Protein AF-0000000086338077 (afdb_homodimer)

Solvent-accessible surface area (backbone atoms only — not comparable to full-atom values): 28200 Å² total; per-residue (Å²): 132,63,56,27,32,28,36,44,33,42,64,84,31,84,73,35,70,62,38,50,49,51,50,41,50,51,51,50,40,42,74,69,52,31,48,75,47,74,46,48,37,57,86,65,61,56,77,28,64,79,55,73,78,46,42,54,78,79,67,85,44,75,85,62,58,44,71,63,62,44,45,28,55,21,51,77,68,70,22,44,27,65,74,41,49,54,52,41,50,47,58,70,61,25,44,32,38,38,40,38,32,50,55,40,70,64,38,66,40,20,47,52,40,6,47,49,66,52,48,54,27,43,72,73,31,28,46,99,80,22,38,35,83,51,11,67,35,49,86,21,38,33,34,49,32,34,36,35,74,54,50,65,51,21,32,31,34,52,10,76,74,15,20,50,42,42,48,41,38,30,52,51,47,48,42,42,25,30,24,10,28,38,38,36,46,49,46,76,42,57,15,52,89,79,45,56,72,71,54,53,51,49,53,49,51,52,51,38,58,49,60,76,49,50,90,76,56,68,45,42,68,71,75,62,58,85,47,34,30,87,40,78,91,52,36,25,17,52,32,70,70,50,50,57,61,48,66,75,44,82,39,24,76,26,65,33,31,14,68,78,29,17,45,41,81,53,41,58,58,39,58,73,80,126,131,64,57,26,32,28,36,44,32,44,65,86,28,84,73,35,69,62,36,51,49,51,51,42,50,52,52,50,40,42,74,71,52,31,48,76,48,73,47,48,36,56,86,65,62,55,77,27,64,80,54,74,78,47,43,56,77,82,68,85,45,75,85,60,57,44,70,62,62,45,46,28,54,22,51,77,68,72,24,46,28,66,74,42,49,55,50,40,51,48,56,70,62,26,44,33,39,38,40,38,31,50,56,40,69,64,36,66,40,20,47,50,39,6,46,51,66,52,47,55,26,44,72,73,29,28,48,97,81,22,39,35,82,52,11,68,35,49,87,22,36,32,32,49,31,35,36,35,75,55,50,65,52,22,31,32,33,51,10,77,72,15,20,49,42,41,49,43,39,28,53,51,45,49,42,42,26,31,23,9,28,38,38,37,46,51,47,76,42,59,16,52,90,78,44,54,70,70,55,53,51,49,53,50,52,52,50,37,57,50,59,75,49,51,89,74,56,68,45,42,68,73,75,60,59,84,46,35,31,88,40,78,91,52,36,24,18,50,33,70,70,50,50,58,63,48,66,75,46,83,38,23,76,26,65,33,31,12,68,79,28,17,44,40,83,52,43,58,59,39,60,72,79,126

Foldseek 3Di:
DAAEEEEEQEDQDCPDLLVLLVVLLVVLRVVVVYHYHYRHLNVVVPDLDQDPLQFADDFPDPVDDDSQVRLQVRVVVVGGDPSLVVVLVSVVRHQEYEYGAAQDPLHGDSSVNSNLVRNCHEPSQAHLVAFQQRAPNQRHAYEYEYEYQAAPQLQPCPHVVHPNQVSCCCVQVVRQNGNNHQYAAYHYHYNLVPDDPVVSVVSSVVSSVCSNCVVVGHGFDDDDQVQFDSDVVSVRHGDPVSLVVQVVDQAARAPVRGNPHHHPPCRRHDHDDD/DAAEEEEEQEDQDCPDLLVLLVVLLVVLRVVVVYHYHYNHQNVVVPDLDQDPLQFADDFPCPVDDDSQVRVQVRVVVVGGDPVLVVVLVSVVRHQEYEYGAAQDPLHGDSSVNSNLVRNCHEPSQAHLVAFQQRAPNQRHEYEYEYEYQAAPQLQPCPHVVHPNQVSCCCVQVVRQNGNNHQYAAYHYHYNLVPDDPVVSVVSSVVSSVCSNCVVVGHGFDDDDLVQFDSDVVSVRHGDPVSLVVQVVDQAARAPVRGNPHHHPPCRRHDHDDD

Nearest PDB structures (foldseek):
  5a4k-assembly2_D  TM=9.926E-01  e=5.985E-41  Homo sapiens
  1h66-assembly2_D  TM=9.874E-01  e=1.418E-40  Homo sapiens
  5fuq-assembly1_B  TM=9.934E-01  e=5.849E-40  Homo sapiens
  1d4a-assembly1_A  TM=9.863E-01  e=4.572E-40  Homo sapiens
  4cf6-assembly1_A  TM=9.914E-01  e=7.960E-40  Homo sapiens

Secondary structure (DSSP, 8-state):
-PPEEEEEE--S-TTSHHHHHHHHHHHHHHHTT-EEEEEETTTTT------GGGB-S--S-GGG--HHHHHHHHHHTT-B-HHHHHHHHHHHH-SEEEEEEE-BTTB--HHHHHHHHHHS-BTTTB-SSS-GGG-TTTT-EEEEEEE-SS-GGGGSTTBTT--HHHHHHHHIIIIIIHHT-EEPPPEEETTGGGS-HHHHHHHHHHHHHHHHTGGGPPPPP---GGGB--STTTTTBB-HHHHHHHHTSSS-SSSS--TTSBPPTTTTTS----/-PPEEEEEE--S-TTSHHHHHHHHHHHHHHHTT-EEEEEETTTTT------GGGB-S--S-GGG--HHHHHHHHHHTT-B-HHHHHHHHHHHH-SEEEEEEE-BTTB--HHHHHHHHHHS-BTTTB-SSS-GGG-TTTTSEEEEEEE-SS-GGGGSTTBTT--HHHHHHHHIIIIIIHHT-EEPPPEEETTGGGS-HHHHHHHHHHHHHHHHTGGGPPPPP---GGGB--STTTTTBB-HHHHHHHHTSSS-SSSS--TTSBPPTTTTTS----

Structure (mmCIF, N/CA/C/O backbone):
data_AF-0000000086338077-model_v1
#
loop_
_entity.id
_entity.type
_entity.pdbx_description
1 polymer 'Ribosyldihydronicotinamide dehydrogenase'
#
loop_
_atom_site.group_PDB
_atom_site.id
_atom_site.type_symbol
_atom_site.label_atom_id
_atom_site.label_alt_id
_atom_site.label_comp_id
_atom_site.label_asym_id
_atom_site.label_entity_id
_atom_site.label_seq_id
_atom_site.pdbx_PDB_ins_code
_atom_site.Cartn_x
_atom_site.Cartn_y
_atom_site.Cartn_z
_atom_site.occupancy
_atom_site.B_iso_or_equiv
_atom_site.auth_seq_id
_atom_site.auth_comp_id
_atom_site.auth_asym_id
_atom_site.auth_atom_id
_atom_site.pdbx_PDB_model_num
ATOM 1 N N . MET A 1 1 ? -11.07 -30.219 -17.953 1 58.53 1 MET A N 1
ATOM 2 C CA . MET A 1 1 ? -10.695 -28.984 -18.656 1 58.53 1 MET A CA 1
ATOM 3 C C . MET A 1 1 ? -9.523 -28.297 -17.953 1 58.53 1 MET A C 1
ATOM 5 O O . MET A 1 1 ? -9.352 -28.438 -16.75 1 58.53 1 MET A O 1
ATOM 9 N N . GLY A 1 2 ? -8.438 -27.891 -18.641 1 86.5 2 GLY A N 1
ATOM 10 C CA . GLY A 1 2 ? -7.168 -27.469 -18.078 1 86.5 2 GLY A CA 1
ATOM 11 C C . GLY A 1 2 ? -7.293 -26.234 -17.203 1 86.5 2 GLY A C 1
ATOM 12 O O . GLY A 1 2 ? -8.281 -25.5 -17.281 1 86.5 2 GLY A O 1
ATOM 13 N N . LYS A 1 3 ? -6.609 -26.078 -16.125 1 96.19 3 LYS A N 1
ATOM 14 C CA . LYS A 1 3 ? -6.582 -24.938 -15.211 1 96.19 3 LYS A CA 1
ATOM 15 C C . LYS A 1 3 ? -6.328 -23.625 -15.969 1 96.19 3 LYS A C 1
ATOM 17 O O . LYS A 1 3 ? -5.66 -23.625 -17 1 96.19 3 LYS A O 1
ATOM 22 N N . THR A 1 4 ? -7.055 -22.656 -15.609 1 98.75 4 THR A N 1
ATOM 23 C CA . THR A 1 4 ? -6.887 -21.328 -16.188 1 98.75 4 THR A CA 1
ATOM 24 C C . THR A 1 4 ? -6.125 -20.406 -15.234 1 98.75 4 THR A C 1
ATOM 26 O O . THR A 1 4 ? -6.406 -20.391 -14.031 1 98.75 4 THR A O 1
ATOM 29 N N . VAL A 1 5 ? -5.156 -19.703 -15.812 1 98.88 5 VAL A N 1
ATOM 30 C CA . VAL A 1 5 ? -4.324 -18.797 -15.023 1 98.88 5 VAL A CA 1
ATOM 31 C C . VAL A 1 5 ? -4.426 -17.375 -15.586 1 98.88 5 VAL A C 1
ATOM 33 O O . VAL A 1 5 ? -4.418 -17.188 -16.797 1 98.88 5 VAL A O 1
ATOM 36 N N . LEU A 1 6 ? -4.539 -16.391 -14.727 1 98.94 6 LEU A N 1
ATOM 37 C CA . LEU A 1 6 ? -4.391 -14.984 -15.07 1 98.94 6 LEU A CA 1
ATOM 38 C C . LEU A 1 6 ? -3.109 -14.414 -14.469 1 98.94 6 LEU A C 1
ATOM 40 O O . LEU A 1 6 ? -2.871 -14.539 -13.266 1 98.94 6 LEU A O 1
ATOM 44 N N . ILE A 1 7 ? -2.256 -13.906 -15.281 1 98.94 7 ILE A N 1
ATOM 45 C CA . ILE A 1 7 ? -1.107 -13.133 -14.82 1 98.94 7 ILE A CA 1
ATOM 46 C C . ILE A 1 7 ? -1.377 -11.641 -15.008 1 98.94 7 ILE A C 1
ATOM 48 O O . ILE A 1 7 ? -1.565 -11.18 -16.125 1 98.94 7 ILE A O 1
ATOM 52 N N . VAL A 1 8 ? -1.527 -10.93 -13.914 1 99 8 VAL A N 1
ATOM 53 C CA . VAL A 1 8 ? -1.565 -9.469 -13.938 1 99 8 VAL A CA 1
ATOM 54 C C . VAL A 1 8 ? -0.149 -8.914 -13.805 1 99 8 VAL A C 1
ATOM 56 O O . VAL A 1 8 ? 0.466 -9 -12.742 1 99 8 VAL A O 1
ATOM 59 N N . TYR A 1 9 ? 0.355 -8.375 -14.898 1 98.94 9 TYR A N 1
ATOM 60 C CA . TYR A 1 9 ? 1.753 -7.98 -15.031 1 98.94 9 TYR A CA 1
ATOM 61 C C . TYR A 1 9 ? 1.892 -6.461 -15.086 1 98.94 9 TYR A C 1
ATOM 63 O O . TYR A 1 9 ? 1.221 -5.801 -15.883 1 98.94 9 TYR A O 1
ATOM 71 N N . ALA A 1 10 ? 2.705 -5.918 -14.133 1 98.88 10 ALA A N 1
ATOM 72 C CA . ALA A 1 10 ? 2.908 -4.473 -14.078 1 98.88 10 ALA A CA 1
ATOM 73 C C . ALA A 1 10 ? 4.395 -4.129 -14.078 1 98.88 10 ALA A C 1
ATOM 75 O O . ALA A 1 10 ? 5 -3.951 -13.023 1 98.88 10 ALA A O 1
ATOM 76 N N . HIS A 1 11 ? 4.957 -3.967 -15.234 1 98.62 11 HIS A N 1
ATOM 77 C CA . HIS A 1 11 ? 6.293 -3.42 -15.43 1 98.62 11 HIS A CA 1
ATOM 78 C C . HIS A 1 11 ? 6.422 -2.742 -16.781 1 98.62 11 HIS A C 1
ATOM 80 O O . HIS A 1 11 ? 5.898 -3.24 -17.781 1 98.62 11 HIS A O 1
ATOM 86 N N . GLN A 1 12 ? 7.195 -1.713 -16.906 1 97.62 12 GLN A N 1
ATOM 87 C CA . GLN A 1 12 ? 7.262 -0.844 -18.062 1 97.62 12 GLN A CA 1
ATOM 88 C C . GLN A 1 12 ? 8.094 -1.481 -19.188 1 97.62 12 GLN A C 1
ATOM 90 O O . GLN A 1 12 ? 7.82 -1.269 -20.359 1 97.62 12 GLN A O 1
ATOM 95 N N . CYS A 1 13 ? 9.141 -2.268 -18.797 1 96.62 13 CYS A N 1
ATOM 96 C CA . CYS A 1 13 ? 10.164 -2.691 -19.75 1 96.62 13 CYS A CA 1
ATOM 97 C C . CYS A 1 13 ? 10 -4.16 -20.109 1 96.62 13 CYS A C 1
ATOM 99 O O . CYS A 1 13 ? 10.086 -5.031 -19.234 1 96.62 13 CYS A O 1
ATOM 101 N N . PRO A 1 14 ? 9.906 -4.48 -21.375 1 95.75 14 PRO A N 1
ATOM 102 C CA . PRO A 1 14 ? 9.766 -5.879 -21.797 1 95.75 14 PRO A CA 1
ATOM 103 C C . PRO A 1 14 ? 11.055 -6.676 -21.625 1 95.75 14 PRO A C 1
ATOM 105 O O . PRO A 1 14 ? 11.047 -7.906 -21.734 1 95.75 14 PRO A O 1
ATOM 108 N N . ARG A 1 15 ? 12.172 -5.992 -21.266 1 95.88 15 ARG A N 1
ATOM 109 C CA . ARG A 1 15 ? 13.445 -6.68 -21.078 1 95.88 15 ARG A CA 1
ATOM 110 C C . ARG A 1 15 ? 13.812 -6.746 -19.594 1 95.88 15 ARG A C 1
ATOM 112 O O . ARG A 1 15 ? 14.938 -7.113 -19.25 1 95.88 15 ARG A O 1
ATOM 119 N N . SER A 1 16 ? 12.898 -6.352 -18.797 1 97.38 16 SER A N 1
ATOM 120 C CA . SER A 1 16 ? 13.133 -6.352 -17.359 1 97.38 16 SER A CA 1
ATOM 121 C C . SER A 1 16 ? 13.156 -7.77 -16.797 1 97.38 16 SER A C 1
ATOM 123 O O . SER A 1 16 ? 12.695 -8.703 -17.453 1 97.38 16 SER A O 1
ATOM 125 N N . PHE A 1 17 ? 13.711 -7.945 -15.594 1 98.5 17 PHE A N 1
ATOM 126 C CA . PHE A 1 17 ? 13.641 -9.227 -14.891 1 98.5 17 PHE A CA 1
ATOM 127 C C . PHE A 1 17 ? 12.188 -9.617 -14.641 1 98.5 17 PHE A C 1
ATOM 129 O O . PHE A 1 17 ? 11.836 -10.797 -14.719 1 98.5 17 PHE A O 1
ATOM 136 N N . ASN A 1 18 ? 11.328 -8.656 -14.344 1 98.81 18 ASN A N 1
ATOM 137 C CA . ASN A 1 18 ? 9.906 -8.945 -14.156 1 98.81 18 ASN A CA 1
ATOM 138 C C . ASN A 1 18 ? 9.281 -9.516 -15.422 1 98.81 18 ASN A C 1
ATOM 140 O O . ASN A 1 18 ? 8.43 -10.406 -15.352 1 98.81 18 ASN A O 1
ATOM 144 N N . ALA A 1 19 ? 9.656 -8.984 -16.562 1 98.69 19 ALA A N 1
ATOM 145 C CA . ALA A 1 19 ? 9.195 -9.547 -17.828 1 98.69 19 ALA A CA 1
ATOM 146 C C . ALA A 1 19 ? 9.648 -11 -17.984 1 98.69 19 ALA A C 1
ATOM 148 O O . ALA A 1 19 ? 8.875 -11.852 -18.406 1 98.69 19 ALA A O 1
ATOM 149 N N . ALA A 1 20 ? 10.898 -11.242 -17.625 1 98.75 20 ALA A N 1
ATOM 150 C CA . ALA A 1 20 ? 11.438 -12.594 -17.703 1 98.75 20 ALA A CA 1
ATOM 151 C C . ALA A 1 20 ? 10.68 -13.539 -16.766 1 98.75 20 ALA A C 1
ATOM 153 O O . ALA A 1 20 ? 10.383 -14.68 -17.125 1 98.75 20 ALA A O 1
ATOM 154 N N . ALA A 1 21 ? 10.375 -13.047 -15.555 1 98.94 21 ALA A N 1
ATOM 155 C CA . ALA A 1 21 ? 9.617 -13.852 -14.602 1 98.94 21 ALA A CA 1
ATOM 156 C C . ALA A 1 21 ? 8.219 -14.148 -15.133 1 98.94 21 ALA A C 1
ATOM 158 O O . ALA A 1 21 ? 7.715 -15.266 -14.984 1 98.94 21 ALA A O 1
ATOM 159 N N . CYS A 1 22 ? 7.586 -13.164 -15.742 1 98.88 22 CYS A N 1
ATOM 160 C CA . CYS A 1 22 ? 6.277 -13.344 -16.359 1 98.88 22 CYS A CA 1
ATOM 161 C C . CYS A 1 22 ? 6.332 -14.383 -17.469 1 98.88 22 CYS A C 1
ATOM 163 O O . CYS A 1 22 ? 5.527 -15.312 -17.5 1 98.88 22 CYS A O 1
ATOM 165 N N . SER A 1 23 ? 7.32 -14.266 -18.344 1 98.75 23 SER A N 1
ATOM 166 C CA . SER A 1 23 ? 7.484 -15.195 -19.453 1 98.75 23 SER A CA 1
ATOM 167 C C . SER A 1 23 ? 7.746 -16.609 -18.953 1 98.75 23 SER A C 1
ATOM 169 O O . SER A 1 23 ? 7.238 -17.578 -19.531 1 98.75 23 SER A O 1
ATOM 171 N N . THR A 1 24 ? 8.562 -16.703 -17.922 1 98.81 24 THR A N 1
ATOM 172 C CA . THR A 1 24 ? 8.844 -18 -17.312 1 98.81 24 THR A CA 1
ATOM 173 C C . THR A 1 24 ? 7.562 -18.641 -16.812 1 98.81 24 THR A C 1
ATOM 175 O O . THR A 1 24 ? 7.328 -19.828 -17.047 1 98.81 24 THR A O 1
ATOM 178 N N . ALA A 1 25 ? 6.699 -17.875 -16.172 1 98.88 25 ALA A N 1
ATOM 179 C CA . ALA A 1 25 ? 5.434 -18.391 -15.664 1 98.88 25 ALA A CA 1
ATOM 180 C C . ALA A 1 25 ? 4.523 -18.844 -16.812 1 98.88 25 ALA A C 1
ATOM 182 O O . ALA A 1 25 ? 3.932 -19.922 -16.75 1 98.88 25 ALA A O 1
ATOM 183 N N . VAL A 1 26 ? 4.434 -18.031 -17.844 1 98.75 26 VAL A N 1
ATOM 184 C CA . VAL A 1 26 ? 3.592 -18.344 -19 1 98.75 26 VAL A CA 1
ATOM 185 C C . VAL A 1 26 ? 4.023 -19.672 -19.609 1 98.75 26 VAL A C 1
ATOM 187 O O . VAL A 1 26 ? 3.201 -20.578 -19.797 1 98.75 26 VAL A O 1
ATOM 190 N N . GLN A 1 27 ? 5.309 -19.812 -19.828 1 98.31 27 GLN A N 1
ATOM 191 C CA . GLN A 1 27 ? 5.828 -21.016 -20.484 1 98.31 27 GLN A CA 1
ATOM 192 C C . GLN A 1 27 ? 5.629 -22.25 -19.609 1 98.31 27 GLN A C 1
ATOM 194 O O . GLN A 1 27 ? 5.152 -23.281 -20.078 1 98.31 27 GLN A O 1
ATOM 199 N N . ALA A 1 28 ? 5.98 -22.156 -18.359 1 98.19 28 ALA A N 1
ATOM 200 C CA . ALA A 1 28 ? 5.879 -23.281 -17.438 1 98.19 28 ALA A CA 1
ATOM 201 C C . ALA A 1 28 ? 4.438 -23.766 -17.312 1 98.19 28 ALA A C 1
ATOM 203 O O . ALA A 1 28 ? 4.18 -24.969 -17.359 1 98.19 28 ALA A O 1
ATOM 204 N N . LEU A 1 29 ? 3.486 -22.844 -17.234 1 98.38 29 LEU A N 1
ATOM 205 C CA . LEU A 1 29 ? 2.092 -23.203 -16.984 1 98.38 29 LEU A CA 1
ATOM 206 C C . LEU A 1 29 ? 1.433 -23.703 -18.266 1 98.38 29 LEU A C 1
ATOM 208 O O . LEU A 1 29 ? 0.61 -24.625 -18.219 1 98.38 29 LEU A O 1
ATOM 212 N N . LYS A 1 30 ? 1.806 -23.141 -19.391 1 97.56 30 LYS A N 1
ATOM 213 C CA . LYS A 1 30 ? 1.321 -23.672 -20.672 1 97.56 30 LYS A CA 1
ATOM 214 C C . LYS A 1 30 ? 1.842 -25.094 -20.906 1 97.56 30 LYS A C 1
ATOM 216 O O . LYS A 1 30 ? 1.113 -25.953 -21.391 1 97.56 30 LYS A O 1
ATOM 221 N N . ASP A 1 31 ? 3.094 -25.281 -20.547 1 95.75 31 ASP A N 1
ATOM 222 C CA . ASP A 1 31 ? 3.686 -26.609 -20.672 1 95.75 31 ASP A CA 1
ATOM 223 C C . ASP A 1 31 ? 2.918 -27.641 -19.828 1 95.75 31 ASP A C 1
ATOM 225 O O . ASP A 1 31 ? 2.934 -28.828 -20.141 1 95.75 31 ASP A O 1
ATOM 229 N N . ARG A 1 32 ? 2.229 -27.156 -18.859 1 94.94 32 ARG A N 1
ATOM 230 C CA . ARG A 1 32 ? 1.446 -28.031 -17.984 1 94.94 32 ARG A CA 1
ATOM 231 C C . ARG A 1 32 ? -0.003 -28.109 -18.453 1 94.94 32 ARG A C 1
ATOM 233 O O . ARG A 1 32 ? -0.856 -28.656 -17.766 1 94.94 32 ARG A O 1
ATOM 240 N N . GLY A 1 33 ? -0.3 -27.438 -19.594 1 96.12 33 GLY A N 1
ATOM 241 C CA . GLY A 1 33 ? -1.613 -27.562 -20.203 1 96.12 33 GLY A CA 1
ATOM 242 C C . GLY A 1 33 ? -2.59 -26.5 -19.75 1 96.12 33 GLY A C 1
ATOM 243 O O . GLY A 1 33 ? -3.789 -26.594 -20.016 1 96.12 33 GLY A O 1
ATOM 244 N N . CYS A 1 34 ? -2.148 -25.469 -19.062 1 98.06 34 CYS A N 1
ATOM 245 C CA . CYS A 1 34 ? -3.025 -24.391 -18.594 1 98.06 34 CYS A CA 1
ATOM 246 C C . CYS A 1 34 ? -3.344 -23.422 -19.719 1 98.06 34 CYS A C 1
ATOM 248 O O . CYS A 1 34 ? -2.527 -23.203 -20.609 1 98.06 34 CYS A O 1
ATOM 250 N N . LYS A 1 35 ? -4.527 -22.906 -19.688 1 98.44 35 LYS A N 1
ATOM 251 C CA . LYS A 1 35 ? -4.828 -21.672 -20.391 1 98.44 35 LYS A CA 1
ATOM 252 C C . LYS A 1 35 ? -4.32 -20.453 -19.625 1 98.44 35 LYS A C 1
ATOM 254 O O . LYS A 1 35 ? -4.613 -20.297 -18.438 1 98.44 35 LYS A O 1
ATOM 259 N N . VAL A 1 36 ? -3.541 -19.609 -20.266 1 98.75 36 VAL A N 1
ATOM 260 C CA . VAL A 1 36 ? -2.934 -18.484 -19.547 1 98.75 36 VAL A CA 1
ATOM 261 C C . VAL A 1 36 ? -3.377 -17.172 -20.188 1 98.75 36 VAL A C 1
ATOM 263 O O . VAL A 1 36 ? -3.139 -16.922 -21.375 1 98.75 36 VAL A O 1
ATOM 266 N N . TYR A 1 37 ? -4.094 -16.297 -19.438 1 98.81 37 TYR A N 1
ATOM 267 C CA . TYR A 1 37 ? -4.34 -14.898 -19.766 1 98.81 37 TYR A CA 1
ATOM 268 C C . TYR A 1 37 ? -3.244 -14.008 -19.203 1 98.81 37 TYR A C 1
ATOM 270 O O . TYR A 1 37 ? -2.783 -14.211 -18.078 1 98.81 37 TYR A O 1
ATOM 278 N N . ILE A 1 38 ? -2.816 -13.07 -19.969 1 98.81 38 ILE A N 1
ATOM 279 C CA . ILE A 1 38 ? -1.885 -12.055 -19.484 1 98.81 38 ILE A CA 1
ATOM 280 C C . ILE A 1 38 ? -2.527 -10.68 -19.594 1 98.81 38 ILE A C 1
ATOM 282 O O . ILE A 1 38 ? -2.979 -10.273 -20.672 1 98.81 38 ILE A O 1
ATOM 286 N N . SER A 1 39 ? -2.686 -10.008 -18.516 1 98.94 39 SER A N 1
ATOM 287 C CA . SER A 1 39 ? -2.998 -8.578 -18.5 1 98.94 39 SER A CA 1
ATOM 288 C C . SER A 1 39 ? -1.742 -7.746 -18.281 1 98.94 39 SER A C 1
ATOM 290 O O . SER A 1 39 ? -1.354 -7.488 -17.141 1 98.94 39 SER A O 1
ATOM 292 N N . ASP A 1 40 ? -1.054 -7.43 -19.359 1 98.88 40 ASP A N 1
ATOM 293 C CA . ASP A 1 40 ? 0.077 -6.508 -19.328 1 98.88 40 ASP A CA 1
ATOM 294 C C . ASP A 1 40 ? -0.398 -5.062 -19.188 1 98.88 40 ASP A C 1
ATOM 296 O O . ASP A 1 40 ? -0.725 -4.418 -20.188 1 98.88 40 ASP A O 1
ATOM 300 N N . LEU A 1 41 ? -0.386 -4.527 -18 1 98.88 41 LEU A N 1
ATOM 301 C CA . LEU A 1 41 ? -1.121 -3.307 -17.688 1 98.88 41 LEU A CA 1
ATOM 302 C C . LEU A 1 41 ? -0.52 -2.109 -18.422 1 98.88 41 LEU A C 1
ATOM 304 O O . LEU A 1 41 ? -1.248 -1.228 -18.875 1 98.88 41 LEU A O 1
ATOM 308 N N . TYR A 1 42 ? 0.81 -2.064 -18.484 1 98.69 42 TYR A N 1
ATOM 309 C CA . TYR A 1 42 ? 1.434 -0.949 -19.188 1 98.69 42 TYR A CA 1
ATOM 310 C C . TYR A 1 42 ? 1.197 -1.053 -20.688 1 98.69 42 TYR A C 1
ATOM 312 O O . TYR A 1 42 ? 0.874 -0.059 -21.344 1 98.69 42 TYR A O 1
ATOM 320 N N . ALA A 1 43 ? 1.329 -2.27 -21.25 1 98 43 ALA A N 1
ATOM 321 C CA . ALA A 1 43 ? 1.09 -2.455 -22.688 1 98 43 ALA A CA 1
ATOM 322 C C . ALA A 1 43 ? -0.361 -2.143 -23.031 1 98 43 ALA A C 1
ATOM 324 O O . ALA A 1 43 ? -0.643 -1.627 -24.125 1 98 43 ALA A O 1
ATOM 325 N N . MET A 1 44 ? -1.275 -2.387 -22.094 1 98.06 44 MET A N 1
ATOM 326 C CA . MET A 1 44 ? -2.705 -2.162 -22.281 1 98.06 44 MET A CA 1
ATOM 327 C C . MET A 1 44 ? -3.059 -0.695 -22.062 1 98.06 44 MET A C 1
ATOM 329 O O . MET A 1 44 ? -4.191 -0.278 -22.312 1 98.06 44 MET A O 1
ATOM 333 N N . ASN A 1 45 ? -2.109 0.096 -21.547 1 97.81 45 ASN A N 1
ATOM 334 C CA . ASN A 1 45 ? -2.432 1.44 -21.094 1 97.81 45 ASN A CA 1
ATOM 335 C C . ASN A 1 45 ? -3.623 1.433 -20.125 1 97.81 45 ASN A C 1
ATOM 337 O O . ASN A 1 45 ? -4.551 2.23 -20.281 1 97.81 45 ASN A O 1
ATOM 341 N N . PHE A 1 46 ? -3.625 0.488 -19.234 1 98.69 46 PHE A N 1
ATOM 342 C CA . PHE A 1 46 ? -4.719 0.358 -18.281 1 98.69 46 PHE A CA 1
ATOM 343 C C . PHE A 1 46 ? -4.891 1.64 -17.469 1 98.69 46 PHE A C 1
ATOM 345 O O . PHE A 1 46 ? -3.912 2.191 -16.953 1 98.69 46 PHE A O 1
ATOM 352 N N . LYS A 1 47 ? -6.086 2.121 -17.406 1 98.19 47 LYS A N 1
ATOM 353 C CA . LYS A 1 47 ? -6.379 3.299 -16.594 1 98.19 47 LYS A CA 1
ATOM 354 C C . LYS A 1 47 ? -6.445 2.941 -15.109 1 98.19 47 LYS A C 1
ATOM 356 O O . LYS A 1 47 ? -7.324 2.186 -14.688 1 98.19 47 LYS A O 1
ATOM 361 N N . PRO A 1 48 ? -5.559 3.541 -14.336 1 98.5 48 PRO A N 1
ATOM 362 C CA . PRO A 1 48 ? -5.543 3.141 -12.922 1 98.5 48 PRO A CA 1
ATOM 363 C C . PRO A 1 48 ? -6.492 3.971 -12.062 1 98.5 48 PRO A C 1
ATOM 365 O O . PRO A 1 48 ? -6.777 3.604 -10.922 1 98.5 48 PRO A O 1
ATOM 368 N N . THR A 1 49 ? -7.023 5.094 -12.5 1 98.69 49 THR A N 1
ATOM 369 C CA . THR A 1 49 ? -7.793 6.016 -11.664 1 98.69 49 THR A CA 1
ATOM 370 C C . THR A 1 49 ? -9.258 5.586 -11.594 1 98.69 49 THR A C 1
ATOM 372 O O . THR A 1 49 ? -9.898 5.391 -12.633 1 98.69 49 THR A O 1
ATOM 375 N N . ALA A 1 50 ? -9.75 5.453 -10.438 1 98.56 50 ALA A N 1
ATOM 376 C CA . ALA A 1 50 ? -11.164 5.164 -10.188 1 98.56 50 ALA A CA 1
ATOM 377 C C . ALA A 1 50 ? -12.008 6.426 -10.336 1 98.56 50 ALA A C 1
ATOM 379 O O . ALA A 1 50 ? -11.914 7.344 -9.516 1 98.56 50 ALA A O 1
ATOM 380 N N . THR A 1 51 ? -12.797 6.52 -11.359 1 98.12 51 THR A N 1
ATOM 381 C CA . THR A 1 51 ? -13.602 7.703 -11.641 1 98.12 51 THR A CA 1
ATOM 382 C C . THR A 1 51 ? -15 7.309 -12.102 1 98.12 51 THR A C 1
ATOM 384 O O . THR A 1 51 ? -15.289 6.121 -12.281 1 98.12 51 THR A O 1
ATOM 387 N N . ALA A 1 52 ? -15.797 8.281 -12.328 1 97.81 52 ALA A N 1
ATOM 388 C CA . ALA A 1 52 ? -17.156 8.07 -12.82 1 97.81 52 ALA A CA 1
ATOM 389 C C . ALA A 1 52 ? -17.156 7.465 -14.219 1 97.81 52 ALA A C 1
ATOM 391 O O . ALA A 1 52 ? -18.156 6.891 -14.656 1 97.81 52 ALA A O 1
ATOM 392 N N . GLU A 1 53 ? -16.062 7.527 -14.961 1 98 53 GLU A N 1
ATOM 393 C CA . GLU A 1 53 ? -15.938 6.949 -16.297 1 98 53 GLU A CA 1
ATOM 394 C C . GLU A 1 53 ? -16.062 5.43 -16.25 1 98 53 GLU A C 1
ATOM 396 O O . GLU A 1 53 ? -16.266 4.785 -17.281 1 98 53 GLU A O 1
ATOM 401 N N . ASP A 1 54 ? -15.961 4.875 -15.055 1 98.69 54 ASP A N 1
ATOM 402 C CA . ASP A 1 54 ? -16.031 3.428 -14.883 1 98.69 54 ASP A CA 1
ATOM 403 C C . ASP A 1 54 ? -17.484 2.939 -14.953 1 98.69 54 ASP A C 1
ATOM 405 O O . ASP A 1 54 ? -17.734 1.733 -15 1 98.69 54 ASP A O 1
ATOM 409 N N . ILE A 1 55 ? -18.406 3.906 -14.992 1 98.5 55 ILE A N 1
ATOM 410 C CA . ILE A 1 55 ? -19.828 3.602 -14.945 1 98.5 55 ILE A CA 1
ATOM 411 C C . ILE A 1 55 ? -20.5 4.078 -16.234 1 98.5 55 ILE A C 1
ATOM 413 O O . ILE A 1 55 ? -20.484 5.27 -16.547 1 98.5 55 ILE A O 1
ATOM 417 N N . LYS A 1 56 ? -21 3.17 -17 1 98.25 56 LYS A N 1
ATOM 418 C CA . LYS A 1 56 ? -21.781 3.518 -18.188 1 98.25 56 LYS A CA 1
ATOM 419 C C . LYS A 1 56 ? -23.188 3.975 -17.812 1 98.25 56 LYS A C 1
ATOM 421 O O . LYS A 1 56 ? -23.844 3.365 -16.953 1 98.25 56 LYS A O 1
ATOM 426 N N . GLY A 1 57 ? -23.656 5.035 -18.406 1 97.12 57 GLY A N 1
ATOM 427 C CA . GLY A 1 57 ? -25 5.535 -18.141 1 97.12 57 GLY A CA 1
ATOM 428 C C . GLY A 1 57 ? -25.062 6.465 -16.953 1 97.12 57 GLY A C 1
ATOM 429 O O . GLY A 1 57 ? -24.062 7.094 -16.594 1 97.12 57 GLY A O 1
ATOM 430 N N . ASP A 1 58 ? -26.219 6.59 -16.297 1 96.38 58 ASP A N 1
ATOM 431 C CA . ASP A 1 58 ? -26.453 7.551 -15.219 1 96.38 58 ASP A CA 1
ATOM 432 C C . ASP A 1 58 ? -25.906 7.031 -13.891 1 96.38 58 ASP A C 1
ATOM 434 O O . ASP A 1 58 ? -26.016 5.84 -13.594 1 96.38 58 ASP A O 1
ATOM 438 N N . LEU A 1 59 ? -25.359 7.895 -13.156 1 97.06 59 LEU A N 1
ATOM 439 C CA . LEU A 1 59 ? -24.906 7.59 -11.805 1 97.06 59 LEU A CA 1
ATOM 440 C C . LEU A 1 59 ? -26.094 7.438 -10.859 1 97.06 59 LEU A C 1
ATOM 442 O O . LEU A 1 59 ? -27.141 8.062 -11.055 1 97.06 59 LEU A O 1
ATOM 446 N N . LYS A 1 60 ? -25.922 6.598 -9.891 1 95.81 60 LYS A N 1
ATOM 447 C CA . LYS A 1 60 ? -26.938 6.398 -8.852 1 95.81 60 LYS A CA 1
ATOM 448 C C . LYS A 1 60 ? -27.172 7.676 -8.055 1 95.81 60 LYS A C 1
ATOM 450 O O . LYS A 1 60 ? -28.312 8.094 -7.855 1 95.81 60 LYS A O 1
ATOM 455 N N . ASN A 1 61 ? -26.094 8.312 -7.586 1 95.81 61 ASN A N 1
ATOM 456 C CA . ASN A 1 61 ? -26.141 9.562 -6.84 1 95.81 61 ASN A CA 1
ATOM 457 C C . ASN A 1 61 ? -25.094 10.555 -7.352 1 95.81 61 ASN A C 1
ATOM 459 O O . ASN A 1 61 ? -24.031 10.727 -6.738 1 95.81 61 ASN A O 1
ATOM 463 N N . PRO A 1 62 ? -25.391 11.281 -8.398 1 93.81 62 PRO A N 1
ATOM 464 C CA . PRO A 1 62 ? -24.406 12.172 -9.016 1 93.81 62 PRO A CA 1
ATOM 465 C C . PRO A 1 62 ? -23.984 13.328 -8.102 1 93.81 62 PRO A C 1
ATOM 467 O O . PRO A 1 62 ? -22.875 13.852 -8.219 1 93.81 62 PRO A O 1
ATOM 470 N N . GLU A 1 63 ? -24.875 13.742 -7.203 1 92.75 63 GLU A N 1
ATOM 471 C CA . GLU A 1 63 ? -24.578 14.875 -6.328 1 92.75 63 GLU A CA 1
ATOM 472 C C . GLU A 1 63 ? -23.641 14.469 -5.195 1 92.75 63 GLU A C 1
ATOM 474 O O . GLU A 1 63 ? -22.969 15.32 -4.613 1 92.75 63 GLU A O 1
ATOM 479 N N . HIS A 1 64 ? -23.672 13.141 -4.891 1 94.44 64 HIS A N 1
ATOM 480 C CA . HIS A 1 64 ? -22.797 12.586 -3.859 1 94.44 64 HIS A CA 1
ATOM 481 C C . HIS A 1 64 ? -22.141 11.289 -4.324 1 94.44 64 HIS A C 1
ATOM 483 O O . HIS A 1 64 ? -22.438 10.219 -3.795 1 94.44 64 HIS A O 1
ATOM 489 N N . PHE A 1 65 ? -21.188 11.516 -5.211 1 96.56 65 PHE A N 1
ATOM 490 C CA . PHE A 1 65 ? -20.547 10.383 -5.863 1 96.56 65 PHE A CA 1
ATOM 491 C C . PHE A 1 65 ? -19.75 9.555 -4.855 1 96.56 65 PHE A C 1
ATOM 493 O O . PHE A 1 65 ? -18.844 10.078 -4.191 1 96.56 65 PHE A O 1
ATOM 500 N N . ASP A 1 66 ? -20.172 8.344 -4.641 1 96.06 66 ASP A N 1
ATOM 501 C CA . ASP A 1 66 ? -19.453 7.336 -3.873 1 96.06 66 ASP A CA 1
ATOM 502 C C . ASP A 1 66 ? -19 6.184 -4.77 1 96.06 66 ASP A C 1
ATOM 504 O O . ASP A 1 66 ? -19.828 5.418 -5.27 1 96.06 66 ASP A O 1
ATOM 508 N N . TYR A 1 67 ? -17.75 6.035 -4.969 1 97.25 67 TYR A N 1
ATOM 509 C CA . TYR A 1 67 ? -17.219 5.109 -5.957 1 97.25 67 TYR A CA 1
ATOM 510 C C . TYR A 1 67 ? -17.688 3.684 -5.672 1 97.25 67 TYR A C 1
ATOM 512 O O . TYR A 1 67 ? -18.078 2.963 -6.59 1 97.25 67 TYR A O 1
ATOM 520 N N . GLY A 1 68 ? -17.594 3.242 -4.363 1 96 68 GLY A N 1
ATOM 521 C CA . GLY A 1 68 ? -18 1.894 -4.008 1 96 68 GLY A CA 1
ATOM 522 C C . GLY A 1 68 ? -19.469 1.617 -4.289 1 96 68 GLY A C 1
ATOM 523 O O . GLY A 1 68 ? -19.797 0.607 -4.91 1 96 68 GLY A O 1
ATOM 524 N N . ASP A 1 69 ? -20.312 2.557 -3.945 1 95.44 69 ASP A N 1
ATOM 525 C CA . ASP A 1 69 ? -21.75 2.41 -4.156 1 95.44 69 ASP A CA 1
ATOM 526 C C . ASP A 1 69 ? -22.094 2.428 -5.645 1 95.44 69 ASP A C 1
ATOM 528 O O . ASP A 1 69 ? -22.891 1.623 -6.113 1 95.44 69 ASP A O 1
ATOM 532 N N . GLU A 1 70 ? -21.438 3.35 -6.352 1 97.69 70 GLU A N 1
ATOM 533 C CA . GLU A 1 70 ? -21.719 3.508 -7.777 1 97.69 70 GLU A CA 1
ATOM 534 C C . GLU A 1 70 ? -21.266 2.279 -8.562 1 97.69 70 GLU A C 1
ATOM 536 O O . GLU A 1 70 ? -22 1.8 -9.438 1 97.69 70 GLU A O 1
ATOM 541 N N . THR A 1 71 ? -20.109 1.734 -8.242 1 97.88 71 THR A N 1
ATOM 542 C CA . THR A 1 71 ? -19.578 0.599 -9 1 97.88 71 THR A CA 1
ATOM 543 C C . THR A 1 71 ? -20.344 -0.675 -8.648 1 97.88 71 THR A C 1
ATOM 545 O O . THR A 1 71 ? -20.531 -1.548 -9.5 1 97.88 71 THR A O 1
ATOM 548 N N . MET A 1 72 ? -20.859 -0.778 -7.418 1 97.06 72 MET A N 1
ATOM 549 C CA . MET A 1 72 ? -21.688 -1.921 -7.055 1 97.06 72 MET A CA 1
ATOM 550 C C . MET A 1 72 ? -22.984 -1.932 -7.863 1 97.06 72 MET A C 1
ATOM 552 O O . MET A 1 72 ? -23.359 -2.965 -8.414 1 97.06 72 MET A O 1
ATOM 556 N N . ALA A 1 73 ? -23.609 -0.772 -7.926 1 97.38 73 ALA A N 1
ATOM 557 C CA . ALA A 1 73 ? -24.844 -0.649 -8.703 1 97.38 73 ALA A CA 1
ATOM 558 C C . ALA A 1 73 ? -24.578 -0.95 -10.18 1 97.38 73 ALA A C 1
ATOM 560 O O . ALA A 1 73 ? -25.344 -1.68 -10.812 1 97.38 73 ALA A O 1
ATOM 561 N N . ALA A 1 74 ? -23.5 -0.38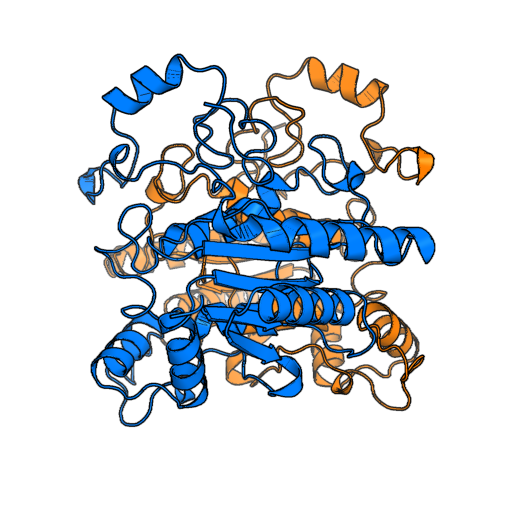2 -10.695 1 98.12 74 ALA A N 1
ATOM 562 C CA . ALA A 1 74 ? -23.141 -0.588 -12.094 1 98.12 74 ALA A CA 1
ATOM 563 C C . ALA A 1 74 ? -22.844 -2.059 -12.375 1 98.12 74 ALA A C 1
ATOM 565 O O . ALA A 1 74 ? -23.234 -2.592 -13.414 1 98.12 74 ALA A O 1
ATOM 566 N N . TRP A 1 75 ? -22.141 -2.668 -11.477 1 97.88 75 TRP A N 1
ATOM 567 C CA . TRP A 1 75 ? -21.812 -4.078 -11.633 1 97.88 75 TRP A CA 1
ATOM 568 C C . TRP A 1 75 ? -23.062 -4.938 -11.695 1 97.88 75 TRP A C 1
ATOM 570 O O . TRP A 1 75 ? -23.188 -5.789 -12.578 1 97.88 75 TRP A O 1
ATOM 580 N N . LYS A 1 76 ? -24.078 -4.707 -10.844 1 97.12 76 LYS A N 1
ATOM 581 C CA . LYS A 1 76 ? -25.328 -5.457 -10.797 1 97.12 76 LYS A CA 1
ATOM 582 C C . LYS A 1 76 ? -26.094 -5.336 -12.109 1 97.12 76 LYS A C 1
ATOM 584 O O . LYS A 1 76 ? -26.781 -6.27 -12.516 1 97.12 76 LYS A O 1
ATOM 589 N N . GLU A 1 77 ? -25.844 -4.25 -12.742 1 97.69 77 GLU A N 1
ATOM 590 C CA . GLU A 1 77 ? -26.641 -3.947 -13.93 1 97.69 77 GLU A CA 1
ATOM 591 C C . GLU A 1 77 ? -25.828 -4.168 -15.203 1 97.69 77 GLU A C 1
ATOM 593 O O . GLU A 1 77 ? -26.297 -3.875 -16.297 1 97.69 77 GLU A O 1
ATOM 598 N N . GLY A 1 78 ? -24.578 -4.57 -15.102 1 97.56 78 GLY A N 1
ATOM 599 C CA . GLY A 1 78 ? -23.734 -4.801 -16.266 1 97.56 78 GLY A CA 1
ATOM 600 C C . GLY A 1 78 ? -23.297 -3.52 -16.938 1 97.56 78 GLY A C 1
ATOM 601 O O . GLY A 1 78 ? -23.188 -3.473 -18.172 1 97.56 78 GLY A O 1
ATOM 602 N N . ARG A 1 79 ? -23.062 -2.443 -16.141 1 98.25 79 ARG A N 1
ATOM 603 C CA . ARG A 1 79 ? -22.797 -1.128 -16.719 1 98.25 79 ARG A CA 1
ATOM 604 C C . ARG A 1 79 ? -21.391 -0.663 -16.391 1 98.25 79 ARG A C 1
ATOM 606 O O . ARG A 1 79 ? -21.078 0.526 -16.5 1 98.25 79 ARG A O 1
ATOM 613 N N . LEU A 1 80 ? -20.531 -1.481 -15.828 1 98.75 80 LEU A N 1
ATOM 614 C CA . LEU A 1 80 ? -19.125 -1.11 -15.648 1 98.75 80 LEU A CA 1
ATOM 615 C C . LEU A 1 80 ? -18.438 -0.931 -16.984 1 98.75 80 LEU A C 1
ATOM 617 O O . LEU A 1 80 ? -18.844 -1.523 -17.984 1 98.75 80 LEU A O 1
ATOM 621 N N . SER A 1 81 ? -17.484 -0.144 -17.047 1 98.69 81 SER A N 1
ATOM 622 C CA . SER A 1 81 ? -16.734 0.102 -18.281 1 98.69 81 SER A CA 1
ATOM 623 C C . SER A 1 81 ? -16.125 -1.187 -18.812 1 98.69 81 SER A C 1
ATOM 625 O O . SER A 1 81 ? -15.922 -2.146 -18.078 1 98.69 81 SER A O 1
ATOM 627 N N . GLU A 1 82 ? -15.797 -1.239 -20.078 1 98.31 82 GLU A N 1
ATOM 628 C CA . GLU A 1 82 ? -15.367 -2.449 -20.766 1 98.31 82 GLU A CA 1
ATOM 629 C C . GLU A 1 82 ? -14.031 -2.949 -20.234 1 98.31 82 GLU A C 1
ATOM 631 O O . GLU A 1 82 ? -13.805 -4.156 -20.141 1 98.31 82 GLU A O 1
ATOM 636 N N . ASP A 1 83 ? -13.133 -2.029 -19.938 1 98.5 83 ASP A N 1
ATOM 637 C CA . ASP A 1 83 ? -11.82 -2.449 -19.469 1 98.5 83 ASP A CA 1
ATOM 638 C C . ASP A 1 83 ? -11.922 -3.162 -18.125 1 98.5 83 ASP A C 1
ATOM 640 O O . ASP A 1 83 ? -11.211 -4.133 -17.875 1 98.5 83 ASP A O 1
ATOM 644 N N . ILE A 1 84 ? -12.875 -2.754 -17.25 1 98.81 84 ILE A N 1
ATOM 645 C CA . ILE A 1 84 ? -13.094 -3.414 -15.961 1 98.81 84 ILE A CA 1
ATOM 646 C C . ILE A 1 84 ? -13.75 -4.777 -16.188 1 98.81 84 ILE A C 1
ATOM 648 O O . ILE A 1 84 ? -13.305 -5.785 -15.641 1 98.81 84 ILE A O 1
ATOM 652 N N . THR A 1 85 ? -14.781 -4.777 -17.031 1 98.69 85 THR A N 1
ATOM 653 C CA . THR A 1 85 ? -15.531 -6.008 -17.266 1 98.69 85 THR A CA 1
ATOM 654 C C . THR A 1 85 ? -14.641 -7.074 -17.906 1 98.69 85 THR A C 1
ATOM 656 O O . THR A 1 85 ? -14.75 -8.258 -17.578 1 98.69 85 THR A O 1
ATOM 659 N N . ALA A 1 86 ? -13.773 -6.664 -18.812 1 98.81 86 ALA A N 1
ATOM 660 C CA . ALA A 1 86 ? -12.852 -7.602 -19.438 1 98.81 86 ALA A CA 1
ATOM 661 C C . ALA A 1 86 ? -11.914 -8.234 -18.406 1 98.81 86 ALA A C 1
ATOM 663 O O . ALA A 1 86 ? -11.68 -9.445 -18.438 1 98.81 86 ALA A O 1
ATOM 664 N N . GLU A 1 87 ? -11.422 -7.453 -17.516 1 98.94 87 GLU A N 1
ATOM 665 C CA . GLU A 1 87 ? -10.539 -7.98 -16.469 1 98.94 87 GLU A CA 1
ATOM 666 C C . GLU A 1 87 ? -11.305 -8.859 -15.492 1 98.94 87 GLU A C 1
ATOM 668 O O . GLU A 1 87 ? -10.797 -9.898 -15.062 1 98.94 87 GLU A O 1
ATOM 673 N N . GLN A 1 88 ? -12.516 -8.453 -15.141 1 98.88 88 GLN A N 1
ATOM 674 C CA . GLN A 1 88 ? -13.328 -9.258 -14.242 1 98.88 88 GLN A CA 1
ATOM 675 C C . GLN A 1 88 ? -13.641 -10.625 -14.852 1 98.88 88 GLN A C 1
ATOM 677 O O . GLN A 1 88 ? -13.695 -11.633 -14.141 1 98.88 88 GLN A O 1
ATOM 682 N N . GLN A 1 89 ? -13.852 -10.656 -16.156 1 98.81 89 GLN A N 1
ATOM 683 C CA . GLN A 1 89 ? -14.086 -11.93 -16.828 1 98.81 89 GLN A CA 1
ATOM 684 C C . GLN A 1 89 ? -12.875 -12.844 -16.703 1 98.81 89 GLN A C 1
ATOM 686 O O . GLN A 1 89 ? -13.016 -14.039 -16.453 1 98.81 89 GLN A O 1
ATOM 691 N N . LYS A 1 90 ? -11.68 -12.281 -16.859 1 98.88 90 LYS A N 1
ATOM 692 C CA . LYS A 1 90 ? -10.469 -13.07 -16.688 1 98.88 90 LYS A CA 1
ATOM 693 C C . LYS A 1 90 ? -10.352 -13.602 -15.258 1 98.88 90 LYS A C 1
ATOM 695 O O . LYS A 1 90 ? -9.984 -14.758 -15.047 1 98.88 90 LYS A O 1
ATOM 700 N N . VAL A 1 91 ? -10.695 -12.766 -14.273 1 98.94 91 VAL A N 1
ATOM 701 C CA . VAL A 1 91 ? -10.648 -13.18 -12.875 1 98.94 91 VAL A CA 1
ATOM 702 C C . VAL A 1 91 ? -11.633 -14.32 -12.641 1 98.94 91 VAL A C 1
ATOM 704 O O . VAL A 1 91 ? -11.297 -15.312 -11.977 1 98.94 91 VAL A O 1
ATOM 707 N N . LYS A 1 92 ? -12.797 -14.188 -13.188 1 98.56 92 LYS A N 1
ATOM 708 C CA . LYS A 1 92 ? -13.828 -15.203 -13.023 1 98.56 92 LYS A CA 1
ATOM 709 C C . LYS A 1 92 ? -13.367 -16.547 -13.578 1 98.56 92 LYS A C 1
ATOM 711 O O . LYS A 1 92 ? -13.625 -17.594 -12.977 1 98.56 92 LYS A O 1
ATOM 716 N N . GLU A 1 93 ? -12.664 -16.531 -14.633 1 98.5 93 GLU A N 1
ATOM 717 C CA . GLU A 1 93 ? -12.273 -17.75 -15.328 1 98.5 93 GLU A CA 1
ATOM 718 C C . GLU A 1 93 ? -11.039 -18.375 -14.688 1 98.5 93 GLU A C 1
ATOM 720 O O . GLU A 1 93 ? -10.797 -19.578 -14.82 1 98.5 93 GLU A O 1
ATOM 725 N N . ALA A 1 94 ? -10.281 -17.641 -13.984 1 98.81 94 ALA A N 1
ATOM 726 C CA . ALA A 1 94 ? -8.977 -18.094 -13.508 1 98.81 94 ALA A CA 1
ATOM 727 C C . ALA A 1 94 ? -9.117 -18.969 -12.273 1 98.81 94 ALA A C 1
ATOM 729 O O . ALA A 1 94 ? -9.938 -18.703 -11.398 1 98.81 94 ALA A O 1
ATOM 730 N N . ASP A 1 95 ? -8.344 -19.984 -12.195 1 98.81 95 ASP A N 1
ATOM 731 C CA . ASP A 1 95 ? -8.164 -20.812 -11 1 98.81 95 ASP A CA 1
ATOM 732 C C . ASP A 1 95 ? -7.008 -20.281 -10.148 1 98.81 95 ASP A C 1
ATOM 734 O O . ASP A 1 95 ? -6.973 -20.516 -8.938 1 98.81 95 ASP A O 1
ATOM 738 N N . LEU A 1 96 ? -6.047 -19.625 -10.805 1 98.88 96 LEU A N 1
ATOM 739 C CA . LEU A 1 96 ? -4.867 -19.016 -10.203 1 98.88 96 LEU A CA 1
ATOM 740 C C . LEU A 1 96 ? -4.617 -17.625 -10.781 1 98.88 96 LEU A C 1
ATOM 742 O O . LEU A 1 96 ? -4.668 -17.438 -12 1 98.88 96 LEU A O 1
ATOM 746 N N . ILE A 1 97 ? -4.402 -16.703 -9.922 1 98.94 97 ILE A N 1
ATOM 747 C CA . ILE A 1 97 ? -3.99 -15.367 -10.344 1 98.94 97 ILE A CA 1
ATOM 748 C C . ILE A 1 97 ? -2.586 -15.07 -9.828 1 98.94 97 ILE A C 1
ATOM 750 O O . ILE A 1 97 ? -2.314 -15.219 -8.633 1 98.94 97 ILE A O 1
ATOM 754 N N . ILE A 1 98 ? -1.64 -14.711 -10.703 1 99 98 ILE A N 1
ATOM 755 C CA . ILE A 1 98 ? -0.279 -14.297 -10.375 1 99 98 ILE A CA 1
ATOM 756 C C . ILE A 1 98 ? -0.135 -12.797 -10.586 1 99 98 ILE A C 1
ATOM 758 O O . ILE A 1 98 ? -0.373 -12.289 -11.688 1 99 98 ILE A O 1
ATOM 762 N N . PHE A 1 99 ? 0.184 -12.102 -9.562 1 99 99 PHE A N 1
ATOM 763 C CA . PHE A 1 99 ? 0.516 -10.688 -9.672 1 99 99 PHE A CA 1
ATOM 764 C C . PHE A 1 99 ? 2.021 -10.492 -9.812 1 99 99 PHE A C 1
ATOM 766 O O . PHE A 1 99 ? 2.773 -10.758 -8.867 1 99 99 PHE A O 1
ATOM 773 N N . GLN A 1 100 ? 2.516 -10.094 -10.953 1 98.94 100 GLN A N 1
ATOM 774 C CA . GLN A 1 100 ? 3.936 -9.914 -11.234 1 98.94 100 GLN A CA 1
ATOM 775 C C . GLN A 1 100 ? 4.293 -8.43 -11.32 1 98.94 100 GLN A C 1
ATOM 777 O O . GLN A 1 100 ? 3.779 -7.711 -12.18 1 98.94 100 GLN A O 1
ATOM 782 N N . PHE A 1 101 ? 5.195 -7.922 -10.43 1 98.94 101 PHE A N 1
ATOM 783 C CA . PHE A 1 101 ? 5.469 -6.492 -10.352 1 98.94 101 PHE A CA 1
ATOM 784 C C . PHE A 1 101 ? 6.777 -6.234 -9.617 1 98.94 101 PHE A C 1
ATOM 786 O O . PHE A 1 101 ? 7.309 -7.121 -8.953 1 98.94 101 PHE A O 1
ATOM 793 N N . PRO A 1 102 ? 7.355 -5.047 -9.812 1 98.75 102 PRO A N 1
ATOM 794 C CA . PRO A 1 102 ? 8.398 -4.559 -8.906 1 98.75 102 PRO A CA 1
ATOM 795 C C . PRO A 1 102 ? 7.82 -3.906 -7.648 1 98.75 102 PRO A C 1
ATOM 797 O O . PRO A 1 102 ? 6.793 -3.225 -7.719 1 98.75 102 PRO A O 1
ATOM 800 N N . LEU A 1 103 ? 8.406 -4.156 -6.523 1 98.44 103 LEU A N 1
ATOM 801 C CA . LEU A 1 103 ? 7.977 -3.48 -5.309 1 98.44 103 LEU A CA 1
ATOM 802 C C . LEU A 1 103 ? 8.305 -1.993 -5.363 1 98.44 103 LEU A C 1
ATOM 804 O O . LEU A 1 103 ? 9.477 -1.617 -5.449 1 98.44 103 LEU A O 1
ATOM 808 N N . TYR A 1 104 ? 7.324 -1.089 -5.465 1 97.81 104 TYR A N 1
ATOM 809 C CA . TYR A 1 104 ? 7.473 0.362 -5.434 1 97.81 104 TYR A CA 1
ATOM 810 C C . TYR A 1 104 ? 7.008 0.928 -4.098 1 97.81 104 TYR A C 1
ATOM 812 O O . TYR A 1 104 ? 5.836 0.796 -3.736 1 97.81 104 TYR A O 1
ATOM 820 N N . TRP A 1 105 ? 8 1.517 -3.375 1 98 105 TRP A N 1
ATOM 821 C CA . TRP A 1 105 ? 7.652 2.158 -2.111 1 98 105 TRP A CA 1
ATOM 822 C C . TRP A 1 105 ? 6.887 1.198 -1.206 1 98 105 TRP A C 1
ATOM 824 O O . TRP A 1 105 ? 5.824 1.543 -0.686 1 98 105 TRP A O 1
ATOM 834 N N . PHE A 1 106 ? 7.406 -0.084 -1.073 1 98.06 106 PHE A N 1
ATOM 835 C CA . PHE A 1 106 ? 6.934 -1.126 -0.169 1 98.06 106 PHE A CA 1
ATOM 836 C C . PHE A 1 106 ? 5.504 -1.53 -0.508 1 98.06 106 PHE A C 1
ATOM 838 O O . PHE A 1 106 ? 4.75 -1.953 0.369 1 98.06 106 PHE A O 1
ATOM 845 N N . ASN A 1 107 ? 5.102 -1.349 -1.778 1 98.44 107 ASN A N 1
ATOM 846 C CA . ASN A 1 107 ? 3.777 -1.706 -2.277 1 98.44 107 ASN A CA 1
ATOM 847 C C . ASN A 1 107 ? 3.801 -1.981 -3.777 1 98.44 107 ASN A C 1
ATOM 849 O O . ASN A 1 107 ? 4.871 -2.096 -4.375 1 98.44 107 ASN A O 1
ATOM 853 N N . VAL A 1 108 ? 2.691 -2.244 -4.379 1 98.81 108 VAL A N 1
ATOM 854 C CA . VAL A 1 108 ? 2.543 -2.43 -5.82 1 98.81 108 VAL A CA 1
ATOM 855 C C . VAL A 1 108 ? 2.658 -1.081 -6.527 1 98.81 108 VAL A C 1
ATOM 857 O O . VAL A 1 108 ? 2.412 -0.033 -5.926 1 98.81 108 VAL A O 1
ATOM 860 N N . PRO A 1 109 ? 3.062 -1.094 -7.812 1 98.81 109 PRO A N 1
ATOM 861 C CA . PRO A 1 109 ? 3.018 0.149 -8.586 1 98.81 109 PRO A CA 1
ATOM 862 C C . PRO A 1 109 ? 1.601 0.694 -8.75 1 98.81 109 PRO A C 1
ATOM 864 O O . PRO A 1 109 ? 0.632 -0.066 -8.68 1 98.81 109 PRO A O 1
ATOM 867 N N . ALA A 1 110 ? 1.516 1.94 -9.016 1 98.88 110 ALA A N 1
ATOM 868 C CA . ALA A 1 110 ? 0.228 2.629 -9.055 1 98.88 110 ALA A CA 1
ATOM 869 C C . ALA A 1 110 ? -0.71 1.979 -10.062 1 98.88 110 ALA A C 1
ATOM 871 O O . ALA A 1 110 ? -1.919 1.896 -9.836 1 98.88 110 ALA A O 1
ATOM 872 N N . ILE A 1 111 ? -0.171 1.533 -11.18 1 98.94 111 ILE A N 1
ATOM 873 C CA . ILE A 1 111 ? -1.024 0.972 -12.227 1 98.94 111 ILE A CA 1
ATOM 874 C C . ILE A 1 111 ? -1.67 -0.318 -11.719 1 98.94 111 ILE A C 1
ATOM 876 O O . ILE A 1 111 ? -2.844 -0.58 -11.992 1 98.94 111 ILE A O 1
ATOM 880 N N . LEU A 1 112 ? -0.921 -1.11 -10.992 1 98.94 112 LEU A N 1
ATOM 881 C CA . LEU A 1 112 ? -1.478 -2.328 -10.414 1 98.94 112 LEU A CA 1
ATOM 882 C C . LEU A 1 112 ? -2.426 -2.002 -9.266 1 98.94 112 LEU A C 1
ATOM 884 O O . LEU A 1 112 ? -3.457 -2.656 -9.102 1 98.94 112 LEU A O 1
ATOM 888 N N . LYS A 1 113 ? -2.07 -0.958 -8.422 1 98.94 113 LYS A N 1
ATOM 889 C CA . LYS A 1 113 ? -3.006 -0.508 -7.395 1 98.94 113 LYS A CA 1
ATOM 890 C C . LYS A 1 113 ? -4.336 -0.09 -8.008 1 98.94 113 LYS A C 1
ATOM 892 O O . LYS A 1 113 ? -5.398 -0.342 -7.434 1 98.94 113 LYS A O 1
ATOM 897 N N . GLY A 1 114 ? -4.277 0.572 -9.141 1 98.94 114 GLY A N 1
ATOM 898 C CA . GLY A 1 114 ? -5.492 0.947 -9.844 1 98.94 114 GLY A CA 1
ATOM 899 C C . GLY A 1 114 ? -6.301 -0.246 -10.32 1 98.94 114 GLY A C 1
ATOM 900 O O . GLY A 1 114 ? -7.531 -0.231 -10.258 1 98.94 114 GLY A O 1
ATOM 901 N N . TRP A 1 115 ? -5.594 -1.278 -10.844 1 98.94 115 TRP A N 1
ATOM 902 C CA . TRP A 1 115 ? -6.262 -2.516 -11.227 1 98.94 115 TRP A CA 1
ATOM 903 C C . TRP A 1 115 ? -7.035 -3.107 -10.055 1 98.94 115 TRP A C 1
ATOM 905 O O . TRP A 1 115 ? -8.195 -3.488 -10.195 1 98.94 115 TRP A O 1
ATOM 915 N N . ILE A 1 116 ? -6.441 -3.111 -8.859 1 98.94 116 ILE A N 1
ATOM 916 C CA . ILE A 1 116 ? -7.07 -3.631 -7.648 1 98.94 116 ILE A CA 1
ATOM 917 C C . ILE A 1 116 ? -8.273 -2.766 -7.281 1 98.94 116 ILE A C 1
ATOM 919 O O . ILE A 1 116 ? -9.367 -3.281 -7.039 1 98.94 116 ILE A O 1
ATOM 923 N N . ASP A 1 117 ? -8.094 -1.418 -7.316 1 98.81 117 ASP A N 1
ATOM 924 C CA . ASP A 1 117 ? -9.141 -0.477 -6.922 1 98.81 117 ASP A CA 1
ATOM 925 C C . ASP A 1 117 ? -10.367 -0.612 -7.816 1 98.81 117 ASP A C 1
ATOM 927 O O . ASP A 1 117 ? -11.5 -0.509 -7.34 1 98.81 117 ASP A O 1
ATOM 931 N N . ARG A 1 118 ? -10.133 -0.85 -9.094 1 98.88 118 ARG A N 1
ATOM 932 C CA . ARG A 1 118 ? -11.211 -0.76 -10.07 1 98.88 118 ARG A CA 1
ATOM 933 C C . ARG A 1 118 ? -11.805 -2.135 -10.359 1 98.88 118 ARG A C 1
ATOM 935 O O . ARG A 1 118 ? -13.031 -2.285 -10.43 1 98.88 118 ARG A O 1
ATOM 942 N N . VAL A 1 119 ? -11.008 -3.18 -10.492 1 98.94 119 VAL A N 1
ATOM 943 C CA . VAL A 1 119 ? -11.445 -4.504 -10.922 1 98.94 119 VAL A CA 1
ATOM 944 C C . VAL A 1 119 ? -12.086 -5.242 -9.758 1 98.94 119 VAL A C 1
ATOM 946 O O . VAL A 1 119 ? -13.102 -5.926 -9.922 1 98.94 119 VAL A O 1
ATOM 949 N N . PHE A 1 120 ? -11.531 -5.105 -8.531 1 98.75 120 PHE A N 1
ATOM 950 C CA . PHE A 1 120 ? -12.109 -5.738 -7.348 1 98.75 120 PHE A CA 1
ATOM 951 C C . PHE A 1 120 ? -13.242 -4.887 -6.781 1 98.75 120 PHE A C 1
ATOM 953 O O . PHE A 1 120 ? -13.219 -4.523 -5.605 1 98.75 120 PHE A O 1
ATOM 960 N N . ALA A 1 121 ? -14.219 -4.621 -7.57 1 97.88 121 ALA A N 1
ATOM 961 C CA . ALA A 1 121 ? -15.375 -3.814 -7.195 1 97.88 121 ALA A CA 1
ATOM 962 C C . ALA A 1 121 ? -16.266 -4.562 -6.211 1 97.88 121 ALA A C 1
ATOM 964 O O . ALA A 1 121 ? -16.312 -5.793 -6.211 1 97.88 121 ALA A O 1
ATOM 965 N N . GLN A 1 122 ? -16.953 -3.801 -5.422 1 96.12 122 GLN A N 1
ATOM 966 C CA . GLN A 1 122 ? -17.938 -4.371 -4.512 1 96.12 122 GLN A CA 1
ATOM 967 C C . GLN A 1 122 ? -19 -5.16 -5.27 1 96.12 122 GLN A C 1
ATOM 969 O O . GLN A 1 122 ? -19.469 -4.727 -6.328 1 96.12 122 GLN A O 1
ATOM 974 N N . GLY A 1 123 ? -19.422 -6.266 -4.75 1 96.31 123 GLY A N 1
ATOM 975 C CA . GLY A 1 123 ? -20.328 -7.172 -5.438 1 96.31 123 GLY A CA 1
ATOM 976 C C . GLY A 1 123 ? -19.609 -8.242 -6.242 1 96.31 123 GLY A C 1
ATOM 977 O O . GLY A 1 123 ? -19.969 -9.414 -6.191 1 96.31 123 GLY A O 1
ATOM 978 N N . PHE A 1 124 ? -18.625 -7.844 -6.984 1 98.62 124 PHE A N 1
ATOM 979 C CA . PHE A 1 124 ? -17.844 -8.781 -7.773 1 98.62 124 PHE A CA 1
ATOM 980 C C . PHE A 1 124 ? -16.812 -9.5 -6.902 1 98.62 124 PHE A C 1
ATOM 982 O O . PHE A 1 124 ? -16.766 -10.727 -6.879 1 98.62 124 PHE A O 1
ATOM 989 N N . ALA A 1 125 ? -16 -8.648 -6.156 1 98.5 125 ALA A N 1
ATOM 990 C CA . ALA A 1 125 ? -14.875 -9.234 -5.434 1 98.5 125 ALA A CA 1
ATOM 991 C C . ALA A 1 125 ? -15.219 -9.453 -3.963 1 98.5 125 ALA A C 1
ATOM 993 O O . ALA A 1 125 ? -14.555 -10.234 -3.273 1 98.5 125 ALA A O 1
ATOM 994 N N . PHE A 1 126 ? -16.188 -8.695 -3.418 1 96.94 126 PHE A N 1
ATOM 995 C CA . PHE A 1 126 ? -16.562 -8.82 -2.016 1 96.94 126 PHE A CA 1
ATOM 996 C C . PHE A 1 126 ? -17.953 -8.234 -1.769 1 96.94 126 PHE A C 1
ATOM 998 O O . PHE A 1 126 ? -18.484 -7.508 -2.613 1 96.94 126 PHE A O 1
ATOM 1005 N N . SER A 1 127 ? -18.547 -8.57 -0.718 1 92.12 127 SER A N 1
ATOM 1006 C CA . SER A 1 127 ? -19.719 -7.945 -0.104 1 92.12 127 SER A CA 1
ATOM 1007 C C . SER A 1 127 ? -19.641 -8 1.418 1 92.12 127 SER A C 1
ATOM 1009 O O . SER A 1 127 ? -18.734 -8.617 1.975 1 92.12 127 SER A O 1
ATOM 1011 N N . LEU A 1 128 ? -20.562 -7.352 2.049 1 83.44 128 LEU A N 1
ATOM 1012 C CA . LEU A 1 128 ? -20.578 -7.371 3.506 1 83.44 128 LEU A CA 1
ATOM 1013 C C . LEU A 1 128 ? -20.719 -8.797 4.027 1 83.44 128 LEU A C 1
ATOM 1015 O O . LEU A 1 128 ? -20.234 -9.117 5.113 1 83.44 128 LEU A O 1
ATOM 1019 N N . GLN A 1 129 ? -21.297 -9.625 3.213 1 87.44 129 GLN A N 1
ATOM 1020 C CA . GLN A 1 129 ? -21.531 -11 3.617 1 87.44 129 GLN A CA 1
ATOM 1021 C C . GLN A 1 129 ? -20.422 -11.922 3.129 1 87.44 129 GLN A C 1
ATOM 1023 O O . GLN A 1 129 ? -20.234 -13.016 3.664 1 87.44 129 GLN A O 1
ATOM 1028 N N . ASN A 1 130 ? -19.781 -11.477 2.088 1 93.12 130 ASN A N 1
ATOM 1029 C CA . ASN A 1 130 ? -18.766 -12.32 1.453 1 93.12 130 ASN A CA 1
ATOM 1030 C C . ASN A 1 130 ? -17.375 -11.703 1.555 1 93.12 130 ASN A C 1
ATOM 1032 O O . ASN A 1 130 ? -16.938 -11.008 0.637 1 93.12 130 ASN A O 1
ATOM 1036 N N . MET A 1 131 ? -16.688 -12.008 2.643 1 94 131 MET A N 1
ATOM 1037 C CA . MET A 1 131 ? -15.32 -11.57 2.904 1 94 131 MET A CA 1
ATOM 1038 C C . MET A 1 131 ? -14.539 -12.641 3.648 1 94 131 MET A C 1
ATOM 1040 O O . MET A 1 131 ? -15.125 -13.531 4.266 1 94 131 MET A O 1
ATOM 1044 N N . TYR A 1 132 ? -13.227 -12.609 3.559 1 96.06 132 TYR A N 1
ATOM 1045 C CA . TYR A 1 132 ? -12.328 -13.508 4.277 1 96.06 132 TYR A CA 1
ATOM 1046 C C . TYR A 1 132 ? -12.719 -14.961 4.066 1 96.06 132 TYR A C 1
ATOM 1048 O O . TYR A 1 132 ? -12.797 -15.438 2.932 1 96.06 132 TYR A O 1
ATOM 1056 N N . ASP A 1 133 ? -13.094 -15.719 5.125 1 95.38 133 ASP A N 1
ATOM 1057 C CA . ASP A 1 133 ? -13.383 -17.141 5.016 1 95.38 133 ASP A CA 1
ATOM 1058 C C . ASP A 1 133 ? -14.555 -17.391 4.066 1 95.38 133 ASP A C 1
ATOM 1060 O O . ASP A 1 133 ? -14.648 -18.453 3.453 1 95.38 133 ASP A O 1
ATOM 1064 N N . ASN A 1 134 ? -15.391 -16.406 3.898 1 94.12 134 ASN A N 1
ATOM 1065 C CA . ASN A 1 134 ? -16.578 -16.531 3.059 1 94.12 134 ASN A CA 1
ATOM 1066 C C . ASN A 1 134 ? -16.422 -15.742 1.763 1 94.12 134 ASN A C 1
ATOM 1068 O O . ASN A 1 134 ? -17.422 -15.461 1.091 1 94.12 134 ASN A O 1
ATOM 1072 N N . GLY A 1 135 ? -15.227 -15.375 1.431 1 97.25 135 GLY A N 1
ATOM 1073 C CA . GLY A 1 135 ? -14.984 -14.516 0.28 1 97.25 135 GLY A CA 1
ATOM 1074 C C . GLY A 1 135 ? -15.359 -15.172 -1.037 1 97.25 135 GLY A C 1
ATOM 1075 O O . GLY A 1 135 ? -15.461 -16.391 -1.122 1 97.25 135 GLY A O 1
ATOM 1076 N N . ILE A 1 136 ? -15.547 -14.406 -2.012 1 97.88 136 ILE A N 1
ATOM 1077 C CA . ILE A 1 136 ? -16.094 -14.797 -3.307 1 97.88 136 ILE A CA 1
ATOM 1078 C C . ILE A 1 136 ? -15.109 -15.711 -4.027 1 97.88 136 ILE A C 1
ATOM 1080 O O . ILE A 1 136 ? -15.516 -16.656 -4.719 1 97.88 136 ILE A O 1
ATOM 1084 N N . PHE A 1 137 ? -13.828 -15.516 -3.771 1 98.69 137 PHE A N 1
ATOM 1085 C CA . PHE A 1 137 ? -12.82 -16.203 -4.562 1 98.69 137 PHE A CA 1
ATOM 1086 C C . PHE A 1 137 ? -12.172 -17.328 -3.752 1 98.69 137 PHE A C 1
ATOM 1088 O O . PHE A 1 137 ? -11.008 -17.672 -3.967 1 98.69 137 PHE A O 1
ATOM 1095 N N . LYS A 1 138 ? -12.906 -17.953 -2.801 1 97.38 138 LYS A N 1
ATOM 1096 C CA . LYS A 1 138 ? -12.375 -18.906 -1.843 1 97.38 138 LYS A CA 1
ATOM 1097 C C . LYS A 1 138 ? -11.867 -20.172 -2.551 1 97.38 138 LYS A C 1
ATOM 1099 O O . LYS A 1 138 ? -11.109 -20.953 -1.973 1 97.38 138 LYS A O 1
ATOM 1104 N N . ALA A 1 139 ? -12.258 -20.406 -3.814 1 97.62 139 ALA A N 1
ATOM 1105 C CA . ALA A 1 139 ? -11.836 -21.594 -4.543 1 97.62 139 ALA A CA 1
ATOM 1106 C C . ALA A 1 139 ? -10.625 -21.297 -5.418 1 97.62 139 ALA A C 1
ATOM 1108 O O . ALA A 1 139 ? -10.094 -22.203 -6.074 1 97.62 139 ALA A O 1
ATOM 1109 N N . LYS A 1 140 ? -10.18 -20.047 -5.492 1 98.62 140 LYS A N 1
ATOM 1110 C CA . LYS A 1 140 ? -9.094 -19.641 -6.371 1 98.62 140 LYS A CA 1
ATOM 1111 C C . LYS A 1 140 ? -7.809 -19.391 -5.582 1 98.62 140 LYS A C 1
ATOM 1113 O O . LYS A 1 140 ? -7.859 -18.938 -4.438 1 98.62 140 LYS A O 1
ATOM 1118 N N . LYS A 1 141 ? -6.68 -19.672 -6.207 1 98.81 141 LYS A N 1
ATOM 1119 C CA . LYS A 1 141 ? -5.375 -19.359 -5.637 1 98.81 141 LYS A CA 1
ATOM 1120 C C . LYS A 1 141 ? -4.859 -18.016 -6.148 1 98.81 141 LYS A C 1
ATOM 1122 O O . LYS A 1 141 ? -5.184 -17.609 -7.262 1 98.81 141 LYS A O 1
ATOM 1127 N N . ALA A 1 142 ? -4.152 -17.312 -5.344 1 98.94 142 ALA A N 1
ATOM 1128 C CA . ALA A 1 142 ? -3.459 -16.094 -5.723 1 98.94 142 ALA A CA 1
ATOM 1129 C C . ALA A 1 142 ? -2.037 -16.062 -5.172 1 98.94 142 ALA A C 1
ATOM 1131 O O . ALA A 1 142 ? -1.783 -16.562 -4.07 1 98.94 142 ALA A O 1
ATOM 1132 N N . ILE A 1 143 ? -1.114 -15.516 -5.902 1 98.94 143 ILE A N 1
ATOM 1133 C CA . ILE A 1 143 ? 0.275 -15.422 -5.469 1 98.94 143 ILE A CA 1
ATOM 1134 C C . ILE A 1 143 ? 0.854 -14.07 -5.895 1 98.94 143 ILE A C 1
ATOM 1136 O O . ILE A 1 143 ? 0.606 -13.609 -7.008 1 98.94 143 ILE A O 1
ATOM 1140 N N . LEU A 1 144 ? 1.537 -13.422 -4.949 1 98.94 144 LEU A N 1
ATOM 1141 C CA . LEU A 1 144 ? 2.365 -12.266 -5.281 1 98.94 144 LEU A CA 1
ATOM 1142 C C . LEU A 1 144 ? 3.746 -12.703 -5.754 1 98.94 144 LEU A C 1
ATOM 1144 O O . LEU A 1 144 ? 4.434 -13.461 -5.066 1 98.94 144 LEU A O 1
ATOM 1148 N N . SER A 1 145 ? 4.141 -12.344 -6.906 1 98.94 145 SER A N 1
ATOM 1149 C CA . SER A 1 145 ? 5.473 -12.516 -7.477 1 98.94 145 SER A CA 1
ATOM 1150 C C . SER A 1 145 ? 6.125 -11.172 -7.773 1 98.94 145 SER A C 1
ATOM 1152 O O . SER A 1 145 ? 5.645 -10.406 -8.609 1 98.94 145 SER A O 1
ATOM 1154 N N . PHE A 1 146 ? 7.254 -10.867 -7.051 1 98.94 146 PHE A N 1
ATOM 1155 C CA . PHE A 1 146 ? 7.727 -9.5 -7.207 1 98.94 146 PHE A CA 1
ATOM 1156 C C . PHE A 1 146 ? 9.227 -9.414 -6.953 1 98.94 146 PHE A C 1
ATOM 1158 O O . PHE A 1 146 ? 9.82 -10.336 -6.391 1 98.94 146 PHE A O 1
ATOM 1165 N N . THR A 1 147 ? 9.836 -8.344 -7.445 1 98.88 147 THR A N 1
ATOM 1166 C CA . THR A 1 147 ? 11.258 -8.07 -7.246 1 98.88 147 THR A CA 1
ATOM 1167 C C . THR A 1 147 ? 11.461 -6.969 -6.207 1 98.88 147 THR A C 1
ATOM 1169 O O . THR A 1 147 ? 10.586 -6.113 -6.027 1 98.88 147 THR A O 1
ATOM 1172 N N . THR A 1 148 ? 12.516 -7.07 -5.504 1 98.25 148 THR A N 1
ATOM 1173 C CA . THR A 1 148 ? 12.961 -5.992 -4.625 1 98.25 148 THR A CA 1
ATOM 1174 C C . THR A 1 148 ? 14.281 -5.402 -5.113 1 98.25 148 THR A C 1
ATOM 1176 O O . THR A 1 148 ? 15.031 -6.062 -5.836 1 98.25 148 THR A O 1
ATOM 1179 N N . GLU A 1 149 ? 14.469 -4.184 -4.781 1 94.25 149 GLU A N 1
ATOM 1180 C CA . GLU A 1 149 ? 15.797 -3.607 -4.941 1 94.25 149 GLU A CA 1
ATOM 1181 C C . GLU A 1 149 ? 16.734 -4.035 -3.807 1 94.25 149 GLU A C 1
ATOM 1183 O O . GLU A 1 149 ? 17.891 -4.352 -4.039 1 94.25 149 GLU A O 1
ATOM 1188 N N . GLY A 1 150 ? 16.234 -4.09 -2.631 1 95.06 150 GLY A N 1
ATOM 1189 C CA . GLY A 1 150 ? 17 -4.418 -1.446 1 95.06 150 GLY A CA 1
ATOM 1190 C C . GLY A 1 150 ? 17.219 -5.91 -1.27 1 95.06 150 GLY A C 1
ATOM 1191 O O . GLY A 1 150 ? 16.484 -6.719 -1.828 1 95.06 150 GLY A O 1
ATOM 1192 N N . MET A 1 151 ? 18.219 -6.254 -0.469 1 97.31 151 MET A N 1
ATOM 1193 C CA . MET A 1 151 ? 18.531 -7.633 -0.112 1 97.31 151 MET A CA 1
ATOM 1194 C C . MET A 1 151 ? 17.516 -8.18 0.892 1 97.31 151 MET A C 1
ATOM 1196 O O . MET A 1 151 ? 16.891 -7.418 1.617 1 97.31 151 MET A O 1
ATOM 1200 N N . GLU A 1 152 ? 17.469 -9.492 0.903 1 98.06 152 GLU A N 1
ATOM 1201 C CA . GLU A 1 152 ? 16.578 -10.148 1.857 1 98.06 152 GLU A CA 1
ATOM 1202 C C . GLU A 1 152 ? 16.875 -9.703 3.287 1 98.06 152 GLU A C 1
ATOM 1204 O O . GLU A 1 152 ? 15.961 -9.453 4.07 1 98.06 152 GLU A O 1
ATOM 1209 N N . SER A 1 153 ? 18.141 -9.539 3.607 1 98.19 153 SER A N 1
ATOM 1210 C CA . SER A 1 153 ? 18.578 -9.195 4.961 1 98.19 153 SER A CA 1
ATOM 1211 C C . SER A 1 153 ? 18.031 -7.844 5.395 1 98.19 153 SER A C 1
ATOM 1213 O O . SER A 1 153 ? 17.859 -7.594 6.59 1 98.19 153 SER A O 1
ATOM 1215 N N . MET A 1 154 ? 17.734 -6.988 4.441 1 97.81 154 MET A N 1
ATOM 1216 C CA . MET A 1 154 ? 17.203 -5.656 4.734 1 97.81 154 MET A CA 1
ATOM 1217 C C . MET A 1 154 ? 15.758 -5.727 5.195 1 97.81 154 MET A C 1
ATOM 1219 O O . MET A 1 154 ? 15.227 -4.762 5.75 1 97.81 154 MET A O 1
ATOM 1223 N N . TYR A 1 155 ? 15.148 -6.906 4.977 1 98.44 155 TYR A N 1
ATOM 1224 C CA . TYR A 1 155 ? 13.711 -7.027 5.207 1 98.44 155 TYR A CA 1
ATOM 1225 C C . TYR A 1 155 ? 13.422 -8.008 6.34 1 98.44 155 TYR A C 1
ATOM 1227 O O . TYR A 1 155 ? 12.32 -8.562 6.422 1 98.44 155 TYR A O 1
ATOM 1235 N N . LEU A 1 156 ? 14.359 -8.273 7.164 1 98.06 156 LEU A N 1
ATOM 1236 C CA . LEU A 1 156 ? 14.203 -9.062 8.383 1 98.06 156 LEU A CA 1
ATOM 1237 C C . LEU A 1 156 ? 13.781 -8.18 9.547 1 98.06 156 LEU A C 1
ATOM 1239 O O . LEU A 1 156 ? 13.844 -6.949 9.461 1 98.06 156 LEU A O 1
ATOM 1243 N N . PRO A 1 157 ? 13.305 -8.773 10.672 1 97.5 157 PRO A N 1
ATOM 1244 C CA . PRO A 1 157 ? 12.859 -7.984 11.82 1 97.5 157 PRO A CA 1
ATOM 1245 C C . PRO A 1 157 ? 13.969 -7.09 12.383 1 97.5 157 PRO A C 1
ATOM 1247 O O . PRO A 1 157 ? 13.688 -6.152 13.133 1 97.5 157 PRO A O 1
ATOM 1250 N N . ASP A 1 158 ? 15.211 -7.383 12.086 1 97.62 158 ASP A N 1
ATOM 1251 C CA . ASP A 1 158 ? 16.328 -6.562 12.523 1 97.62 158 ASP A CA 1
ATOM 1252 C C . ASP A 1 158 ? 17.016 -5.883 11.336 1 97.62 158 ASP A C 1
ATOM 1254 O O . ASP A 1 158 ? 18.141 -5.414 11.445 1 97.62 158 ASP A O 1
ATOM 1258 N N . GLY A 1 159 ? 16.375 -5.879 10.141 1 97.81 159 GLY A N 1
ATOM 1259 C CA . GLY A 1 159 ? 16.875 -5.199 8.953 1 97.81 159 GLY A CA 1
ATOM 1260 C C . GLY A 1 159 ? 16.344 -3.787 8.805 1 97.81 159 GLY A C 1
ATOM 1261 O O . GLY A 1 159 ? 15.25 -3.477 9.289 1 97.81 159 GLY A O 1
ATOM 1262 N N . ILE A 1 160 ? 16.984 -2.967 8.07 1 96.94 160 ILE A N 1
ATOM 1263 C CA . ILE A 1 160 ? 16.75 -1.529 8.023 1 96.94 160 ILE A CA 1
ATOM 1264 C C . ILE A 1 160 ? 15.359 -1.262 7.441 1 96.94 160 ILE A C 1
ATOM 1266 O O . ILE A 1 160 ? 14.711 -0.276 7.797 1 96.94 160 ILE A O 1
ATOM 1270 N N . ASN A 1 161 ? 14.875 -2.145 6.547 1 97.38 161 ASN A N 1
ATOM 1271 C CA . ASN A 1 161 ? 13.586 -1.926 5.898 1 97.38 161 ASN A CA 1
ATOM 1272 C C . ASN A 1 161 ? 12.445 -2.602 6.664 1 97.38 161 ASN A C 1
ATOM 1274 O O . ASN A 1 161 ? 11.281 -2.49 6.277 1 97.38 161 ASN A O 1
ATOM 1278 N N . GLY A 1 162 ? 12.805 -3.256 7.77 1 98 162 GLY A N 1
ATOM 1279 C CA . GLY A 1 162 ? 11.805 -3.887 8.617 1 98 162 GLY A CA 1
ATOM 1280 C C . GLY A 1 162 ? 11.305 -5.207 8.062 1 98 162 GLY A C 1
ATOM 1281 O O . GLY A 1 162 ? 11.539 -5.527 6.895 1 98 162 GLY A O 1
ATOM 1282 N N . ASP A 1 163 ? 10.609 -5.953 8.859 1 98.62 163 ASP A N 1
ATOM 1283 C CA . ASP A 1 163 ? 10.094 -7.289 8.586 1 98.62 163 ASP A CA 1
ATOM 1284 C C . ASP A 1 163 ? 9.156 -7.277 7.379 1 98.62 163 ASP A C 1
ATOM 1286 O O . ASP A 1 163 ? 8.102 -6.633 7.41 1 98.62 163 ASP A O 1
ATOM 1290 N N . ILE A 1 164 ? 9.453 -8.031 6.34 1 98.75 164 ILE A N 1
ATOM 1291 C CA . ILE A 1 164 ? 8.695 -8.078 5.094 1 98.75 164 ILE A CA 1
ATOM 1292 C C . ILE A 1 164 ? 7.27 -8.555 5.367 1 98.75 164 ILE A C 1
ATOM 1294 O O . ILE A 1 164 ? 6.344 -8.219 4.629 1 98.75 164 ILE A O 1
ATOM 1298 N N . ASN A 1 165 ? 7.055 -9.336 6.461 1 98.62 165 ASN A N 1
ATOM 1299 C CA . ASN A 1 165 ? 5.719 -9.797 6.824 1 98.62 165 ASN A CA 1
ATOM 1300 C C . ASN A 1 165 ? 4.781 -8.633 7.121 1 98.62 165 ASN A C 1
ATOM 1302 O O . ASN A 1 165 ? 3.592 -8.695 6.797 1 98.62 165 ASN A O 1
ATOM 1306 N N . VAL A 1 166 ? 5.285 -7.578 7.711 1 98.69 166 VAL A N 1
ATOM 1307 C CA . VAL A 1 166 ? 4.504 -6.383 8.016 1 98.69 166 VAL A CA 1
ATOM 1308 C C . VAL A 1 166 ? 4.117 -5.676 6.723 1 98.69 166 VAL A C 1
ATOM 1310 O O . VAL A 1 166 ? 2.967 -5.27 6.547 1 98.69 166 VAL A O 1
ATOM 1313 N N . THR A 1 167 ? 5.023 -5.613 5.801 1 98.5 167 THR A N 1
ATOM 1314 C CA . THR A 1 167 ? 4.824 -4.934 4.523 1 98.5 167 THR A CA 1
ATOM 1315 C C . THR A 1 167 ? 3.797 -5.672 3.674 1 98.5 167 THR A C 1
ATOM 1317 O O . THR A 1 167 ? 2.979 -5.047 2.996 1 98.5 167 THR A O 1
ATOM 1320 N N . LEU A 1 168 ? 3.803 -6.973 3.758 1 98.75 168 LEU A N 1
ATOM 1321 C CA . LEU A 1 168 ? 2.998 -7.785 2.854 1 98.75 168 LEU A CA 1
ATOM 1322 C C . LEU A 1 168 ? 1.589 -7.977 3.402 1 98.75 168 LEU A C 1
ATOM 1324 O O . LEU A 1 168 ? 0.66 -8.281 2.65 1 98.75 168 LEU A O 1
ATOM 1328 N N . TRP A 1 169 ? 1.37 -7.801 4.707 1 98.5 169 TRP A N 1
ATOM 1329 C CA . TRP A 1 169 ? 0.131 -8.195 5.367 1 98.5 169 TRP A CA 1
ATOM 1330 C C . TRP A 1 169 ? -1.059 -7.43 4.793 1 98.5 169 TRP A C 1
ATOM 1332 O O . TRP A 1 169 ? -2.092 -8.023 4.48 1 98.5 169 TRP A O 1
ATOM 1342 N N . PRO A 1 170 ? -0.948 -6.078 4.512 1 97.88 170 PRO A N 1
ATOM 1343 C CA . PRO A 1 170 ? -2.111 -5.379 3.961 1 97.88 170 PRO A CA 1
ATOM 1344 C C . PRO A 1 170 ? -2.479 -5.859 2.559 1 97.88 170 PRO A C 1
ATOM 1346 O O . PRO A 1 170 ? -3.652 -5.828 2.18 1 97.88 170 PRO A O 1
ATOM 1349 N N . LEU A 1 171 ? -1.523 -6.32 1.799 1 98.56 171 LEU A N 1
ATOM 1350 C CA . LEU A 1 171 ? -1.812 -6.844 0.467 1 98.56 171 LEU A CA 1
ATOM 1351 C C . LEU A 1 171 ? -2.387 -8.25 0.547 1 98.56 171 LEU A C 1
ATOM 1353 O O . LEU A 1 171 ? -3.441 -8.531 -0.026 1 98.56 171 LEU A O 1
ATOM 1357 N N . GLN A 1 172 ? -1.688 -9.102 1.307 1 98.81 172 GLN A N 1
ATOM 1358 C CA . GLN A 1 172 ? -2.057 -10.516 1.309 1 98.81 172 GLN A CA 1
ATOM 1359 C C . GLN A 1 172 ? -3.305 -10.758 2.152 1 98.81 172 GLN A C 1
ATOM 1361 O O . GLN A 1 172 ? -4.191 -11.516 1.753 1 98.81 172 GLN A O 1
ATOM 1366 N N . ASN A 1 173 ? -3.438 -10.109 3.312 1 98.44 173 ASN A N 1
ATOM 1367 C CA . ASN A 1 173 ? -4.664 -10.219 4.094 1 98.44 173 ASN A CA 1
ATOM 1368 C C . ASN A 1 173 ? -5.719 -9.219 3.639 1 98.44 173 ASN A C 1
ATOM 1370 O O . ASN A 1 173 ? -6.855 -9.594 3.346 1 98.44 173 ASN A O 1
ATOM 1374 N N . GLY A 1 174 ? -5.289 -7.938 3.469 1 97.38 174 GLY A N 1
ATOM 1375 C CA . GLY A 1 174 ? -6.219 -6.836 3.266 1 97.38 174 GLY A CA 1
ATOM 1376 C C . GLY A 1 174 ? -6.871 -6.852 1.896 1 97.38 174 GLY A C 1
ATOM 1377 O O . GLY A 1 174 ? -7.965 -6.309 1.716 1 97.38 174 GLY A O 1
ATOM 1378 N N . VAL A 1 175 ? -6.195 -7.461 0.928 1 98.69 175 VAL A N 1
ATOM 1379 C CA . VAL A 1 175 ? -6.758 -7.516 -0.418 1 98.69 175 VAL A CA 1
ATOM 1380 C C . VAL A 1 175 ? -7.113 -8.953 -0.773 1 98.69 175 VAL A C 1
ATOM 1382 O O . VAL A 1 175 ? -8.289 -9.297 -0.907 1 98.69 175 VAL A O 1
ATOM 1385 N N . LEU A 1 176 ? -6.133 -9.867 -0.785 1 98.88 176 LEU A N 1
ATOM 1386 C CA . LEU A 1 176 ? -6.32 -11.203 -1.35 1 98.88 176 LEU A CA 1
ATOM 1387 C C . LEU A 1 176 ? -7.184 -12.062 -0.436 1 98.88 176 LEU A C 1
ATOM 1389 O O . LEU A 1 176 ? -8.203 -12.609 -0.868 1 98.88 176 LEU A O 1
ATOM 1393 N N . ASN A 1 177 ? -6.766 -12.172 0.842 1 98.69 177 ASN A N 1
ATOM 1394 C CA . ASN A 1 177 ? -7.57 -12.953 1.772 1 98.69 177 ASN A CA 1
ATOM 1395 C C . ASN A 1 177 ? -8.945 -12.336 1.982 1 98.69 177 ASN A C 1
ATOM 1397 O O . ASN A 1 177 ? -9.938 -13.055 2.156 1 98.69 177 ASN A O 1
ATOM 1401 N N . PHE A 1 178 ? -9.023 -11.008 1.984 1 98.44 178 PHE A N 1
ATOM 1402 C CA . PHE A 1 178 ? -10.289 -10.305 2.133 1 98.44 178 PHE A CA 1
ATOM 1403 C C . PHE A 1 178 ? -11.289 -10.758 1.071 1 98.44 178 PHE A C 1
ATOM 1405 O O . PHE A 1 178 ? -12.461 -10.992 1.374 1 98.44 178 PHE A O 1
ATOM 1412 N N . CYS A 1 179 ? -10.805 -10.938 -0.129 1 98.75 179 CYS A N 1
ATOM 1413 C CA . CYS A 1 179 ? -11.656 -11.336 -1.24 1 98.75 179 CYS A CA 1
ATOM 1414 C C . CYS A 1 179 ? -11.922 -12.836 -1.211 1 98.75 179 CYS A C 1
ATOM 1416 O O . CYS A 1 179 ? -12.734 -13.344 -1.993 1 98.75 179 CYS A O 1
ATOM 1418 N N . GLY A 1 180 ? -11.133 -13.625 -0.373 1 98.56 180 GLY A N 1
ATOM 1419 C CA . GLY A 1 180 ? -11.414 -15.039 -0.155 1 98.56 180 GLY A CA 1
ATOM 1420 C C . GLY A 1 180 ? -10.391 -15.953 -0.797 1 98.56 180 GLY A C 1
ATOM 1421 O O . GLY A 1 180 ? -10.461 -17.172 -0.65 1 98.56 180 GLY A O 1
ATOM 1422 N N . PHE A 1 181 ? -9.336 -15.422 -1.445 1 98.88 181 PHE A N 1
ATOM 1423 C CA . PHE A 1 181 ? -8.359 -16.234 -2.168 1 98.88 181 PHE A CA 1
ATOM 1424 C C . PHE A 1 181 ? -7.621 -17.172 -1.217 1 98.88 181 PHE A C 1
ATOM 1426 O O . PHE A 1 181 ? -7.398 -16.828 -0.053 1 98.88 181 PHE A O 1
ATOM 1433 N N . GLN A 1 182 ? -7.305 -18.312 -1.734 1 98.62 182 GLN A N 1
ATOM 1434 C CA . GLN A 1 182 ? -6.223 -19.094 -1.145 1 98.62 182 GLN A CA 1
ATOM 1435 C C . GLN A 1 182 ? -4.863 -18.469 -1.458 1 98.62 182 GLN A C 1
ATOM 1437 O O . GLN A 1 182 ? -4.301 -18.703 -2.531 1 98.62 182 GLN A O 1
ATOM 1442 N N . VAL A 1 183 ? -4.34 -17.734 -0.532 1 98.88 183 VAL A N 1
ATOM 1443 C CA . VAL A 1 183 ? -3.141 -16.938 -0.766 1 98.88 183 VAL A CA 1
ATOM 1444 C C . VAL A 1 183 ? -1.897 -17.812 -0.573 1 98.88 183 VAL A C 1
ATOM 1446 O O . VAL A 1 183 ? -1.672 -18.344 0.513 1 98.88 183 VAL A O 1
ATOM 1449 N N . LEU A 1 184 ? -1.122 -17.953 -1.604 1 98.88 184 LEU A N 1
ATOM 1450 C CA . LEU A 1 184 ? 0.127 -18.703 -1.514 1 98.88 184 LEU A CA 1
ATOM 1451 C C . LEU A 1 184 ? 1.26 -17.812 -1.015 1 98.88 184 LEU A C 1
ATOM 1453 O O . LEU A 1 184 ? 1.165 -16.594 -1.084 1 98.88 184 LEU A O 1
ATOM 1457 N N . ALA A 1 185 ? 2.318 -18.484 -0.429 1 98.62 185 ALA A N 1
ATOM 1458 C CA . ALA A 1 185 ? 3.518 -17.719 -0.092 1 98.62 185 ALA A CA 1
ATOM 1459 C C . ALA A 1 185 ? 4.035 -16.953 -1.303 1 98.62 185 ALA A C 1
ATOM 1461 O O . ALA A 1 185 ? 4.031 -17.469 -2.424 1 98.62 185 ALA A O 1
ATOM 1462 N N . PRO A 1 186 ? 4.473 -15.75 -1.114 1 98.88 186 PRO A N 1
ATOM 1463 C CA . PRO A 1 186 ? 4.934 -14.961 -2.262 1 98.88 186 PRO A CA 1
ATOM 1464 C C . PRO A 1 186 ? 6.219 -15.508 -2.873 1 98.88 186 PRO A C 1
ATOM 1466 O O . PRO A 1 186 ? 6.934 -16.281 -2.23 1 98.88 186 PRO A O 1
ATOM 1469 N N . GLN A 1 187 ? 6.344 -15.25 -4.145 1 98.88 187 GLN A N 1
ATOM 1470 C CA . GLN A 1 187 ? 7.625 -15.414 -4.816 1 98.88 187 GLN A CA 1
ATOM 1471 C C . GLN A 1 187 ? 8.406 -14.102 -4.848 1 98.88 187 GLN A C 1
ATOM 1473 O O . GLN A 1 187 ? 8.031 -13.164 -5.551 1 98.88 187 GLN A O 1
ATOM 1478 N N . ILE A 1 188 ? 9.492 -14.078 -4.031 1 98.88 188 ILE A N 1
ATOM 1479 C CA . ILE A 1 188 ? 10.242 -12.836 -3.928 1 98.88 188 ILE A CA 1
ATOM 1480 C C . ILE A 1 188 ? 11.602 -13 -4.602 1 98.88 188 ILE A C 1
ATOM 1482 O O . ILE A 1 188 ? 12.344 -13.93 -4.297 1 98.88 188 ILE A O 1
ATOM 1486 N N . PHE A 1 189 ? 11.859 -12.164 -5.582 1 98.94 189 PHE A N 1
ATOM 1487 C CA . PHE A 1 189 ? 13.18 -12.055 -6.184 1 98.94 189 PHE A CA 1
ATOM 1488 C C . PHE A 1 189 ? 13.969 -10.914 -5.551 1 98.94 189 PHE A C 1
ATOM 1490 O O . PHE A 1 189 ? 13.75 -9.742 -5.875 1 98.94 189 PHE A O 1
ATOM 1497 N N . TRP A 1 190 ? 14.914 -11.289 -4.676 1 98.31 190 TRP A N 1
ATOM 1498 C CA . TRP A 1 190 ? 15.617 -10.297 -3.859 1 98.31 190 TRP A CA 1
ATOM 1499 C C . TRP A 1 190 ? 16.781 -9.68 -4.633 1 98.31 190 TRP A C 1
ATOM 1501 O O . TRP A 1 190 ? 17.562 -10.391 -5.262 1 98.31 190 TRP A O 1
ATOM 1511 N N . ALA A 1 191 ? 16.891 -8.383 -4.59 1 97.19 191 ALA A N 1
ATOM 1512 C CA . ALA A 1 191 ? 18.062 -7.605 -5.016 1 97.19 191 ALA A CA 1
ATOM 1513 C C . ALA A 1 191 ? 18.484 -7.996 -6.43 1 97.19 191 ALA A C 1
ATOM 1515 O O . ALA A 1 191 ? 19.656 -8.281 -6.668 1 97.19 191 ALA A O 1
ATOM 1516 N N . VAL A 1 192 ? 17.531 -7.957 -7.309 1 97.19 192 VAL A N 1
ATOM 1517 C CA . VAL A 1 192 ? 17.75 -8.438 -8.664 1 97.19 192 VAL A CA 1
ATOM 1518 C C . VAL A 1 192 ? 18.828 -7.602 -9.344 1 97.19 192 VAL A C 1
ATOM 1520 O O . VAL A 1 192 ? 19.75 -8.141 -9.969 1 97.19 192 VAL A O 1
ATOM 1523 N N . ALA A 1 193 ? 18.781 -6.27 -9.164 1 91.94 193 ALA A N 1
ATOM 1524 C CA . ALA A 1 193 ? 19.703 -5.348 -9.836 1 91.94 193 ALA A CA 1
ATOM 1525 C C . ALA A 1 193 ? 21.141 -5.547 -9.352 1 91.94 193 ALA A C 1
ATOM 1527 O O . ALA A 1 193 ? 22.078 -5.172 -10.047 1 91.94 193 ALA A O 1
ATOM 1528 N N . HIS A 1 194 ? 21.297 -6.152 -8.227 1 92.38 194 HIS A N 1
ATOM 1529 C CA . HIS A 1 194 ? 22.625 -6.332 -7.648 1 92.38 194 HIS A CA 1
ATOM 1530 C C . HIS A 1 194 ? 23.078 -7.789 -7.723 1 92.38 194 HIS A C 1
ATOM 1532 O O . HIS A 1 194 ? 24.047 -8.18 -7.082 1 92.38 194 HIS A O 1
ATOM 1538 N N . SER A 1 195 ? 22.344 -8.594 -8.453 1 96.12 195 SER A N 1
ATOM 1539 C CA . SER A 1 195 ? 22.656 -10.008 -8.617 1 96.12 195 SER A CA 1
ATOM 1540 C C . SER A 1 195 ? 23.328 -10.273 -9.961 1 96.12 195 SER A C 1
ATOM 1542 O O . SER A 1 195 ? 22.922 -9.711 -10.984 1 96.12 195 SER A O 1
ATOM 1544 N N . PRO A 1 196 ? 24.375 -11.102 -9.961 1 96.62 196 PRO A N 1
ATOM 1545 C CA . PRO A 1 196 ? 25 -11.453 -11.234 1 96.62 196 PRO A CA 1
ATOM 1546 C C . PRO A 1 196 ? 24.094 -12.281 -12.141 1 96.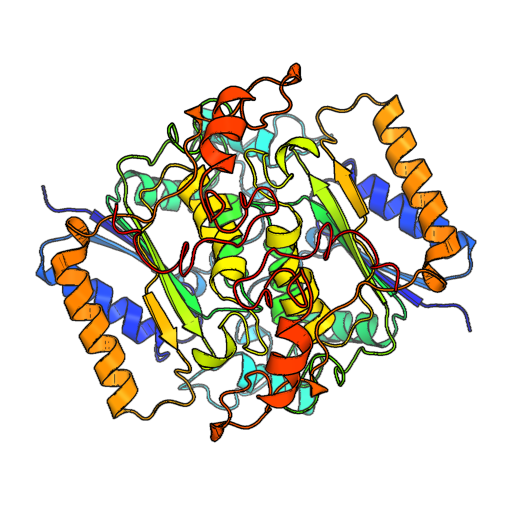62 196 PRO A C 1
ATOM 1548 O O . PRO A 1 196 ? 23.109 -12.859 -11.664 1 96.62 196 PRO A O 1
ATOM 1551 N N . PRO A 1 197 ? 24.422 -12.352 -13.406 1 97 197 PRO A N 1
ATOM 1552 C CA . PRO A 1 197 ? 23.562 -13.023 -14.383 1 97 197 PRO A CA 1
ATOM 1553 C C . PRO A 1 197 ? 23.266 -14.477 -14 1 97 197 PRO A C 1
ATOM 1555 O O . PRO A 1 197 ? 22.141 -14.938 -14.172 1 97 197 PRO A O 1
ATOM 1558 N N . GLU A 1 198 ? 24.234 -15.148 -13.469 1 97.94 198 GLU A N 1
ATOM 1559 C CA . GLU A 1 198 ? 24.031 -16.547 -13.133 1 97.94 198 GLU A CA 1
ATOM 1560 C C . GLU A 1 198 ? 23.031 -16.703 -11.992 1 97.94 198 GLU A C 1
ATOM 1562 O O . GLU A 1 198 ? 22.25 -17.656 -11.969 1 97.94 198 GLU A O 1
ATOM 1567 N N . VAL A 1 199 ? 23.078 -15.781 -11.102 1 98.12 199 VAL A N 1
ATOM 1568 C CA . VAL A 1 199 ? 22.141 -15.797 -9.977 1 98.12 199 VAL A CA 1
ATOM 1569 C C . VAL A 1 199 ? 20.734 -15.469 -10.477 1 98.12 199 VAL A C 1
ATOM 1571 O O . VAL A 1 199 ? 19.75 -16.094 -10.055 1 98.12 199 VAL A O 1
ATOM 1574 N N . ARG A 1 200 ? 20.578 -14.531 -11.383 1 98.44 200 ARG A N 1
ATOM 1575 C CA . ARG A 1 200 ? 19.281 -14.172 -11.953 1 98.44 200 ARG A CA 1
ATOM 1576 C C . ARG A 1 200 ? 18.672 -15.352 -12.719 1 98.44 200 ARG A C 1
ATOM 1578 O O . ARG A 1 200 ? 17.469 -15.609 -12.617 1 98.44 200 ARG A O 1
ATOM 1585 N N . THR A 1 201 ? 19.547 -16.062 -13.445 1 98.44 201 THR A N 1
ATOM 1586 C CA . THR A 1 201 ? 19.078 -17.25 -14.148 1 98.44 201 THR A CA 1
ATOM 1587 C C . THR A 1 201 ? 18.578 -18.297 -13.156 1 98.44 201 THR A C 1
ATOM 1589 O O . THR A 1 201 ? 17.531 -18.922 -13.375 1 98.44 201 THR A O 1
ATOM 1592 N N . ALA A 1 202 ? 19.297 -18.469 -12.094 1 98.69 202 ALA A N 1
ATOM 1593 C CA . ALA A 1 202 ? 18.906 -19.438 -11.07 1 98.69 202 ALA A CA 1
ATOM 1594 C C . ALA A 1 202 ? 17.578 -19.047 -10.422 1 98.69 202 ALA A C 1
ATOM 1596 O O . ALA A 1 202 ? 16.781 -19.906 -10.07 1 98.69 202 ALA A O 1
ATOM 1597 N N . MET A 1 203 ? 17.344 -17.75 -10.242 1 98.75 203 MET A N 1
ATOM 1598 C CA . MET A 1 203 ? 16.062 -17.281 -9.719 1 98.75 203 MET A CA 1
ATOM 1599 C C . MET A 1 203 ? 14.914 -17.719 -10.617 1 98.75 203 MET A C 1
ATOM 1601 O O . MET A 1 203 ? 13.898 -18.219 -10.133 1 98.75 203 MET A O 1
ATOM 1605 N N . LEU A 1 204 ? 15.078 -17.562 -11.891 1 98.81 204 LEU A N 1
ATOM 1606 C CA . LEU A 1 204 ? 14.039 -17.891 -12.844 1 98.81 204 LEU A CA 1
ATOM 1607 C C . LEU A 1 204 ? 13.828 -19.406 -12.914 1 98.81 204 LEU A C 1
ATOM 1609 O O . LEU A 1 204 ? 12.695 -19.875 -13.023 1 98.81 204 LEU A O 1
ATOM 1613 N N . ASP A 1 205 ? 14.938 -20.156 -12.805 1 98.69 205 ASP A N 1
ATOM 1614 C CA . ASP A 1 205 ? 14.836 -21.609 -12.797 1 98.69 205 ASP A CA 1
ATOM 1615 C C . ASP A 1 205 ? 14.062 -22.094 -11.578 1 98.69 205 ASP A C 1
ATOM 1617 O O . ASP A 1 205 ? 13.219 -23 -11.688 1 98.69 205 ASP A O 1
ATOM 1621 N N . SER A 1 206 ? 14.359 -21.516 -10.469 1 98.62 206 SER A N 1
ATOM 1622 C CA . SER A 1 206 ? 13.648 -21.875 -9.242 1 98.62 206 SER A CA 1
ATOM 1623 C C . SER A 1 206 ? 12.164 -21.531 -9.352 1 98.62 206 SER A C 1
ATOM 1625 O O . SER A 1 206 ? 11.312 -22.297 -8.875 1 98.62 206 SER A O 1
ATOM 1627 N N . TRP A 1 207 ? 11.844 -20.438 -9.945 1 98.81 207 TRP A N 1
ATOM 1628 C CA . TRP A 1 207 ? 10.461 -20.016 -10.172 1 98.81 207 TRP A CA 1
ATOM 1629 C C . TRP A 1 207 ? 9.742 -21.016 -11.078 1 98.81 207 TRP A C 1
ATOM 1631 O O . TRP A 1 207 ? 8.625 -21.438 -10.766 1 98.81 207 TRP A O 1
ATOM 1641 N N . ARG A 1 208 ? 10.391 -21.453 -12.094 1 98.62 208 ARG A N 1
ATOM 1642 C CA . ARG A 1 208 ? 9.836 -22.453 -13.008 1 98.62 208 ARG A CA 1
ATOM 1643 C C . ARG A 1 208 ? 9.523 -23.75 -12.266 1 98.62 208 ARG A C 1
ATOM 1645 O O . ARG A 1 208 ? 8.438 -24.312 -12.43 1 98.62 208 ARG A O 1
ATOM 1652 N N . GLU A 1 209 ? 10.445 -24.156 -11.469 1 98.12 209 GLU A N 1
ATOM 1653 C CA . GLU A 1 209 ? 10.273 -25.391 -10.711 1 98.12 209 GLU A CA 1
ATOM 1654 C C . GLU A 1 209 ? 9.094 -25.281 -9.75 1 98.12 209 GLU A C 1
ATOM 1656 O O . GLU A 1 209 ? 8.289 -26.219 -9.641 1 98.12 209 GLU A O 1
ATOM 1661 N N . ARG A 1 210 ? 8.969 -24.172 -9.078 1 98.38 210 ARG A N 1
ATOM 1662 C CA . ARG A 1 210 ? 7.859 -23.984 -8.148 1 98.38 210 ARG A CA 1
ATOM 1663 C C . ARG A 1 210 ? 6.516 -24.062 -8.875 1 98.38 210 ARG A C 1
ATOM 1665 O O . ARG A 1 210 ? 5.566 -24.656 -8.359 1 98.38 210 ARG A O 1
ATOM 1672 N N . LEU A 1 211 ? 6.441 -23.469 -10.047 1 98.44 211 LEU A N 1
ATOM 1673 C CA . LEU A 1 211 ? 5.203 -23.375 -10.805 1 98.44 211 LEU A CA 1
ATOM 1674 C C . LEU A 1 211 ? 4.719 -24.766 -11.227 1 98.44 211 LEU A C 1
ATOM 1676 O O . LEU A 1 211 ? 3.525 -24.953 -11.477 1 98.44 211 LEU A O 1
ATOM 1680 N N . MET A 1 212 ? 5.609 -25.75 -11.281 1 95.19 212 MET A N 1
ATOM 1681 C CA . MET A 1 212 ? 5.234 -27.109 -11.656 1 95.19 212 MET A CA 1
ATOM 1682 C C . MET A 1 212 ? 4.363 -27.766 -10.586 1 95.19 212 MET A C 1
ATOM 1684 O O . MET A 1 212 ? 3.531 -28.625 -10.891 1 95.19 212 MET A O 1
ATOM 1688 N N . ASP A 1 213 ? 4.535 -27.281 -9.367 1 94.56 213 ASP A N 1
ATOM 1689 C CA . ASP A 1 213 ? 3.805 -27.875 -8.25 1 94.56 213 ASP A CA 1
ATOM 1690 C C . ASP A 1 213 ? 2.875 -26.859 -7.594 1 94.56 213 ASP A C 1
ATOM 1692 O O . ASP A 1 213 ? 2.471 -27.031 -6.441 1 94.56 213 ASP A O 1
ATOM 1696 N N . ILE A 1 214 ? 2.529 -25.844 -8.312 1 97.44 214 ILE A N 1
ATOM 1697 C CA . ILE A 1 214 ? 1.871 -24.688 -7.707 1 97.44 214 ILE A CA 1
ATOM 1698 C C . ILE A 1 214 ? 0.46 -25.078 -7.266 1 97.44 214 ILE A C 1
ATOM 1700 O O . ILE A 1 214 ? -0.057 -24.547 -6.281 1 97.44 214 ILE A O 1
ATOM 1704 N N . TRP A 1 215 ? -0.188 -26.047 -7.898 1 96.62 215 TRP A N 1
ATOM 1705 C CA . TRP A 1 215 ? -1.577 -26.422 -7.645 1 96.62 215 TRP A CA 1
ATOM 1706 C C . TRP A 1 215 ? -1.707 -27.172 -6.328 1 96.62 215 TRP A C 1
ATOM 1708 O O . TRP A 1 215 ? -2.773 -27.172 -5.707 1 96.62 215 TRP A O 1
ATOM 1718 N N . THR A 1 216 ? -0.617 -27.766 -5.867 1 96.31 216 THR A N 1
ATOM 1719 C CA . THR A 1 216 ? -0.676 -28.578 -4.652 1 96.31 216 THR A CA 1
ATOM 1720 C C . THR A 1 216 ? -0.097 -27.812 -3.465 1 96.31 216 THR A C 1
ATOM 1722 O O . THR A 1 216 ? -0.136 -28.297 -2.33 1 96.31 216 THR A O 1
ATOM 1725 N N . GLU A 1 217 ? 0.405 -26.625 -3.74 1 96.88 217 GLU A N 1
ATOM 1726 C CA . GLU A 1 217 ? 0.966 -25.812 -2.656 1 96.88 217 GLU A CA 1
ATOM 1727 C C . GLU A 1 217 ? -0.113 -25.406 -1.661 1 96.88 217 GLU A C 1
ATOM 1729 O O . GLU A 1 217 ? -1.213 -25.016 -2.059 1 96.88 217 GLU A O 1
ATOM 1734 N N . LYS A 1 218 ? 0.253 -25.5 -0.362 1 97.38 218 LYS A N 1
ATOM 1735 C CA . LYS A 1 218 ? -0.656 -25.062 0.694 1 97.38 218 LYS A CA 1
ATOM 1736 C C . LYS A 1 218 ? -0.648 -23.547 0.831 1 97.38 218 LYS A C 1
ATOM 1738 O O . LYS A 1 218 ? 0.406 -22.922 0.738 1 97.38 218 LYS A O 1
ATOM 1743 N N . PRO A 1 219 ? -1.813 -22.984 1.014 1 98 219 PRO A N 1
ATOM 1744 C CA . PRO A 1 219 ? -1.868 -21.531 1.2 1 98 219 PRO A CA 1
ATOM 1745 C C . PRO A 1 219 ? -1.378 -21.094 2.578 1 98 219 PRO A C 1
ATOM 1747 O O . PRO A 1 219 ? -1.273 -21.922 3.49 1 98 219 PRO A O 1
ATOM 1750 N N . LEU A 1 220 ? -1.031 -19.859 2.684 1 98.25 220 LEU A N 1
ATOM 1751 C CA . LEU A 1 220 ? -0.74 -19.219 3.963 1 98.25 220 LEU A CA 1
ATOM 1752 C C . LEU A 1 220 ? -1.94 -19.312 4.898 1 98.25 220 LEU A C 1
ATOM 1754 O O . LEU A 1 220 ? -3.064 -19.547 4.453 1 98.25 220 LEU A O 1
ATOM 1758 N N . THR A 1 221 ? -1.688 -19.156 6.168 1 95.75 221 THR A N 1
ATOM 1759 C CA . THR A 1 221 ? -2.746 -19.188 7.172 1 95.75 221 THR A CA 1
ATOM 1760 C C . THR A 1 221 ? -3.096 -17.781 7.633 1 95.75 221 THR A C 1
ATOM 1762 O O . THR A 1 221 ? -2.205 -16.969 7.906 1 95.75 221 THR A O 1
ATOM 1765 N N . PHE A 1 222 ? -4.359 -17.469 7.723 1 96.94 222 PHE A N 1
ATOM 1766 C CA . PHE A 1 222 ? -4.891 -16.203 8.219 1 96.94 222 PHE A CA 1
ATOM 1767 C C . PHE A 1 222 ? -5.879 -16.453 9.359 1 96.94 222 PHE A C 1
ATOM 1769 O O . PHE A 1 222 ? -6.184 -17.594 9.688 1 96.94 222 PHE A O 1
ATOM 1776 N N . ALA A 1 223 ? -6.281 -15.398 10 1 96.81 223 ALA A N 1
ATOM 1777 C CA . ALA A 1 223 ? -7.254 -15.531 11.086 1 96.81 223 ALA A CA 1
ATOM 1778 C C . ALA A 1 223 ? -8.633 -15.891 10.539 1 96.81 223 ALA A C 1
ATOM 1780 O O . ALA A 1 223 ? -9.133 -15.234 9.625 1 96.81 223 ALA A O 1
ATOM 1781 N N . SER A 1 224 ? -9.234 -16.906 11.117 1 96.5 224 SER A N 1
ATOM 1782 C CA . SER A 1 224 ? -10.578 -17.281 10.703 1 96.5 224 SER A CA 1
ATOM 1783 C C . SER A 1 224 ? -11.602 -16.234 11.148 1 96.5 224 SER A C 1
ATOM 1785 O O . SER A 1 224 ? -11.539 -15.742 12.273 1 96.5 224 SER A O 1
ATOM 1787 N N . THR A 1 225 ? -12.555 -15.93 10.266 1 95.38 225 THR A N 1
ATOM 1788 C CA . THR A 1 225 ? -13.609 -14.969 10.578 1 95.38 225 THR A CA 1
ATOM 1789 C C . THR A 1 225 ? -14.453 -15.461 11.75 1 95.38 225 THR A C 1
ATOM 1791 O O . THR A 1 225 ? -15.031 -14.656 12.484 1 95.38 225 THR A O 1
ATOM 1794 N N . ASN A 1 226 ? -14.477 -16.781 11.992 1 94.75 226 ASN A N 1
ATOM 1795 C CA . ASN A 1 226 ? -15.297 -17.359 13.039 1 94.75 226 ASN A CA 1
ATOM 1796 C C . ASN A 1 226 ? -14.805 -16.969 14.43 1 94.75 226 ASN A C 1
ATOM 1798 O O . ASN A 1 226 ? -15.531 -17.094 15.414 1 94.75 226 ASN A O 1
ATOM 1802 N N . LEU A 1 227 ? -13.617 -16.5 14.469 1 97 227 LEU A N 1
ATOM 1803 C CA . LEU A 1 227 ? -13.039 -16.109 15.758 1 97 227 LEU A CA 1
ATOM 1804 C C . LEU A 1 227 ? -13.586 -14.758 16.203 1 97 227 LEU A C 1
ATOM 1806 O O . LEU A 1 227 ? -13.438 -14.383 17.375 1 97 227 LEU A O 1
ATOM 1810 N N . PHE A 1 228 ? -14.211 -14.008 15.328 1 96.88 228 PHE A N 1
ATOM 1811 C CA . PHE A 1 228 ? -14.57 -12.617 15.578 1 96.88 228 PHE A CA 1
ATOM 1812 C C . PHE A 1 228 ? -16.078 -12.469 15.758 1 96.88 228 PHE A C 1
ATOM 1814 O O . PHE A 1 228 ? -16.859 -13.219 15.156 1 96.88 228 PHE A O 1
ATOM 1821 N N . ASN A 1 229 ? -16.469 -11.531 16.656 1 96.69 229 ASN A N 1
ATOM 1822 C CA . ASN A 1 229 ? -17.844 -11.078 16.719 1 96.69 229 ASN A CA 1
ATOM 1823 C C . ASN A 1 229 ? -18.188 -10.125 15.578 1 96.69 229 ASN A C 1
ATOM 1825 O O . ASN A 1 229 ? -17.828 -8.945 15.617 1 96.69 229 ASN A O 1
ATOM 1829 N N . LEU A 1 230 ? -18.938 -10.609 14.57 1 93.75 230 LEU A N 1
ATOM 1830 C CA . LEU A 1 230 ? -19.141 -9.883 13.328 1 93.75 230 LEU A CA 1
ATOM 1831 C C . LEU A 1 230 ? -20.406 -9.008 13.406 1 93.75 230 LEU A C 1
ATOM 1833 O O . LEU A 1 230 ? -21.172 -8.938 12.453 1 93.75 230 LEU A O 1
ATOM 1837 N N . THR A 1 231 ? -20.625 -8.422 14.609 1 93.12 231 THR A N 1
ATOM 1838 C CA . THR A 1 231 ? -21.75 -7.504 14.805 1 93.12 231 THR A CA 1
ATOM 1839 C C . THR A 1 231 ? -21.234 -6.117 15.188 1 93.12 231 THR A C 1
ATOM 1841 O O . THR A 1 231 ? -20.141 -5.973 15.719 1 93.12 231 THR A O 1
ATOM 1844 N N . PHE A 1 232 ? -22.031 -5.09 14.922 1 91.19 232 PHE A N 1
ATOM 1845 C CA . PHE A 1 232 ? -21.672 -3.721 15.25 1 91.19 232 PHE A CA 1
ATOM 1846 C C . PHE A 1 232 ? -21.438 -3.572 16.75 1 91.19 232 PHE A C 1
ATOM 1848 O O . PHE A 1 232 ? -20.406 -3.045 17.188 1 91.19 232 PHE A O 1
ATOM 1855 N N . PRO A 1 233 ? -22.312 -4.129 17.578 1 93.62 233 PRO A N 1
ATOM 1856 C CA . PRO A 1 233 ? -22.078 -4.023 19.016 1 93.62 233 PRO A CA 1
ATOM 1857 C C . PRO A 1 233 ? -20.828 -4.777 19.453 1 93.62 233 PRO A C 1
ATOM 1859 O O . PRO A 1 233 ? -20.156 -4.367 20.406 1 93.62 233 PRO A O 1
ATOM 1862 N N . GLY A 1 234 ? -20.516 -5.836 18.766 1 95.12 234 GLY A N 1
ATOM 1863 C CA . GLY A 1 234 ? -19.344 -6.625 19.094 1 95.12 234 GLY A CA 1
ATOM 1864 C C . GLY A 1 234 ? -18.047 -6.004 18.609 1 95.12 234 GLY A C 1
ATOM 1865 O O . GLY A 1 234 ? -16.969 -6.477 18.953 1 95.12 234 GLY A O 1
ATOM 1866 N N . GLY A 1 235 ? -18.203 -5.008 17.734 1 95.94 235 GLY A N 1
ATOM 1867 C CA . GLY A 1 235 ? -17.047 -4.246 17.266 1 95.94 235 GLY A CA 1
ATOM 1868 C C . GLY A 1 235 ? -16.203 -5.012 16.266 1 95.94 235 GLY A C 1
ATOM 1869 O O . GLY A 1 235 ? -15.062 -4.609 15.984 1 95.94 235 GLY A O 1
ATOM 1870 N N . PHE A 1 236 ? -16.703 -6.219 15.828 1 96.5 236 PHE A N 1
ATOM 1871 C CA . PHE A 1 236 ? -15.938 -7.066 14.914 1 96.5 236 PHE A CA 1
ATOM 1872 C C . PHE A 1 236 ? -14.602 -7.465 15.531 1 96.5 236 PHE A C 1
ATOM 1874 O O . PHE A 1 236 ? -13.578 -7.496 14.852 1 96.5 236 PHE A O 1
ATOM 1881 N N . ARG A 1 237 ? -14.586 -7.68 16.828 1 98.19 237 ARG A N 1
ATOM 1882 C CA . ARG A 1 237 ? -13.398 -8.07 17.594 1 98.19 237 ARG A CA 1
ATOM 1883 C C . ARG A 1 237 ? -13.469 -9.539 18 1 98.19 237 ARG A C 1
ATOM 1885 O O . ARG A 1 237 ? -14.531 -10.164 17.906 1 98.19 237 ARG A O 1
ATOM 1892 N N . LEU A 1 238 ? -12.391 -10.055 18.391 1 98.12 238 LEU A N 1
ATOM 1893 C CA . LEU A 1 238 ? -12.344 -11.445 18.812 1 98.12 238 LEU A CA 1
ATOM 1894 C C . LEU A 1 238 ? -13.359 -11.711 19.922 1 98.12 238 LEU A C 1
ATOM 1896 O O . LEU A 1 238 ? -13.531 -10.891 20.812 1 98.12 238 LEU A O 1
ATOM 1900 N N . HIS A 1 239 ? -13.953 -12.906 19.875 1 97.56 239 HIS A N 1
ATOM 1901 C CA . HIS A 1 239 ? -14.773 -13.359 21 1 97.56 239 HIS A CA 1
ATOM 1902 C C . HIS A 1 239 ? -13.93 -13.531 22.25 1 97.56 239 HIS A C 1
ATOM 1904 O O . HIS A 1 239 ? -12.773 -13.945 22.188 1 97.56 239 HIS A O 1
ATOM 1910 N N . PRO A 1 240 ? -14.523 -13.281 23.375 1 94.81 240 PRO A N 1
ATOM 1911 C CA . PRO A 1 240 ? -13.797 -13.453 24.641 1 94.81 240 PRO A CA 1
ATOM 1912 C C . PRO A 1 240 ? -13.227 -14.859 24.797 1 94.81 240 PRO A C 1
ATOM 1914 O O . PRO A 1 240 ? -12.094 -15.016 25.266 1 94.81 240 PRO A O 1
ATOM 1917 N N . GLU A 1 241 ? -13.977 -15.836 24.438 1 94.75 241 GLU A N 1
ATOM 1918 C CA . GLU A 1 241 ? -13.523 -17.219 24.547 1 94.75 241 GLU A CA 1
ATOM 1919 C C . GLU A 1 241 ? -12.312 -17.484 23.656 1 94.75 241 GLU A C 1
ATOM 1921 O O . GLU A 1 241 ? -11.391 -18.203 24.062 1 94.75 241 GLU A O 1
ATOM 1926 N N . ALA A 1 242 ? -12.352 -16.922 22.453 1 94.81 242 ALA A N 1
ATOM 1927 C CA . ALA A 1 242 ? -11.211 -17.062 21.547 1 94.81 242 ALA A CA 1
ATOM 1928 C C . ALA A 1 242 ? -9.969 -16.406 22.125 1 94.81 242 ALA A C 1
ATOM 1930 O O . ALA A 1 242 ? -8.875 -16.969 22.062 1 94.81 242 ALA A O 1
ATOM 1931 N N . LYS A 1 243 ? -10.141 -15.219 22.656 1 93.75 243 LYS A N 1
ATOM 1932 C CA . LYS A 1 243 ? -9.023 -14.492 23.25 1 93.75 243 LYS A CA 1
ATOM 1933 C C . LYS A 1 243 ? -8.367 -15.297 24.359 1 93.75 243 LYS A C 1
ATOM 1935 O O . LYS A 1 243 ? -7.145 -15.352 24.453 1 93.75 243 LYS A O 1
ATOM 1940 N N . GLU A 1 244 ? -9.164 -15.906 25.156 1 93.5 244 GLU A N 1
ATOM 1941 C CA . GLU A 1 244 ? -8.664 -16.703 26.266 1 93.5 244 GLU A CA 1
ATOM 1942 C C . GLU A 1 244 ? -7.82 -17.875 25.766 1 93.5 244 GLU A C 1
ATOM 1944 O O . GLU A 1 244 ? -6.734 -18.141 26.297 1 93.5 244 GLU A O 1
ATOM 1949 N N . LYS A 1 245 ? -8.297 -18.547 24.75 1 93.44 245 LYS A N 1
ATOM 1950 C CA . LYS A 1 245 ? -7.578 -19.688 24.172 1 93.44 245 LYS A CA 1
ATOM 1951 C C . LYS A 1 245 ? -6.27 -19.234 23.531 1 93.44 245 LYS A C 1
ATOM 1953 O O . LYS A 1 245 ? -5.246 -19.906 23.672 1 93.44 245 LYS A O 1
ATOM 1958 N N . LEU A 1 246 ? -6.316 -18.094 22.891 1 92.38 246 LEU A N 1
ATOM 1959 C CA . LEU A 1 246 ? -5.168 -17.578 22.141 1 92.38 246 LEU A CA 1
ATOM 1960 C C . LEU A 1 246 ? -4.109 -17.016 23.094 1 92.38 246 LEU A C 1
ATOM 1962 O O . LEU A 1 246 ? -2.924 -17 22.75 1 92.38 246 LEU A O 1
ATOM 1966 N N . ASN A 1 247 ? -4.59 -16.578 24.25 1 88.94 247 ASN A N 1
ATOM 1967 C CA . ASN A 1 247 ? -3.676 -16.031 25.25 1 88.94 247 ASN A CA 1
ATOM 1968 C C . ASN A 1 247 ? -2.666 -17.078 25.703 1 88.94 247 ASN A C 1
ATOM 1970 O O . ASN A 1 247 ? -1.559 -16.734 26.125 1 88.94 247 ASN A O 1
ATOM 1974 N N . ALA A 1 248 ? -2.984 -18.328 25.547 1 91.5 248 ALA A N 1
ATOM 1975 C CA . ALA A 1 248 ? -2.117 -19.406 26 1 91.5 248 ALA A CA 1
ATOM 1976 C C . ALA A 1 248 ? -1.015 -19.688 24.984 1 91.5 248 ALA A C 1
ATOM 1978 O O . ALA A 1 248 ? -0.039 -20.391 25.297 1 91.5 248 ALA A O 1
ATOM 1979 N N . LEU A 1 249 ? -1.136 -19.141 23.812 1 93.19 249 LEU A N 1
ATOM 1980 C CA . LEU A 1 249 ? -0.167 -19.391 22.75 1 93.19 249 LEU A CA 1
ATOM 1981 C C . LEU A 1 249 ? 0.952 -18.359 22.781 1 93.19 249 LEU A C 1
ATOM 1983 O O . LEU A 1 249 ? 0.736 -17.219 23.203 1 93.19 249 LEU A O 1
ATOM 1987 N N . PRO A 1 250 ? 2.111 -18.734 22.391 1 94.94 250 PRO A N 1
ATOM 1988 C CA . PRO A 1 250 ? 3.266 -17.844 22.5 1 94.94 250 PRO A CA 1
ATOM 1989 C C . PRO A 1 250 ? 3.211 -16.703 21.484 1 94.94 250 PRO A C 1
ATOM 1991 O O . PRO A 1 250 ? 3.803 -15.641 21.719 1 94.94 250 PRO A O 1
ATOM 1994 N N . TYR A 1 251 ? 2.545 -16.922 20.375 1 96.31 251 TYR A N 1
ATOM 1995 C CA . TYR A 1 251 ? 2.461 -15.938 19.297 1 96.31 251 TYR A CA 1
ATOM 1996 C C . TYR A 1 251 ? 1.02 -15.492 19.078 1 96.31 251 TYR A C 1
ATOM 1998 O O . TYR A 1 251 ? 0.082 -16.188 19.484 1 96.31 251 TYR A O 1
ATOM 2006 N N . GLY A 1 252 ? 0.79 -14.273 18.531 1 95.94 252 GLY A N 1
ATOM 2007 C CA . GLY A 1 252 ? -0.516 -13.906 18 1 95.94 252 GLY A CA 1
ATOM 2008 C C . GLY A 1 252 ? -0.975 -14.797 16.859 1 95.94 252 GLY A C 1
ATOM 2009 O O . GLY A 1 252 ? -0.293 -15.758 16.516 1 95.94 252 GLY A O 1
ATOM 2010 N N . ILE A 1 253 ? -2.148 -14.5 16.328 1 96.38 253 ILE A N 1
ATOM 2011 C CA . ILE A 1 253 ? -2.727 -15.305 15.25 1 96.38 253 ILE A CA 1
ATOM 2012 C C . ILE A 1 253 ? -1.975 -15.047 13.945 1 96.38 253 ILE A C 1
ATOM 2014 O O . ILE A 1 253 ? -1.588 -15.984 13.25 1 96.38 253 ILE A O 1
ATOM 2018 N N . THR A 1 254 ? -1.859 -13.805 13.562 1 97.31 254 THR A N 1
ATOM 2019 C CA . THR A 1 254 ? -1.158 -13.367 12.367 1 97.31 254 THR A CA 1
ATOM 2020 C C . THR A 1 254 ? -0.285 -12.156 12.664 1 97.31 254 THR A C 1
ATOM 2022 O O . THR A 1 254 ? -0.227 -11.688 13.805 1 97.31 254 THR A O 1
ATOM 2025 N N . THR A 1 255 ? 0.362 -11.609 11.633 1 98.19 255 THR A N 1
ATOM 2026 C CA . THR A 1 255 ? 1.235 -10.445 11.727 1 98.19 255 THR A CA 1
ATOM 2027 C C . THR A 1 255 ? 0.497 -9.258 12.344 1 98.19 255 THR A C 1
ATOM 2029 O O . THR A 1 255 ? 1.059 -8.531 13.164 1 98.19 255 THR A O 1
ATOM 2032 N N . ALA A 1 256 ? -0.809 -9.078 12.023 1 98.44 256 ALA A N 1
ATOM 2033 C CA . ALA A 1 256 ? -1.506 -7.891 12.508 1 98.44 256 ALA A CA 1
ATOM 2034 C C . ALA A 1 256 ? -2.482 -8.25 13.625 1 98.44 256 ALA A C 1
ATOM 2036 O O . ALA A 1 256 ? -2.967 -7.367 14.336 1 98.44 256 ALA A O 1
ATOM 2037 N N . HIS A 1 257 ? -2.855 -9.516 13.742 1 98.06 257 HIS A N 1
ATOM 2038 C CA . HIS A 1 257 ? -3.648 -9.984 14.875 1 98.06 257 HIS A CA 1
ATOM 2039 C C . HIS A 1 257 ? -2.756 -10.539 15.977 1 98.06 257 HIS A C 1
ATOM 2041 O O . HIS A 1 257 ? -2.904 -11.695 16.391 1 98.06 257 HIS A O 1
ATOM 2047 N N . HIS A 1 258 ? -1.885 -9.75 16.484 1 97.12 258 HIS A N 1
ATOM 2048 C CA . HIS A 1 258 ? -0.816 -10.211 17.375 1 97.12 258 HIS A CA 1
ATOM 2049 C C . HIS A 1 258 ? -1.252 -10.18 18.828 1 97.12 258 HIS A C 1
ATOM 2051 O O . HIS A 1 258 ? -0.604 -10.781 19.688 1 97.12 258 HIS A O 1
ATOM 2057 N N . LEU A 1 259 ? -2.334 -9.445 19.234 1 96.12 259 LEU A N 1
ATOM 2058 C CA . LEU A 1 259 ? -2.945 -9.477 20.562 1 96.12 259 LEU A CA 1
ATOM 2059 C C . LEU A 1 259 ? -1.95 -9.039 21.641 1 96.12 259 LEU A C 1
ATOM 2061 O O . LEU A 1 259 ? -1.976 -9.547 22.75 1 96.12 259 LEU A O 1
ATOM 2065 N N . GLY A 1 260 ? -0.986 -8.188 21.219 1 95.5 260 GLY A N 1
ATOM 2066 C CA . GLY A 1 260 ? 0.012 -7.703 22.156 1 95.5 260 GLY A CA 1
ATOM 2067 C C . GLY A 1 260 ? 1.148 -8.688 22.375 1 95.5 260 GLY A C 1
ATOM 2068 O O . GLY A 1 260 ? 2.031 -8.453 23.203 1 95.5 260 GLY A O 1
ATOM 2069 N N . LYS A 1 261 ? 1.174 -9.781 21.594 1 96.69 261 LYS A N 1
ATOM 2070 C CA . LYS A 1 261 ? 2.211 -10.805 21.656 1 96.69 261 LYS A CA 1
ATOM 2071 C C . LYS A 1 261 ? 3.176 -10.672 20.469 1 96.69 261 LYS A C 1
ATOM 2073 O O . LYS A 1 261 ? 2.938 -9.883 19.562 1 96.69 261 LYS A O 1
ATOM 2078 N N . PRO A 1 262 ? 4.293 -11.453 20.562 1 97.12 262 PRO A N 1
ATOM 2079 C CA . PRO A 1 262 ? 5.141 -11.5 19.359 1 97.12 262 PRO A CA 1
ATOM 2080 C C . PRO A 1 262 ? 4.387 -11.984 18.125 1 97.12 262 PRO A C 1
ATOM 2082 O O . PRO A 1 262 ? 3.518 -12.852 18.234 1 97.12 262 PRO A O 1
ATOM 2085 N N . VAL A 1 263 ? 4.723 -11.391 16.969 1 96.56 263 VAL A N 1
ATOM 2086 C CA . VAL A 1 263 ? 4.129 -11.828 15.719 1 96.56 263 VAL A CA 1
ATOM 2087 C C . VAL A 1 263 ? 4.676 -13.203 15.336 1 96.56 263 VAL A C 1
ATOM 2089 O O . VAL A 1 263 ? 5.848 -13.5 15.578 1 96.56 263 VAL A O 1
ATOM 2092 N N . PRO A 1 264 ? 3.822 -14.109 14.805 1 96.19 264 PRO A N 1
ATOM 2093 C CA . PRO A 1 264 ? 4.352 -15.398 14.344 1 96.19 264 PRO A CA 1
ATOM 2094 C C . PRO A 1 264 ? 5.426 -15.242 13.273 1 96.19 264 PRO A C 1
ATOM 2096 O O . PRO A 1 264 ? 5.254 -14.461 12.328 1 96.19 264 PRO A O 1
ATOM 2099 N N . PRO A 1 265 ? 6.523 -15.969 13.406 1 94.88 265 PRO A N 1
ATOM 2100 C CA . PRO A 1 265 ? 7.609 -15.836 12.438 1 94.88 265 PRO A CA 1
ATOM 2101 C C . PRO A 1 265 ? 7.184 -16.234 11.023 1 94.88 265 PRO A C 1
ATOM 2103 O O . PRO A 1 265 ? 6.492 -17.25 10.844 1 94.88 265 PRO A O 1
ATOM 2106 N N . ASN A 1 266 ? 7.523 -15.445 10.031 1 96.38 266 ASN A N 1
ATOM 2107 C CA . ASN A 1 266 ? 7.383 -15.719 8.609 1 96.38 266 ASN A CA 1
ATOM 2108 C C . ASN A 1 266 ? 5.926 -15.938 8.219 1 96.38 266 ASN A C 1
ATOM 2110 O O . ASN A 1 266 ? 5.629 -16.719 7.316 1 96.38 266 ASN A O 1
ATOM 2114 N N . ASN A 1 267 ? 4.965 -15.297 8.922 1 96.19 267 ASN A N 1
ATOM 2115 C CA . ASN A 1 267 ? 3.529 -15.5 8.766 1 96.19 267 ASN A CA 1
ATOM 2116 C C . ASN A 1 267 ? 3.072 -15.188 7.344 1 96.19 267 ASN A C 1
ATOM 2118 O O . ASN A 1 267 ? 2.143 -15.82 6.836 1 96.19 267 ASN A O 1
ATOM 2122 N N . GLN A 1 268 ? 3.719 -14.266 6.656 1 97.81 268 GLN A N 1
ATOM 2123 C CA . GLN A 1 268 ? 3.299 -13.859 5.316 1 97.81 268 GLN A CA 1
ATOM 2124 C C . GLN A 1 268 ? 4.203 -14.469 4.25 1 97.81 268 GLN A C 1
ATOM 2126 O O . GLN A 1 268 ? 4.004 -14.242 3.055 1 97.81 268 GLN A O 1
ATOM 2131 N N . THR A 1 269 ? 5.234 -15.297 4.676 1 98.25 269 THR A N 1
ATOM 2132 C CA . THR A 1 269 ? 6.191 -15.75 3.672 1 98.25 269 THR A CA 1
ATOM 2133 C C . THR A 1 269 ? 6.312 -17.266 3.688 1 98.25 269 THR A C 1
ATOM 2135 O O . THR A 1 269 ? 6.863 -17.859 2.758 1 98.25 269 THR A O 1
ATOM 2138 N N . LYS A 1 270 ? 5.859 -17.891 4.738 1 96.31 270 LYS A N 1
ATOM 2139 C CA . LYS A 1 270 ? 5.949 -19.344 4.84 1 96.31 270 LYS A CA 1
ATOM 2140 C C . LYS A 1 270 ? 4.66 -19.938 5.395 1 96.31 270 LYS A C 1
ATOM 2142 O O . LYS A 1 270 ? 4.031 -19.344 6.281 1 96.31 270 LYS A O 1
ATOM 2147 N N . VAL A 1 271 ? 4.328 -21.047 4.863 1 94.25 271 VAL A N 1
ATOM 2148 C CA . VAL A 1 271 ? 3.178 -21.781 5.379 1 94.25 271 VAL A CA 1
ATOM 2149 C C . VAL A 1 271 ? 3.494 -22.328 6.766 1 94.25 271 VAL A C 1
ATOM 2151 O O . VAL A 1 271 ? 4.59 -22.844 7 1 94.25 271 VAL A O 1
ATOM 2154 N N . SER A 1 272 ? 2.527 -22.031 7.66 1 83.25 272 SER A N 1
ATOM 2155 C CA . SER A 1 272 ? 2.723 -22.531 9.023 1 83.25 272 SER A CA 1
ATOM 2156 C C . SER A 1 272 ? 2.57 -24.047 9.094 1 83.25 272 SER A C 1
ATOM 2158 O O . SER A 1 272 ? 1.721 -24.625 8.414 1 83.25 272 SER A O 1
ATOM 2160 N N . GLU A 1 273 ? 3.584 -24.719 9.562 1 68.12 273 GLU A N 1
ATOM 2161 C CA . GLU A 1 273 ? 3.473 -26.141 9.812 1 68.12 273 GLU A CA 1
ATOM 2162 C C . GLU A 1 273 ? 2.523 -26.422 10.977 1 68.12 273 GLU A C 1
ATOM 2164 O O . GLU A 1 273 ? 2.609 -25.781 12.023 1 68.12 273 GLU A O 1
ATOM 2169 N N . LYS A 1 274 ? 1.282 -26.766 10.711 1 51 274 LYS A N 1
ATOM 2170 C CA . LYS A 1 274 ? 0.405 -27.156 11.812 1 51 274 LYS A CA 1
ATOM 2171 C C . LYS A 1 274 ? 1.106 -28.125 12.758 1 51 274 LYS A C 1
ATOM 2173 O O . LYS A 1 274 ? 1.946 -28.922 12.328 1 51 274 LYS A O 1
ATOM 2178 N N . MET B 1 1 ? 8.672 34.75 7.414 1 58.09 1 MET B N 1
ATOM 2179 C CA . MET B 1 1 ? 7.82 34.406 6.281 1 58.09 1 MET B CA 1
ATOM 2180 C C . MET B 1 1 ? 6.922 33.219 6.637 1 58.09 1 MET B C 1
ATOM 2182 O O . MET B 1 1 ? 7.277 32.375 7.477 1 58.09 1 MET B O 1
ATOM 2186 N N . GLY B 1 2 ? 5.602 33.25 6.402 1 86.44 2 GLY B N 1
ATOM 2187 C CA . GLY B 1 2 ? 4.609 32.312 6.91 1 86.44 2 GLY B CA 1
ATOM 2188 C C . GLY B 1 2 ? 4.836 30.906 6.441 1 86.44 2 GLY B C 1
ATOM 2189 O O . GLY B 1 2 ? 5.535 30.672 5.453 1 86.44 2 GLY B O 1
ATOM 2190 N N . LYS B 1 3 ? 4.633 29.875 7.188 1 96.19 3 LYS B N 1
ATOM 2191 C CA . LYS B 1 3 ? 4.762 28.453 6.867 1 96.19 3 LYS B CA 1
ATOM 2192 C C . LYS B 1 3 ? 3.973 28.109 5.609 1 96.19 3 LYS B C 1
ATOM 2194 O O . LYS B 1 3 ? 2.953 28.734 5.312 1 96.19 3 LYS B O 1
ATOM 2199 N N . THR B 1 4 ? 4.586 27.344 4.805 1 98.75 4 THR B N 1
ATOM 2200 C CA . THR B 1 4 ? 3.941 26.859 3.59 1 98.75 4 THR B CA 1
ATOM 2201 C C . THR B 1 4 ? 3.475 25.406 3.762 1 98.75 4 THR B C 1
ATOM 2203 O O . THR B 1 4 ? 4.215 24.578 4.285 1 98.75 4 THR B O 1
ATOM 2206 N N . VAL B 1 5 ? 2.232 25.188 3.318 1 98.88 5 VAL B N 1
ATOM 2207 C CA . VAL B 1 5 ? 1.64 23.859 3.434 1 98.88 5 VAL B CA 1
ATOM 2208 C C . VAL B 1 5 ? 1.228 23.344 2.053 1 98.88 5 VAL B C 1
ATOM 2210 O O . VAL B 1 5 ? 0.688 24.109 1.242 1 98.88 5 VAL B O 1
ATOM 2213 N N . LEU B 1 6 ? 1.492 22.109 1.759 1 98.94 6 LEU B N 1
ATOM 2214 C CA . LEU B 1 6 ? 0.947 21.391 0.605 1 98.94 6 LEU B CA 1
ATOM 2215 C C . LEU B 1 6 ? -0.059 20.344 1.044 1 98.94 6 LEU B C 1
ATOM 2217 O O . LEU B 1 6 ? 0.246 19.5 1.895 1 98.94 6 LEU B O 1
ATOM 2221 N N . ILE B 1 7 ? -1.253 20.422 0.58 1 98.94 7 ILE B N 1
ATOM 2222 C CA . ILE B 1 7 ? -2.234 19.359 0.745 1 98.94 7 ILE B CA 1
ATOM 2223 C C . ILE B 1 7 ? -2.357 18.562 -0.555 1 98.94 7 ILE B C 1
ATOM 2225 O O . ILE B 1 7 ? -2.74 19.125 -1.591 1 98.94 7 ILE B O 1
ATOM 2229 N N . VAL B 1 8 ? -1.918 17.328 -0.538 1 99 8 VAL B N 1
ATOM 2230 C CA . VAL B 1 8 ? -2.172 16.391 -1.627 1 99 8 VAL B CA 1
ATOM 2231 C C . VAL B 1 8 ? -3.488 15.656 -1.382 1 99 8 VAL B C 1
ATOM 2233 O O . VAL B 1 8 ? -3.586 14.828 -0.476 1 99 8 VAL B O 1
ATOM 2236 N N . TYR B 1 9 ? -4.48 16 -2.17 1 98.94 9 TYR B N 1
ATOM 2237 C CA . TYR B 1 9 ? -5.859 15.57 -1.956 1 98.94 9 TYR B CA 1
ATOM 2238 C C . TYR B 1 9 ? -6.297 14.578 -3.033 1 98.94 9 TYR B C 1
ATOM 2240 O O . TYR B 1 9 ? -6.145 14.852 -4.227 1 98.94 9 TYR B O 1
ATOM 2248 N N . ALA B 1 10 ? -6.742 13.375 -2.572 1 98.88 10 ALA B N 1
ATOM 2249 C CA . ALA B 1 10 ? -7.18 12.344 -3.506 1 98.88 10 ALA B CA 1
ATOM 2250 C C . ALA B 1 10 ? -8.57 11.836 -3.15 1 98.88 10 ALA B C 1
ATOM 2252 O O . ALA B 1 10 ? -8.719 10.836 -2.443 1 98.88 10 ALA B O 1
ATOM 2253 N N . HIS B 1 11 ? -9.578 12.461 -3.68 1 98.62 11 HIS B N 1
ATOM 2254 C CA . HIS B 1 11 ? -10.953 11.984 -3.637 1 98.62 11 HIS B CA 1
ATOM 2255 C C . HIS B 1 11 ? -11.75 12.492 -4.828 1 98.62 11 HIS B C 1
ATOM 2257 O O . HIS B 1 11 ? -11.602 13.648 -5.234 1 98.62 11 HIS B O 1
ATOM 2263 N N . GLN B 1 12 ? -12.688 11.75 -5.316 1 97.56 12 GLN B N 1
ATOM 2264 C CA . GLN B 1 12 ? -13.398 12.008 -6.566 1 97.56 12 GLN B CA 1
ATOM 2265 C C . GLN B 1 12 ? -14.469 13.078 -6.379 1 97.56 12 GLN B C 1
ATOM 2267 O O . GLN B 1 12 ? -14.766 13.836 -7.305 1 97.56 12 GLN B O 1
ATOM 2272 N N . CYS B 1 13 ? -15.086 13.141 -5.156 1 96.69 13 CYS B N 1
ATOM 2273 C CA . CYS B 1 13 ? -16.312 13.906 -4.949 1 96.69 13 CYS B CA 1
ATOM 2274 C C . CYS B 1 13 ? -16.031 15.164 -4.145 1 96.69 13 CYS B C 1
ATOM 2276 O O . CYS B 1 13 ? -15.586 15.094 -2.998 1 96.69 13 CYS B O 1
ATOM 2278 N N . PRO B 1 14 ? -16.406 16.312 -4.645 1 95.81 14 PRO B N 1
ATOM 2279 C CA . PRO B 1 14 ? -16.188 17.562 -3.916 1 95.81 14 PRO B CA 1
ATOM 2280 C C . PRO B 1 14 ? -17.109 17.719 -2.713 1 95.81 14 PRO B C 1
ATOM 2282 O O . PRO B 1 14 ? -16.922 18.609 -1.889 1 95.81 14 PRO B O 1
ATOM 2285 N N . ARG B 1 15 ? -18.094 16.781 -2.561 1 95.94 15 ARG B N 1
ATOM 2286 C CA . ARG B 1 15 ? -19.016 16.859 -1.434 1 95.94 15 ARG B CA 1
ATOM 2287 C C . ARG B 1 15 ? -18.719 15.75 -0.419 1 95.94 15 ARG B C 1
ATOM 2289 O O . ARG B 1 15 ? -19.5 15.531 0.505 1 95.94 15 ARG B O 1
ATOM 2296 N N . SER B 1 16 ? -17.672 15.078 -0.638 1 97.38 16 SER B N 1
ATOM 2297 C CA . SER B 1 16 ? -17.281 13.984 0.249 1 97.38 16 SER B CA 1
ATOM 2298 C C . SER B 1 16 ? -16.797 14.508 1.598 1 97.38 16 SER B C 1
ATOM 2300 O O . SER B 1 16 ? -16.469 15.695 1.729 1 97.38 16 SER B O 1
ATOM 2302 N N . PHE B 1 17 ? -16.766 13.648 2.613 1 98.5 17 PHE B N 1
ATOM 2303 C CA . PHE B 1 17 ? -16.172 14 3.896 1 98.5 17 PHE B CA 1
ATOM 2304 C C . PHE B 1 17 ? -14.703 14.359 3.73 1 98.5 17 PHE B C 1
ATOM 2306 O O . PHE B 1 17 ? -14.195 15.258 4.406 1 98.5 17 PHE B O 1
ATOM 2313 N N . ASN B 1 18 ? -13.992 13.68 2.838 1 98.81 18 ASN B N 1
ATOM 2314 C CA . ASN B 1 18 ? -12.602 14 2.568 1 98.81 18 ASN B CA 1
ATOM 2315 C C . ASN B 1 18 ? -12.445 15.422 2.031 1 98.81 18 ASN B C 1
ATOM 2317 O O . ASN B 1 18 ? -11.492 16.125 2.369 1 98.81 18 ASN B O 1
ATOM 2321 N N . ALA B 1 19 ? -13.352 15.828 1.18 1 98.69 19 ALA B N 1
ATOM 2322 C CA . ALA B 1 19 ? -13.352 17.203 0.705 1 98.69 19 ALA B CA 1
ATOM 2323 C C . ALA B 1 19 ? -13.539 18.188 1.861 1 98.69 19 ALA B C 1
ATOM 2325 O O . ALA B 1 19 ? -12.859 19.219 1.929 1 98.69 19 ALA B O 1
ATOM 2326 N N . ALA B 1 20 ? -14.461 17.844 2.744 1 98.75 20 ALA B N 1
ATOM 2327 C CA . ALA B 1 20 ? -14.711 18.688 3.912 1 98.75 20 ALA B CA 1
ATOM 2328 C C . ALA B 1 20 ? -13.469 18.766 4.801 1 98.75 20 ALA B C 1
ATOM 2330 O O . ALA B 1 20 ? -13.133 19.844 5.305 1 98.75 20 ALA B O 1
ATOM 2331 N N . ALA B 1 21 ? -12.797 17.625 4.973 1 98.94 21 ALA B N 1
ATOM 2332 C CA . ALA B 1 21 ? -11.57 17.609 5.77 1 98.94 21 ALA B CA 1
ATOM 2333 C C . ALA B 1 21 ? -10.477 18.469 5.125 1 98.94 21 ALA B C 1
ATOM 2335 O O . ALA B 1 21 ? -9.758 19.188 5.812 1 98.94 21 ALA B O 1
ATOM 2336 N N . CYS B 1 22 ? -10.359 18.375 3.82 1 98.88 22 CYS B N 1
ATOM 2337 C CA . CYS B 1 22 ? -9.406 19.188 3.074 1 98.88 22 CYS B CA 1
ATOM 2338 C C . CYS B 1 22 ? -9.711 20.672 3.244 1 98.88 22 CYS B C 1
ATOM 2340 O O . CYS B 1 22 ? -8.828 21.469 3.57 1 98.88 22 CYS B O 1
ATOM 2342 N N . SER B 1 23 ? -10.977 21.062 3.078 1 98.75 23 SER B N 1
ATOM 2343 C CA . SER B 1 23 ? -11.398 22.453 3.213 1 98.75 23 SER B CA 1
ATOM 2344 C C . SER B 1 23 ? -11.156 22.969 4.629 1 98.75 23 SER B C 1
ATOM 2346 O O . SER B 1 23 ? -10.75 24.125 4.812 1 98.75 23 SER B O 1
ATOM 2348 N N . THR B 1 24 ? -11.445 22.109 5.594 1 98.81 24 THR B N 1
ATOM 2349 C CA . THR B 1 24 ? -11.195 22.469 6.988 1 98.81 24 THR B CA 1
ATOM 2350 C C . THR B 1 24 ? -9.719 22.781 7.211 1 98.81 24 THR B C 1
ATOM 2352 O O . THR B 1 24 ? -9.383 23.781 7.852 1 98.81 24 THR B O 1
ATOM 2355 N N . ALA B 1 25 ? -8.836 21.969 6.648 1 98.88 25 ALA B N 1
ATOM 2356 C CA . ALA B 1 25 ? -7.395 22.188 6.785 1 98.88 25 ALA B CA 1
ATOM 2357 C C . ALA B 1 25 ? -6.969 23.484 6.117 1 98.88 25 ALA B C 1
ATOM 2359 O O . ALA B 1 25 ? -6.207 24.266 6.691 1 98.88 25 ALA B O 1
ATOM 2360 N N . VAL B 1 26 ? -7.473 23.719 4.918 1 98.75 26 VAL B N 1
ATOM 2361 C CA . VAL B 1 26 ? -7.133 24.922 4.172 1 98.75 26 VAL B CA 1
ATOM 2362 C C . VAL B 1 26 ? -7.512 26.156 4.98 1 98.75 26 VAL B C 1
ATOM 2364 O O . VAL B 1 26 ? -6.684 27.062 5.191 1 98.75 26 VAL B O 1
ATOM 2367 N N . GLN B 1 27 ? -8.727 26.172 5.48 1 98.31 27 GLN B N 1
ATOM 2368 C CA . GLN B 1 27 ? -9.227 27.344 6.207 1 98.31 27 GLN B CA 1
ATOM 2369 C C . GLN B 1 27 ? -8.453 27.547 7.508 1 98.31 27 GLN B C 1
ATOM 2371 O O . GLN B 1 27 ? -8.023 28.672 7.809 1 98.31 27 GLN B O 1
ATOM 2376 N N . ALA B 1 28 ? -8.266 26.5 8.273 1 98.19 28 ALA B N 1
ATOM 2377 C CA . ALA B 1 28 ? -7.582 26.594 9.555 1 98.19 28 ALA B CA 1
ATOM 2378 C C . ALA B 1 28 ? -6.156 27.109 9.383 1 98.19 28 ALA B C 1
ATOM 2380 O O . ALA B 1 28 ? -5.711 27.984 10.133 1 98.19 28 ALA B O 1
ATOM 2381 N N . LEU B 1 29 ? -5.449 26.609 8.367 1 98.38 29 LEU B N 1
ATOM 2382 C CA . LEU B 1 29 ? -4.039 26.938 8.188 1 98.38 29 LEU B CA 1
ATOM 2383 C C . LEU B 1 29 ? -3.875 28.328 7.586 1 98.38 29 LEU B C 1
ATOM 2385 O O . LEU B 1 29 ? -2.949 29.062 7.941 1 98.38 29 LEU B O 1
ATOM 2389 N N . LYS B 1 30 ? -4.773 28.719 6.707 1 97.56 30 LYS B N 1
ATOM 2390 C CA . LYS B 1 30 ? -4.762 30.094 6.199 1 97.56 30 LYS B CA 1
ATOM 2391 C C . LYS B 1 30 ? -5.047 31.094 7.316 1 97.56 30 LYS B C 1
ATOM 2393 O O . LYS B 1 30 ? -4.438 32.156 7.367 1 97.56 30 LYS B O 1
ATOM 2398 N N . ASP B 1 31 ? -5.984 30.703 8.164 1 95.75 31 ASP B N 1
ATOM 2399 C CA . ASP B 1 31 ? -6.309 31.562 9.312 1 95.75 31 ASP B CA 1
ATOM 2400 C C . ASP B 1 31 ? -5.082 31.766 10.195 1 95.75 31 ASP B C 1
ATOM 2402 O O . ASP B 1 31 ? -4.992 32.781 10.898 1 95.75 31 ASP B O 1
ATOM 2406 N N . ARG B 1 32 ? -4.168 30.875 10.102 1 94.94 32 ARG B N 1
ATOM 2407 C CA . ARG B 1 32 ? -2.947 30.969 10.891 1 94.94 32 ARG B CA 1
ATOM 2408 C C . ARG B 1 32 ? -1.829 31.641 10.102 1 94.94 32 ARG B C 1
ATOM 2410 O O . ARG B 1 32 ? -0.677 31.656 10.539 1 94.94 32 ARG B O 1
ATOM 2417 N N . GLY B 1 33 ? -2.148 32.062 8.875 1 96.06 33 GLY B N 1
ATOM 2418 C CA . GLY B 1 33 ? -1.203 32.844 8.102 1 96.06 33 GLY B CA 1
ATOM 2419 C C . GLY B 1 33 ? -0.354 32 7.168 1 96.06 33 GLY B C 1
ATOM 2420 O O . GLY B 1 33 ? 0.623 32.5 6.594 1 96.06 33 GLY B O 1
ATOM 2421 N N . CYS B 1 34 ? -0.672 30.75 6.961 1 98.06 34 CYS B N 1
ATOM 2422 C CA . CYS B 1 34 ? 0.096 29.875 6.086 1 98.06 34 CYS B CA 1
ATOM 2423 C C . CYS B 1 34 ? -0.268 30.109 4.625 1 98.06 34 CYS B C 1
ATOM 2425 O O . CYS B 1 34 ? -1.405 30.469 4.316 1 98.06 34 CYS B O 1
ATOM 2427 N N . LYS B 1 35 ? 0.7 29.984 3.791 1 98.44 35 LYS B N 1
ATOM 2428 C CA . LYS B 1 35 ? 0.435 29.75 2.375 1 98.44 35 LYS B CA 1
ATOM 2429 C C . LYS B 1 35 ? 0.065 28.281 2.121 1 98.44 35 LYS B C 1
ATOM 2431 O O . LYS B 1 35 ? 0.784 27.375 2.537 1 98.44 35 LYS B O 1
ATOM 2436 N N . VAL B 1 36 ? -1.057 28.047 1.472 1 98.75 36 VAL B N 1
ATOM 2437 C CA . VAL B 1 36 ? -1.519 26.672 1.297 1 98.75 36 VAL B CA 1
ATOM 2438 C C . VAL B 1 36 ? -1.639 26.359 -0.191 1 98.75 36 VAL B C 1
ATOM 2440 O O . VAL B 1 36 ? -2.387 27.016 -0.916 1 98.75 36 VAL B O 1
ATOM 2443 N N . TYR B 1 37 ? -0.863 25.375 -0.71 1 98.81 37 TYR B N 1
ATOM 2444 C CA . TYR B 1 37 ? -1.049 24.75 -2.012 1 98.81 37 TYR B CA 1
ATOM 2445 C C . TYR B 1 37 ? -1.966 23.531 -1.904 1 98.81 37 TYR B C 1
ATOM 2447 O O . TYR B 1 37 ? -1.876 22.766 -0.946 1 98.81 37 TYR B O 1
ATOM 2455 N N . ILE B 1 38 ? -2.85 23.406 -2.84 1 98.81 38 ILE B N 1
ATOM 2456 C CA . ILE B 1 38 ? -3.676 22.203 -2.934 1 98.81 38 ILE B CA 1
ATOM 2457 C C . ILE B 1 38 ? -3.406 21.484 -4.258 1 98.81 38 ILE B C 1
ATOM 2459 O O . ILE B 1 38 ? -3.516 22.094 -5.328 1 98.81 38 ILE B O 1
ATOM 2463 N N . SER B 1 39 ? -2.943 20.297 -4.215 1 98.94 39 SER B N 1
ATOM 2464 C CA . SER B 1 39 ? -2.93 19.406 -5.367 1 98.94 39 SER B CA 1
ATOM 2465 C C . SER B 1 39 ? -4.121 18.453 -5.344 1 98.94 39 SER B C 1
ATOM 2467 O O . SER B 1 39 ? -4.051 17.375 -4.738 1 98.94 39 SER B O 1
ATOM 2469 N N . ASP B 1 40 ? -5.238 18.906 -5.887 1 98.88 40 ASP B N 1
ATOM 2470 C CA . ASP B 1 40 ? -6.41 18.062 -6.07 1 98.88 40 ASP B CA 1
ATOM 2471 C C . ASP B 1 40 ? -6.211 17.094 -7.242 1 98.88 40 ASP B C 1
ATOM 2473 O O . ASP B 1 40 ? -6.457 17.469 -8.398 1 98.88 40 ASP B O 1
ATOM 2477 N N . LEU B 1 41 ? -5.844 15.883 -6.977 1 98.88 41 LEU B N 1
ATOM 2478 C CA . LEU B 1 41 ? -5.297 14.992 -7.996 1 98.88 41 LEU B CA 1
ATOM 2479 C C . LEU B 1 41 ? -6.359 14.617 -9.023 1 98.88 41 LEU B C 1
ATOM 2481 O O . LEU B 1 41 ? -6.07 14.508 -10.211 1 98.88 41 LEU B O 1
ATOM 2485 N N . TYR B 1 42 ? -7.574 14.367 -8.539 1 98.69 42 TYR B N 1
ATOM 2486 C CA . TYR B 1 42 ? -8.633 14.031 -9.484 1 98.69 42 TYR B CA 1
ATOM 2487 C C . TYR B 1 42 ? -9.023 15.234 -10.336 1 98.69 42 TYR B C 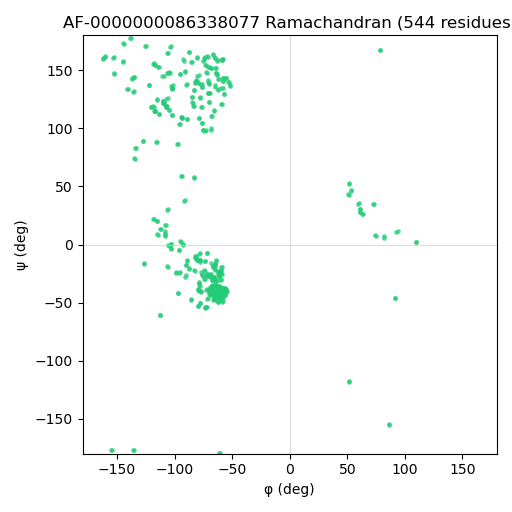1
ATOM 2489 O O . TYR B 1 42 ? -9.188 15.117 -11.547 1 98.69 42 TYR B O 1
ATOM 2497 N N . ALA B 1 43 ? -9.141 16.438 -9.695 1 98 43 ALA B N 1
ATOM 2498 C CA . ALA B 1 43 ? -9.477 17.641 -10.445 1 98 43 ALA B CA 1
ATOM 2499 C C . ALA B 1 43 ? -8.383 17.969 -11.469 1 98 43 ALA B C 1
ATOM 2501 O O . ALA B 1 43 ? -8.68 18.469 -12.555 1 98 43 ALA B O 1
ATOM 2502 N N . MET B 1 44 ? -7.137 17.609 -11.156 1 98.12 44 MET B N 1
ATOM 2503 C CA . MET B 1 44 ? -5.98 17.875 -12.008 1 98.12 44 MET B CA 1
ATOM 2504 C C . MET B 1 44 ? -5.855 16.828 -13.102 1 98.12 44 MET B C 1
ATOM 2506 O O . MET B 1 44 ? -5.031 16.953 -14.008 1 98.12 44 MET B O 1
ATOM 2510 N N . ASN B 1 45 ? -6.656 15.75 -13 1 97.81 45 ASN B N 1
ATOM 2511 C CA . ASN B 1 45 ? -6.434 14.586 -13.852 1 97.81 45 ASN B CA 1
ATOM 2512 C C . ASN B 1 45 ? -4.98 14.125 -13.812 1 97.81 45 ASN B C 1
ATOM 2514 O O . ASN B 1 45 ? -4.367 13.891 -14.852 1 97.81 45 ASN B O 1
ATOM 2518 N N . PHE B 1 46 ? -4.422 14.094 -12.633 1 98.69 46 PHE B N 1
ATOM 2519 C CA . PHE B 1 46 ? -3.031 13.688 -12.461 1 98.69 46 PHE B CA 1
ATOM 2520 C C . PHE B 1 46 ? -2.797 12.289 -13.016 1 98.69 46 PHE B C 1
ATOM 2522 O O . PHE B 1 46 ? -3.564 11.367 -12.742 1 98.69 46 PHE B O 1
ATOM 2529 N N . LYS B 1 47 ? -1.795 12.156 -13.82 1 98.25 47 LYS B N 1
ATOM 2530 C CA . LYS B 1 47 ? -1.428 10.852 -14.352 1 98.25 47 LYS B CA 1
ATOM 2531 C C . LYS B 1 47 ? -0.686 10.016 -13.305 1 98.25 47 LYS B C 1
ATOM 2533 O O . LYS B 1 47 ? 0.419 10.375 -12.891 1 98.25 47 LYS B O 1
ATOM 2538 N N . PRO B 1 48 ? -1.273 8.891 -12.945 1 98.5 48 PRO B N 1
ATOM 2539 C CA . PRO B 1 48 ? -0.627 8.133 -11.875 1 98.5 48 PRO B CA 1
ATOM 2540 C C . PRO B 1 48 ? 0.411 7.137 -12.398 1 98.5 48 PRO B C 1
ATOM 2542 O O . PRO B 1 48 ? 1.208 6.605 -11.617 1 98.5 48 PRO B O 1
ATOM 2545 N N . THR B 1 49 ? 0.493 6.816 -13.664 1 98.69 49 THR B N 1
ATOM 2546 C CA . THR B 1 49 ? 1.342 5.754 -14.195 1 98.69 49 THR B CA 1
ATOM 2547 C C . THR B 1 49 ? 2.758 6.266 -14.445 1 98.69 49 THR B C 1
ATOM 2549 O O . THR B 1 49 ? 2.947 7.273 -15.125 1 98.69 49 THR B O 1
ATOM 2552 N N . ALA B 1 50 ? 3.701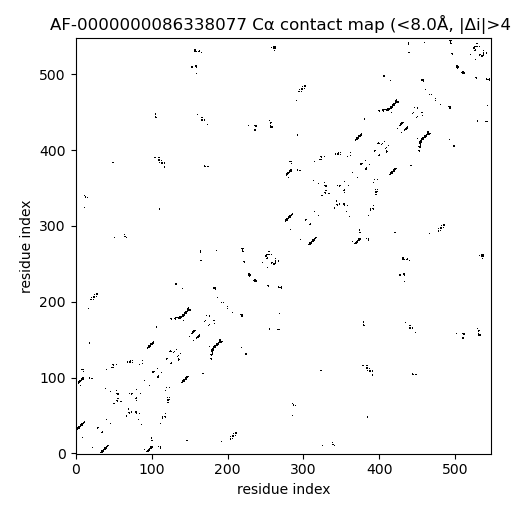 5.602 -13.906 1 98.56 50 ALA B N 1
ATOM 2553 C CA . ALA B 1 50 ? 5.117 5.887 -14.141 1 98.56 50 ALA B CA 1
ATOM 2554 C C . ALA B 1 50 ? 5.574 5.324 -15.484 1 98.56 50 ALA B C 1
ATOM 2556 O O . ALA B 1 50 ? 5.648 4.105 -15.656 1 98.56 50 ALA B O 1
ATOM 2557 N N . THR B 1 51 ? 5.824 6.164 -16.438 1 98.12 51 THR B N 1
ATOM 2558 C CA . THR B 1 51 ? 6.203 5.738 -17.781 1 98.12 51 THR B CA 1
ATOM 2559 C C . THR B 1 51 ? 7.332 6.602 -18.328 1 98.12 51 THR B C 1
ATOM 2561 O O . THR B 1 51 ? 7.746 7.57 -17.672 1 98.12 51 THR B O 1
ATOM 2564 N N . ALA B 1 52 ? 7.766 6.281 -19.484 1 97.81 52 ALA B N 1
ATOM 2565 C CA . ALA B 1 52 ? 8.82 7.031 -20.156 1 97.81 52 ALA B CA 1
ATOM 2566 C C . ALA B 1 52 ? 8.359 8.445 -20.484 1 97.81 52 ALA B C 1
ATOM 2568 O O . ALA B 1 52 ? 9.18 9.336 -20.719 1 97.81 52 ALA B O 1
ATOM 2569 N N . GLU B 1 53 ? 7.066 8.734 -20.5 1 98 53 GLU B N 1
ATOM 2570 C CA . GLU B 1 53 ? 6.523 10.062 -20.766 1 98 53 GLU B CA 1
ATOM 2571 C C . GLU B 1 53 ? 6.938 11.062 -19.688 1 98 53 GLU B C 1
ATOM 2573 O O . GLU B 1 53 ? 6.824 12.273 -19.875 1 98 53 GLU B O 1
ATOM 2578 N N . ASP B 1 54 ? 7.453 10.539 -18.594 1 98.69 54 ASP B N 1
ATOM 2579 C CA . ASP B 1 54 ? 7.867 11.383 -17.469 1 98.69 54 ASP B CA 1
ATOM 2580 C C . ASP B 1 54 ? 9.219 12.031 -17.75 1 98.69 54 ASP B C 1
ATOM 2582 O O . ASP B 1 54 ? 9.656 12.914 -17 1 98.69 54 ASP B O 1
ATOM 2586 N N . ILE B 1 55 ? 9.844 11.594 -18.844 1 98.56 55 ILE B N 1
ATOM 2587 C CA . ILE B 1 55 ? 11.188 12.039 -19.188 1 98.56 55 ILE B CA 1
ATOM 2588 C C . ILE B 1 55 ? 11.164 12.789 -20.516 1 98.56 55 ILE B C 1
ATOM 2590 O O . ILE B 1 55 ? 10.797 12.227 -21.547 1 98.56 55 ILE B O 1
ATOM 2594 N N . LYS B 1 56 ? 11.469 14.047 -20.469 1 98.25 56 LYS B N 1
ATOM 2595 C CA . LYS B 1 56 ? 11.609 14.836 -21.703 1 98.25 56 LYS B CA 1
ATOM 2596 C C . LYS B 1 56 ? 12.93 14.523 -22.406 1 98.25 56 LYS B C 1
ATOM 2598 O O . LYS B 1 56 ? 13.977 14.438 -21.75 1 98.25 56 LYS B O 1
ATOM 2603 N N . GLY B 1 57 ? 12.906 14.352 -23.688 1 97.12 57 GLY B N 1
ATOM 2604 C CA . GLY B 1 57 ? 14.109 14.086 -24.453 1 97.12 57 GLY B CA 1
ATOM 2605 C C . GLY B 1 57 ? 14.477 12.617 -24.5 1 97.12 57 GLY B C 1
ATOM 2606 O O . GLY B 1 57 ? 13.617 11.75 -24.359 1 97.12 57 GLY B O 1
ATOM 2607 N N . ASP B 1 58 ? 15.758 12.273 -24.703 1 96.44 58 ASP B N 1
ATOM 2608 C CA . ASP B 1 58 ? 16.219 10.906 -24.906 1 96.44 58 ASP B CA 1
ATOM 2609 C C . ASP B 1 58 ? 16.375 10.18 -23.578 1 96.44 58 ASP B C 1
ATOM 2611 O O . ASP B 1 58 ? 16.828 10.766 -22.594 1 96.44 58 ASP B O 1
ATOM 2615 N N . LEU B 1 59 ? 16.016 8.969 -23.578 1 97.06 59 LEU B N 1
ATOM 2616 C CA . LEU B 1 59 ? 16.234 8.102 -22.438 1 97.06 59 LEU B CA 1
ATOM 2617 C C . LEU B 1 59 ? 17.703 7.742 -22.281 1 97.06 59 LEU B C 1
ATOM 2619 O O . LEU B 1 59 ? 18.438 7.676 -23.281 1 97.06 59 LEU B O 1
ATOM 2623 N N . LYS B 1 60 ? 18.125 7.562 -21.078 1 95.81 60 LYS B N 1
ATOM 2624 C CA . LYS B 1 60 ? 19.484 7.137 -20.781 1 95.81 60 LYS B CA 1
ATOM 2625 C C . LYS B 1 60 ? 19.766 5.754 -21.359 1 95.81 60 LYS B C 1
ATOM 2627 O O . LYS B 1 60 ? 20.797 5.551 -22.016 1 95.81 60 LYS B O 1
ATOM 2632 N N . ASN B 1 61 ? 18.875 4.789 -21.109 1 95.81 61 ASN B N 1
ATOM 2633 C CA . ASN B 1 61 ? 18.984 3.426 -21.625 1 95.81 61 ASN B CA 1
ATOM 2634 C C . ASN B 1 61 ? 17.656 2.947 -22.203 1 95.81 61 ASN B C 1
ATOM 2636 O O . ASN B 1 61 ? 16.922 2.184 -21.562 1 95.81 61 ASN B O 1
ATOM 2640 N N . PRO B 1 62 ? 17.344 3.279 -23.422 1 93.88 62 PRO B N 1
ATOM 2641 C CA . PRO B 1 62 ? 16.047 2.953 -24.016 1 93.88 62 PRO B CA 1
ATOM 2642 C C . PRO B 1 62 ? 15.836 1.451 -24.188 1 93.88 62 PRO B C 1
ATOM 2644 O O . PRO B 1 62 ? 14.695 0.979 -24.172 1 93.88 62 PRO B O 1
ATOM 2647 N N . GLU B 1 63 ? 16.906 0.691 -24.359 1 92.69 63 GLU B N 1
ATOM 2648 C CA . GLU B 1 63 ? 16.797 -0.747 -24.578 1 92.69 63 GLU B CA 1
ATOM 2649 C C . GLU B 1 63 ? 16.484 -1.484 -23.281 1 92.69 63 GLU B C 1
ATOM 2651 O O . GLU B 1 63 ? 15.961 -2.596 -23.297 1 92.69 63 GLU B O 1
ATOM 2656 N N . HIS B 1 64 ? 16.891 -0.822 -22.156 1 94.44 64 HIS B N 1
ATOM 2657 C CA . HIS B 1 64 ? 16.625 -1.376 -20.828 1 94.44 64 HIS B CA 1
ATOM 2658 C C . HIS B 1 64 ? 16.109 -0.304 -19.875 1 94.44 64 HIS B C 1
ATOM 2660 O O . HIS B 1 64 ? 16.797 0.071 -18.922 1 94.44 64 HIS B O 1
ATOM 2666 N N . PHE B 1 65 ? 14.859 0.011 -20.141 1 96.62 65 PHE B N 1
ATOM 2667 C CA . PHE B 1 65 ? 14.242 1.107 -19.406 1 96.62 65 PHE B CA 1
ATOM 2668 C C . PHE B 1 65 ? 14.102 0.764 -17.922 1 96.62 65 PHE B C 1
ATOM 2670 O O . PHE B 1 65 ? 13.469 -0.23 -17.562 1 96.62 65 PHE B O 1
ATOM 2677 N N . ASP B 1 66 ? 14.789 1.488 -17.094 1 96.06 66 ASP B N 1
ATOM 2678 C CA . ASP B 1 66 ? 14.656 1.459 -15.641 1 96.06 66 ASP B CA 1
ATOM 2679 C C . ASP B 1 66 ? 14.109 2.783 -15.117 1 96.06 66 ASP B C 1
ATOM 2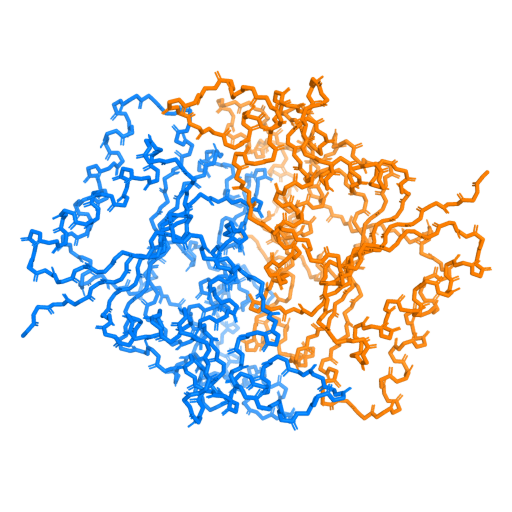681 O O . ASP B 1 66 ? 14.789 3.809 -15.172 1 96.06 66 ASP B O 1
ATOM 2685 N N . TYR B 1 67 ? 12.945 2.781 -14.609 1 97.25 67 TYR B N 1
ATOM 2686 C CA . TYR B 1 67 ? 12.242 4.008 -14.258 1 97.25 67 TYR B CA 1
ATOM 2687 C C . TYR B 1 67 ? 13.047 4.828 -13.25 1 97.25 67 TYR B C 1
ATOM 2689 O O . TYR B 1 67 ? 13.172 6.047 -13.398 1 97.25 67 TYR B O 1
ATOM 2697 N N . GLY B 1 68 ? 13.602 4.145 -12.18 1 96.06 68 GLY B N 1
ATOM 2698 C CA . GLY B 1 68 ? 14.367 4.852 -11.164 1 96.06 68 GLY B CA 1
ATOM 2699 C C . GLY B 1 68 ? 15.609 5.52 -11.719 1 96.06 68 GLY B C 1
ATOM 2700 O O . GLY B 1 68 ? 15.852 6.703 -11.461 1 96.06 68 GLY B O 1
ATOM 2701 N N . ASP B 1 69 ? 16.328 4.824 -12.562 1 95.44 69 ASP B N 1
ATOM 2702 C CA . ASP B 1 69 ? 17.547 5.352 -13.164 1 95.44 69 ASP B CA 1
ATOM 2703 C C . ASP B 1 69 ? 17.234 6.488 -14.133 1 95.44 69 ASP B C 1
ATOM 2705 O O . ASP B 1 69 ? 17.922 7.516 -14.133 1 95.44 69 ASP B O 1
ATOM 2709 N N . GLU B 1 70 ? 16.203 6.273 -14.93 1 97.69 70 GLU B N 1
ATOM 2710 C CA . GLU B 1 70 ? 15.828 7.258 -15.945 1 97.69 70 GLU B CA 1
ATOM 2711 C C . GLU B 1 70 ? 15.344 8.555 -15.297 1 97.69 70 GLU B C 1
ATOM 2713 O O . GLU B 1 70 ? 15.719 9.648 -15.727 1 97.69 70 GLU B O 1
ATOM 2718 N N . THR B 1 71 ? 14.531 8.445 -14.242 1 97.88 71 THR B N 1
ATOM 2719 C CA . THR B 1 71 ? 13.977 9.648 -13.617 1 97.88 71 THR B CA 1
ATOM 2720 C C . THR B 1 71 ? 15.047 10.375 -12.812 1 97.88 71 THR B C 1
ATOM 2722 O O . THR B 1 71 ? 15.031 11.602 -12.719 1 97.88 71 THR B O 1
ATOM 2725 N N . MET B 1 72 ? 16.031 9.648 -12.266 1 97.06 72 MET B N 1
ATOM 2726 C CA . MET B 1 72 ? 17.141 10.297 -11.578 1 97.06 72 MET B CA 1
ATOM 2727 C C . MET B 1 72 ? 17.953 11.141 -12.539 1 97.06 72 MET B C 1
ATOM 2729 O O . MET B 1 72 ? 18.281 12.297 -12.25 1 97.06 72 MET B O 1
ATOM 2733 N N . ALA B 1 73 ? 18.281 10.547 -13.68 1 97.38 73 ALA B N 1
ATOM 2734 C CA . ALA B 1 73 ? 19.031 11.273 -14.695 1 97.38 73 ALA B CA 1
ATOM 2735 C C . ALA B 1 73 ? 18.25 12.492 -15.188 1 97.38 73 ALA B C 1
ATOM 2737 O O . ALA B 1 73 ? 18.812 13.586 -15.312 1 97.38 73 ALA B O 1
ATOM 2738 N N . ALA B 1 74 ? 16.969 12.289 -15.445 1 98.12 74 ALA B N 1
ATOM 2739 C CA . ALA B 1 74 ? 16.109 13.375 -15.914 1 98.12 74 ALA B CA 1
ATOM 2740 C C . ALA B 1 74 ? 16.016 14.484 -14.875 1 98.12 74 ALA B C 1
ATOM 2742 O O . ALA B 1 74 ? 16.031 15.672 -15.227 1 98.12 74 ALA B O 1
ATOM 2743 N N . TRP B 1 75 ? 15.875 14.094 -13.656 1 97.88 75 TRP B N 1
ATOM 2744 C CA . TRP B 1 75 ? 15.781 15.07 -12.57 1 97.88 75 TRP B CA 1
ATOM 2745 C C . TRP B 1 75 ? 17.031 15.93 -12.5 1 97.88 75 TRP B C 1
ATOM 2747 O O . TRP B 1 75 ? 16.953 17.156 -12.422 1 97.88 75 TRP B O 1
ATOM 2757 N N . LYS B 1 76 ? 18.234 15.344 -12.609 1 97.12 76 LYS B N 1
ATOM 2758 C CA . LYS B 1 76 ? 19.516 16.047 -12.547 1 97.12 76 LYS B CA 1
ATOM 2759 C C . LYS B 1 76 ? 19.641 17.062 -13.672 1 97.12 76 LYS B C 1
ATOM 2761 O O . LYS B 1 76 ? 20.266 18.109 -13.5 1 97.12 76 LYS B O 1
ATOM 2766 N N . GLU B 1 77 ? 18.969 16.766 -14.703 1 97.69 77 GLU B N 1
ATOM 2767 C CA . GLU B 1 77 ? 19.125 17.578 -15.906 1 97.69 77 GLU B CA 1
ATOM 2768 C C . GLU B 1 77 ? 17.922 18.5 -16.109 1 97.69 77 GLU B C 1
ATOM 2770 O O . GLU B 1 77 ? 17.828 19.203 -17.125 1 97.69 77 GLU B O 1
ATOM 2775 N N . GLY B 1 78 ? 16.922 18.453 -15.258 1 97.56 78 GLY B N 1
ATOM 2776 C CA . GLY B 1 78 ? 15.742 19.281 -15.391 1 97.56 78 GLY B CA 1
ATOM 2777 C C . GLY B 1 78 ? 14.828 18.859 -16.516 1 97.56 78 GLY B C 1
ATOM 2778 O O . GLY B 1 78 ? 14.219 19.688 -17.188 1 97.56 78 GLY B O 1
ATOM 2779 N N . ARG B 1 79 ? 14.742 17.516 -16.766 1 98.25 79 ARG B N 1
ATOM 2780 C CA . ARG B 1 79 ? 14.023 17.016 -17.922 1 98.25 79 ARG B CA 1
ATOM 2781 C C . ARG B 1 79 ? 12.797 16.203 -17.516 1 98.25 79 ARG B C 1
ATOM 2783 O O . ARG B 1 79 ? 12.258 15.438 -18.297 1 98.25 79 ARG B O 1
ATOM 2790 N N . LEU B 1 80 ? 12.43 16.172 -16.25 1 98.81 80 LEU B N 1
ATOM 2791 C CA . LEU B 1 80 ? 11.188 15.531 -15.844 1 98.81 80 LEU B CA 1
ATOM 2792 C C . LEU B 1 80 ? 9.977 16.25 -16.438 1 98.81 80 LEU B C 1
ATOM 2794 O O . LEU B 1 80 ? 10.047 17.453 -16.719 1 98.81 80 LEU B O 1
ATOM 2798 N N . SER B 1 81 ? 8.953 15.602 -16.641 1 98.69 81 SER B N 1
ATOM 2799 C CA . SER B 1 81 ? 7.734 16.188 -17.188 1 98.69 81 SER B CA 1
ATOM 2800 C C . SER B 1 81 ? 7.215 17.312 -16.297 1 98.69 81 SER B C 1
ATOM 2802 O O . SER B 1 81 ? 7.531 17.359 -15.109 1 98.69 81 SER B O 1
ATOM 2804 N N . GLU B 1 82 ? 6.422 18.188 -16.828 1 98.38 82 GLU B N 1
ATOM 2805 C CA . GLU B 1 82 ? 5.988 19.406 -16.156 1 98.38 82 GLU B CA 1
ATOM 2806 C C . GLU B 1 82 ? 5.109 19.094 -14.945 1 98.38 82 GLU B C 1
ATOM 2808 O O . GLU B 1 82 ? 5.18 19.781 -13.922 1 98.38 82 GLU B O 1
ATOM 2813 N N . ASP B 1 83 ? 4.254 18.094 -15.078 1 98.5 83 ASP B N 1
ATOM 2814 C CA . ASP B 1 83 ? 3.359 17.781 -13.977 1 98.5 83 ASP B CA 1
ATOM 2815 C C . ASP B 1 83 ? 4.141 17.297 -12.758 1 98.5 83 ASP B C 1
ATOM 2817 O O . ASP B 1 83 ? 3.797 17.625 -11.617 1 98.5 83 ASP B O 1
ATOM 2821 N N . ILE B 1 84 ? 5.258 16.562 -12.969 1 98.81 84 ILE B N 1
ATOM 2822 C CA . ILE B 1 84 ? 6.109 16.109 -11.875 1 98.81 84 ILE B CA 1
ATOM 2823 C C . ILE B 1 84 ? 6.863 17.281 -11.281 1 98.81 84 ILE B C 1
ATOM 2825 O O . ILE B 1 84 ? 6.887 17.469 -10.055 1 98.81 84 ILE B O 1
ATOM 2829 N N . THR B 1 85 ? 7.438 18.109 -12.164 1 98.69 85 THR B N 1
ATOM 2830 C CA . THR B 1 85 ? 8.25 19.219 -11.703 1 98.69 85 THR B CA 1
ATOM 2831 C C . THR B 1 85 ? 7.406 20.219 -10.914 1 98.69 85 THR B C 1
ATOM 2833 O O . THR B 1 85 ? 7.863 20.781 -9.914 1 98.69 85 THR B O 1
ATOM 2836 N N . ALA B 1 86 ? 6.188 20.438 -11.352 1 98.81 86 ALA B N 1
ATOM 2837 C CA . ALA B 1 86 ? 5.285 21.344 -10.641 1 98.81 86 ALA B CA 1
ATOM 2838 C C . ALA B 1 86 ? 4.996 20.828 -9.234 1 98.81 86 ALA B C 1
ATOM 2840 O O . ALA B 1 86 ? 5 21.609 -8.273 1 98.81 86 ALA B O 1
ATOM 2841 N N . GLU B 1 87 ? 4.766 19.578 -9.102 1 98.94 87 GLU B N 1
ATOM 2842 C CA . GLU B 1 87 ? 4.5 19 -7.789 1 98.94 87 GLU B CA 1
ATOM 2843 C C . GLU B 1 87 ? 5.754 19 -6.918 1 98.94 87 GLU B C 1
ATOM 2845 O O . GLU B 1 87 ? 5.68 19.281 -5.719 1 98.94 87 GLU B O 1
ATOM 2850 N N . GLN B 1 88 ? 6.902 18.719 -7.523 1 98.88 88 GLN B N 1
ATOM 2851 C CA . GLN B 1 88 ? 8.156 18.75 -6.773 1 98.88 88 GLN B CA 1
ATOM 2852 C C . GLN B 1 88 ? 8.445 20.156 -6.242 1 98.88 88 GLN B C 1
ATOM 2854 O O . GLN B 1 88 ? 8.977 20.312 -5.141 1 98.88 88 GLN B O 1
ATOM 2859 N N . GLN B 1 89 ? 8.109 21.156 -7.027 1 98.81 89 GLN B N 1
ATOM 2860 C CA . GLN B 1 89 ? 8.289 22.531 -6.562 1 98.81 89 GLN B CA 1
ATOM 2861 C C . GLN B 1 89 ? 7.43 22.812 -5.332 1 98.81 89 GLN B C 1
ATOM 2863 O O . GLN B 1 89 ? 7.895 23.438 -4.379 1 98.81 89 GLN B O 1
ATOM 2868 N N . LYS B 1 90 ? 6.195 22.328 -5.336 1 98.94 90 LYS B N 1
ATOM 2869 C CA . LYS B 1 90 ? 5.332 22.484 -4.168 1 98.94 90 LYS B CA 1
ATOM 2870 C C . LYS B 1 90 ? 5.918 21.766 -2.949 1 98.94 90 LYS B C 1
ATOM 2872 O O . LYS B 1 90 ? 5.895 22.312 -1.843 1 98.94 90 LYS B O 1
ATOM 2877 N N . VAL B 1 91 ? 6.469 20.578 -3.16 1 98.94 91 VAL B N 1
ATOM 2878 C CA . VAL B 1 91 ? 7.078 19.812 -2.074 1 98.94 91 VAL B CA 1
ATOM 2879 C C . VAL B 1 91 ? 8.273 20.594 -1.51 1 98.94 91 VAL B C 1
ATOM 2881 O O . VAL B 1 91 ? 8.43 20.688 -0.292 1 98.94 91 VAL B O 1
ATOM 2884 N N . LYS B 1 92 ? 9.062 21.125 -2.385 1 98.56 92 LYS B N 1
ATOM 2885 C CA . LYS B 1 92 ? 10.242 21.875 -1.975 1 98.56 92 LYS B CA 1
ATOM 2886 C C . LYS B 1 92 ? 9.867 23.062 -1.108 1 98.56 92 LYS B C 1
ATOM 2888 O O . LYS B 1 92 ? 10.547 23.359 -0.123 1 98.56 92 LYS B O 1
ATOM 2893 N N . GLU B 1 93 ? 8.805 23.688 -1.421 1 98.5 93 GLU B N 1
ATOM 2894 C CA . GLU B 1 93 ? 8.398 24.922 -0.748 1 98.5 93 GLU B CA 1
ATOM 2895 C C . GLU B 1 93 ? 7.684 24.625 0.566 1 98.5 93 GLU B C 1
ATOM 2897 O O . GLU B 1 93 ? 7.652 25.469 1.468 1 98.5 93 GLU B O 1
ATOM 2902 N N . ALA B 1 94 ? 7.145 23.484 0.727 1 98.81 94 ALA B N 1
ATOM 2903 C CA . ALA B 1 94 ? 6.266 23.172 1.852 1 98.81 94 ALA B CA 1
ATOM 2904 C C . ALA B 1 94 ? 7.066 22.875 3.113 1 98.81 94 ALA B C 1
ATOM 2906 O O . ALA B 1 94 ? 8.102 22.219 3.055 1 98.81 94 ALA B O 1
ATOM 2907 N N . ASP B 1 95 ? 6.605 23.359 4.215 1 98.81 95 ASP B N 1
ATOM 2908 C CA . ASP B 1 95 ? 7.098 22.984 5.539 1 98.81 95 ASP B CA 1
ATOM 2909 C C . ASP B 1 95 ? 6.316 21.797 6.102 1 98.81 95 ASP B C 1
ATOM 2911 O O . ASP B 1 95 ? 6.824 21.062 6.949 1 98.81 95 ASP B O 1
ATOM 2915 N N . LEU B 1 96 ? 5.059 21.656 5.648 1 98.88 96 LEU B N 1
ATOM 2916 C CA . LEU B 1 96 ? 4.137 20.594 6.02 1 98.88 96 LEU B CA 1
ATOM 2917 C C . LEU B 1 96 ? 3.412 20.047 4.789 1 98.88 96 LEU B C 1
ATOM 2919 O O . LEU B 1 96 ? 2.92 20.812 3.963 1 98.88 96 LEU B O 1
ATOM 2923 N N . ILE B 1 97 ? 3.393 18.781 4.676 1 98.94 97 ILE B N 1
ATOM 2924 C CA . ILE B 1 97 ? 2.598 18.125 3.641 1 98.94 97 ILE B CA 1
ATOM 2925 C C . ILE B 1 97 ? 1.5 17.281 4.285 1 98.94 97 ILE B C 1
ATOM 2927 O O . ILE B 1 97 ? 1.775 16.453 5.164 1 98.94 97 ILE B O 1
ATOM 2931 N N . ILE B 1 98 ? 0.23 17.5 3.945 1 98.94 98 ILE B N 1
ATOM 2932 C CA . ILE B 1 98 ? -0.931 16.734 4.379 1 98.94 98 ILE B CA 1
ATOM 2933 C C . ILE B 1 98 ? -1.437 15.875 3.227 1 98.94 98 ILE B C 1
ATOM 2935 O O . ILE B 1 98 ? -1.773 16.391 2.156 1 98.94 98 ILE B O 1
ATOM 2939 N N . PHE B 1 99 ? -1.435 14.609 3.416 1 99 99 PHE B N 1
ATOM 2940 C CA . PHE B 1 99 ? -2.051 13.695 2.459 1 99 99 PHE B CA 1
ATOM 2941 C C . PHE B 1 99 ? -3.486 13.375 2.861 1 99 99 PHE B C 1
ATOM 2943 O O . PHE B 1 99 ? -3.719 12.727 3.881 1 99 99 PHE B O 1
ATOM 2950 N N . GLN B 1 100 ? -4.477 13.852 2.137 1 98.94 100 GLN B N 1
ATOM 2951 C CA . GLN B 1 100 ? -5.891 13.664 2.432 1 98.94 100 GLN B CA 1
ATOM 2952 C C . GLN B 1 100 ? -6.531 12.688 1.453 1 98.94 100 GLN B C 1
ATOM 2954 O O . GLN B 1 100 ? -6.562 12.938 0.246 1 98.94 100 GLN B O 1
ATOM 2959 N N . PHE B 1 101 ? -7.062 11.531 1.943 1 98.94 101 PHE B N 1
ATOM 2960 C CA . PHE B 1 101 ? -7.547 10.477 1.055 1 98.94 101 PHE B CA 1
ATOM 2961 C C . PHE B 1 101 ? -8.461 9.516 1.803 1 98.94 101 PHE B C 1
ATOM 2963 O O . PHE B 1 101 ? -8.492 9.508 3.035 1 98.94 101 PHE B O 1
ATOM 2970 N N . PRO B 1 102 ? -9.289 8.766 1.071 1 98.75 102 PRO B N 1
ATOM 2971 C CA . PRO B 1 102 ? -9.93 7.582 1.64 1 98.75 102 PRO B CA 1
ATOM 2972 C C . PRO B 1 102 ? -9.031 6.352 1.619 1 98.75 102 PRO B C 1
ATOM 2974 O O . PRO B 1 102 ? -8.273 6.152 0.666 1 98.75 102 PRO B O 1
ATOM 2977 N N . LEU B 1 103 ? -9.047 5.582 2.656 1 98.44 103 LEU B N 1
ATOM 2978 C CA . LEU B 1 103 ? -8.289 4.336 2.658 1 98.44 103 LEU B CA 1
ATOM 2979 C C . LEU B 1 103 ? -8.898 3.332 1.683 1 98.44 103 LEU B C 1
ATOM 2981 O O . LEU B 1 103 ? -10.047 2.918 1.844 1 98.44 103 LEU B O 1
ATOM 2985 N N . TYR B 1 104 ? -8.242 3.002 0.567 1 97.88 104 TYR B N 1
ATOM 2986 C CA . TYR B 1 104 ? -8.641 1.996 -0.41 1 97.88 104 TYR B CA 1
ATOM 2987 C C . TYR B 1 104 ? -7.781 0.743 -0.284 1 97.88 104 TYR B C 1
ATOM 2989 O O . TYR B 1 104 ? -6.562 0.796 -0.47 1 97.88 104 TYR B O 1
ATOM 2997 N N . TRP B 1 105 ? -8.477 -0.371 0.102 1 98 105 TRP B N 1
ATOM 2998 C CA . TRP B 1 105 ? -7.77 -1.646 0.186 1 98 105 TRP B CA 1
ATOM 2999 C C . TRP B 1 105 ? -6.531 -1.523 1.064 1 98 105 TRP B C 1
ATOM 3001 O O . TRP B 1 105 ? -5.434 -1.919 0.66 1 98 105 TRP B O 1
ATOM 3011 N N . PHE B 1 106 ? -6.691 -0.872 2.279 1 98.06 106 PHE B N 1
ATOM 3012 C CA . PHE B 1 106 ? -5.703 -0.754 3.342 1 98.06 106 PHE B CA 1
ATOM 3013 C C . PHE B 1 106 ? -4.488 0.036 2.867 1 98.06 106 PHE B C 1
ATOM 3015 O O . PHE B 1 106 ? -3.373 -0.181 3.344 1 98.06 106 PHE B O 1
ATOM 3022 N N . ASN B 1 107 ? -4.695 0.925 1.876 1 98.44 107 ASN B N 1
ATOM 3023 C CA . ASN B 1 107 ? -3.65 1.78 1.323 1 98.44 107 ASN B CA 1
ATOM 3024 C C . ASN B 1 107 ? -4.234 3.049 0.705 1 98.44 107 ASN B C 1
ATOM 3026 O O . ASN B 1 107 ? -5.414 3.35 0.894 1 98.44 107 ASN B O 1
ATOM 3030 N N . VAL B 1 108 ? -3.439 3.875 0.117 1 98.81 108 VAL B N 1
ATOM 3031 C CA . VAL B 1 108 ? -3.861 5.074 -0.602 1 98.81 108 VAL B CA 1
ATOM 3032 C C . VAL B 1 108 ? -4.512 4.68 -1.926 1 98.81 108 VAL B C 1
ATOM 3034 O O . VAL B 1 108 ? -4.246 3.598 -2.457 1 98.81 108 VAL B O 1
ATOM 3037 N N . PRO B 1 109 ? -5.402 5.543 -2.463 1 98.81 109 PRO B N 1
ATOM 3038 C CA . PRO B 1 109 ? -5.918 5.297 -3.811 1 98.81 109 PRO B CA 1
ATOM 3039 C C . PRO B 1 109 ? -4.824 5.324 -4.875 1 98.81 109 PRO B C 1
ATOM 3041 O O . PRO B 1 109 ? -3.783 5.961 -4.68 1 98.81 109 PRO B O 1
ATOM 3044 N N . ALA B 1 110 ? -5.098 4.715 -5.965 1 98.88 110 ALA B N 1
ATOM 3045 C CA . ALA B 1 110 ? -4.098 4.539 -7.016 1 98.88 110 ALA B CA 1
ATOM 3046 C C . ALA B 1 110 ? -3.553 5.883 -7.484 1 98.88 110 ALA B C 1
ATOM 3048 O O . ALA B 1 110 ? -2.365 6.004 -7.797 1 98.88 110 ALA B O 1
ATOM 3049 N N . ILE B 1 111 ? -4.406 6.891 -7.551 1 98.94 111 ILE B N 1
ATOM 3050 C CA . ILE B 1 111 ? -3.967 8.18 -8.062 1 98.94 111 ILE B CA 1
ATOM 3051 C C . ILE B 1 111 ? -2.939 8.789 -7.113 1 98.94 111 ILE B C 1
ATOM 3053 O O . ILE B 1 111 ? -1.955 9.391 -7.555 1 98.94 111 ILE B O 1
ATOM 3057 N N . LEU B 1 112 ? -3.148 8.633 -5.832 1 98.94 112 LEU B N 1
ATOM 3058 C CA . LEU B 1 112 ? -2.182 9.117 -4.855 1 98.94 112 LEU B CA 1
ATOM 3059 C C . LEU B 1 112 ? -0.929 8.25 -4.848 1 98.94 112 LEU B C 1
ATOM 3061 O O . LEU B 1 112 ? 0.184 8.758 -4.699 1 98.94 112 LEU B O 1
ATOM 3065 N N . LYS B 1 113 ? -1.1 6.879 -4.996 1 98.94 113 LYS B N 1
ATOM 3066 C CA . LYS B 1 113 ? 0.068 6.016 -5.141 1 98.94 113 LYS B CA 1
ATOM 3067 C C . LYS B 1 113 ? 0.924 6.445 -6.332 1 98.94 113 LYS B C 1
ATOM 3069 O O . LYS B 1 113 ? 2.154 6.395 -6.266 1 98.94 113 LYS B O 1
ATOM 3074 N N . GLY B 1 114 ? 0.279 6.824 -7.402 1 98.94 114 GLY B N 1
ATOM 3075 C CA . GLY B 1 114 ? 0.999 7.324 -8.562 1 98.94 114 GLY B CA 1
ATOM 3076 C C . GLY B 1 114 ? 1.755 8.609 -8.281 1 98.94 114 GLY B C 1
ATOM 3077 O O . GLY B 1 114 ? 2.875 8.797 -8.766 1 98.94 114 GLY B O 1
ATOM 3078 N N . TRP B 1 115 ? 1.112 9.531 -7.535 1 98.94 115 TRP B N 1
ATOM 3079 C CA . TRP B 1 115 ? 1.789 10.758 -7.117 1 98.94 115 TRP B CA 1
ATOM 3080 C C . TRP B 1 115 ? 3.072 10.438 -6.359 1 98.94 115 TRP B C 1
ATOM 3082 O O . TRP B 1 115 ? 4.125 11.016 -6.637 1 98.94 115 TRP B O 1
ATOM 3092 N N . ILE B 1 116 ? 3.033 9.461 -5.461 1 98.94 116 ILE B N 1
ATOM 3093 C CA . ILE B 1 116 ? 4.191 9.047 -4.676 1 98.94 116 ILE B CA 1
ATOM 3094 C C . ILE B 1 116 ? 5.246 8.438 -5.598 1 98.94 116 ILE B C 1
ATOM 3096 O O . ILE B 1 116 ? 6.422 8.812 -5.539 1 98.94 116 ILE B O 1
ATOM 3100 N N . ASP B 1 117 ? 4.816 7.551 -6.523 1 98.81 117 ASP B N 1
ATOM 3101 C CA . ASP B 1 117 ? 5.723 6.844 -7.418 1 98.81 117 ASP B CA 1
ATOM 3102 C C . ASP B 1 117 ? 6.48 7.816 -8.312 1 98.81 117 ASP B C 1
ATOM 3104 O O . ASP B 1 117 ? 7.664 7.621 -8.602 1 98.81 117 ASP B O 1
ATOM 3108 N N . ARG B 1 118 ? 5.793 8.867 -8.75 1 98.88 118 ARG B N 1
ATOM 3109 C CA . ARG B 1 118 ? 6.34 9.727 -9.797 1 98.88 118 ARG B CA 1
ATOM 3110 C C . ARG B 1 118 ? 7.02 10.953 -9.195 1 98.88 118 ARG B C 1
ATOM 3112 O O . ARG B 1 118 ? 8.109 11.336 -9.625 1 98.88 118 ARG B O 1
ATOM 3119 N N . VAL B 1 119 ? 6.445 11.57 -8.18 1 98.94 119 VAL B N 1
ATOM 3120 C CA . VAL B 1 119 ? 6.914 12.844 -7.641 1 98.94 119 VAL B CA 1
ATOM 3121 C C . VAL B 1 119 ? 8.109 12.609 -6.723 1 98.94 119 VAL B C 1
ATOM 3123 O O . VAL B 1 119 ? 9.07 13.375 -6.734 1 98.94 119 VAL B O 1
ATOM 3126 N N . PHE B 1 120 ? 8.094 11.516 -5.926 1 98.75 120 PHE B N 1
ATOM 3127 C CA . PHE B 1 120 ? 9.211 11.18 -5.055 1 98.75 120 PHE B CA 1
ATOM 3128 C C . PHE B 1 120 ? 10.289 10.43 -5.824 1 98.75 120 PHE B C 1
ATOM 3130 O O . PHE B 1 120 ? 10.695 9.336 -5.426 1 98.75 120 PHE B O 1
ATOM 3137 N N . ALA B 1 121 ? 10.781 11.016 -6.852 1 97.88 121 ALA B N 1
ATOM 3138 C CA . ALA B 1 121 ? 11.812 10.438 -7.711 1 97.88 121 ALA B CA 1
ATOM 3139 C C . ALA B 1 121 ? 13.156 10.383 -6.992 1 97.88 121 ALA B C 1
ATOM 3141 O O . ALA B 1 121 ? 13.43 11.203 -6.113 1 97.88 121 ALA B O 1
ATOM 3142 N N . GLN B 1 122 ? 13.945 9.438 -7.395 1 96.12 122 GLN B N 1
ATOM 3143 C CA . GLN B 1 122 ? 15.305 9.336 -6.879 1 96.12 122 GLN B CA 1
ATOM 3144 C C . GLN B 1 122 ? 16.094 10.609 -7.156 1 96.12 122 GLN B C 1
ATOM 3146 O O . GLN B 1 122 ? 15.992 11.188 -8.242 1 96.12 122 GLN B O 1
ATOM 3151 N N . GLY B 1 123 ? 16.891 11.039 -6.234 1 96.25 123 GLY B N 1
ATOM 3152 C CA . GLY B 1 123 ? 17.594 12.312 -6.32 1 96.25 123 GLY B CA 1
ATOM 3153 C C . GLY B 1 123 ? 16.828 13.461 -5.688 1 96.25 123 GLY B C 1
ATOM 3154 O O . GLY B 1 123 ? 17.422 14.273 -4.961 1 96.25 123 GLY B O 1
ATOM 3155 N N . PHE B 1 124 ? 15.578 13.547 -5.984 1 98.56 124 PHE B N 1
ATOM 3156 C CA . PHE B 1 124 ? 14.734 14.594 -5.41 1 98.56 124 PHE B CA 1
ATOM 3157 C C . PHE B 1 124 ? 14.312 14.227 -3.99 1 98.56 124 PHE B C 1
ATOM 3159 O O . PHE B 1 124 ? 14.516 15.008 -3.059 1 98.56 124 PHE B O 1
ATOM 3166 N N . ALA B 1 125 ? 13.727 12.977 -3.863 1 98.5 125 ALA B N 1
ATOM 3167 C CA . ALA B 1 125 ? 13.133 12.617 -2.58 1 98.5 125 ALA B CA 1
ATOM 3168 C C . ALA B 1 125 ? 14.086 11.758 -1.754 1 98.5 125 ALA B C 1
ATOM 3170 O O . ALA B 1 125 ? 13.93 11.641 -0.536 1 98.5 125 ALA B O 1
ATOM 3171 N N . PHE B 1 126 ? 15.031 11.047 -2.402 1 96.94 126 PHE B N 1
ATOM 3172 C CA . PHE B 1 126 ? 15.961 10.18 -1.695 1 96.94 126 PHE B CA 1
ATOM 3173 C C . PHE B 1 126 ? 17.188 9.875 -2.559 1 96.94 126 PHE B C 1
ATOM 3175 O O . PHE B 1 126 ? 17.172 10.125 -3.768 1 96.94 126 PHE B O 1
ATOM 3182 N N . SER B 1 127 ? 18.219 9.453 -1.979 1 92.25 127 SER B N 1
ATOM 3183 C CA . SER B 1 127 ? 19.391 8.82 -2.578 1 92.25 127 SER B CA 1
ATOM 3184 C C . SER B 1 127 ? 19.953 7.73 -1.673 1 92.25 127 SER B C 1
ATOM 3186 O O . SER B 1 127 ? 19.484 7.547 -0.546 1 92.25 127 SER B O 1
ATOM 3188 N N . LEU B 1 128 ? 20.906 7.016 -2.184 1 83.44 128 LEU B N 1
ATOM 3189 C CA . LEU B 1 128 ? 21.531 5.969 -1.384 1 83.44 128 LEU B CA 1
ATOM 3190 C C . LEU B 1 128 ? 22.141 6.547 -0.111 1 83.44 128 LEU B C 1
ATOM 3192 O O . LEU B 1 128 ? 22.203 5.871 0.916 1 83.44 128 LEU B O 1
ATOM 3196 N N . GLN B 1 129 ? 22.469 7.797 -0.19 1 87.31 129 GLN B N 1
ATOM 3197 C CA . GLN B 1 129 ? 23.109 8.453 0.942 1 87.31 129 GLN B CA 1
ATOM 3198 C C . GLN B 1 129 ? 22.094 9.195 1.804 1 87.31 129 GLN B C 1
ATOM 3200 O O . GLN B 1 129 ? 22.359 9.484 2.973 1 87.31 129 GLN B O 1
ATOM 3205 N N . ASN B 1 130 ? 21.016 9.547 1.174 1 93.12 130 ASN B N 1
ATOM 3206 C CA . ASN B 1 130 ? 20.016 10.367 1.853 1 93.12 130 ASN B CA 1
ATOM 3207 C C . ASN B 1 130 ? 18.703 9.617 2.027 1 93.12 130 ASN B C 1
ATOM 3209 O O . ASN B 1 130 ? 17.797 9.758 1.207 1 93.12 130 ASN B O 1
ATOM 3213 N N . MET B 1 131 ? 18.594 8.891 3.127 1 94 131 MET B N 1
ATOM 3214 C CA . MET B 1 131 ? 17.406 8.156 3.512 1 94 131 MET B CA 1
ATOM 3215 C C . MET B 1 131 ? 17.219 8.164 5.023 1 94 131 MET B C 1
ATOM 3217 O O . MET B 1 131 ? 18.172 8.422 5.77 1 94 131 MET B O 1
ATOM 3221 N N . TYR B 1 132 ? 16.016 7.953 5.488 1 96.06 132 TYR B N 1
ATOM 3222 C CA . TYR B 1 132 ? 15.672 7.844 6.902 1 96.06 132 TYR B CA 1
ATOM 3223 C C . TYR B 1 132 ? 16.219 9.031 7.688 1 96.06 132 TYR B C 1
ATOM 3225 O O . TYR B 1 132 ? 15.906 10.188 7.379 1 96.06 132 TYR B O 1
ATOM 3233 N N . ASP B 1 133 ? 17.125 8.836 8.664 1 95.38 133 ASP B N 1
ATOM 3234 C CA . ASP B 1 133 ? 17.609 9.906 9.523 1 95.38 133 ASP B CA 1
ATOM 3235 C C . ASP B 1 133 ? 18.312 10.984 8.711 1 95.38 133 ASP B C 1
ATOM 3237 O O . ASP B 1 133 ? 18.359 12.156 9.109 1 95.38 133 ASP B O 1
ATOM 3241 N N . ASN B 1 134 ? 18.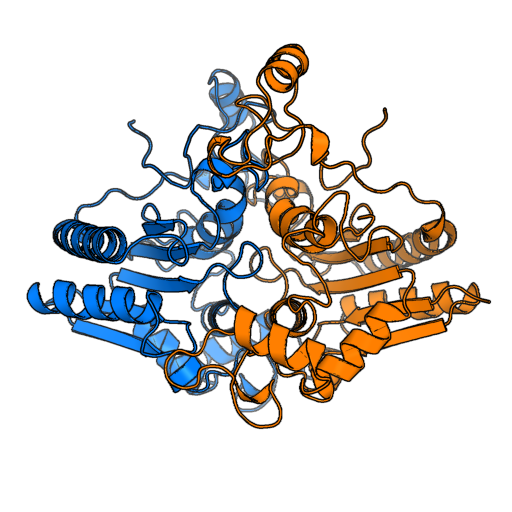797 10.625 7.559 1 94.19 134 ASN B N 1
ATOM 3242 C CA . ASN B 1 134 ? 19.531 11.547 6.707 1 94.19 134 ASN B CA 1
ATOM 3243 C C . ASN B 1 134 ? 18.719 11.945 5.477 1 94.19 134 ASN B C 1
ATOM 3245 O O . ASN B 1 134 ? 19.281 12.438 4.496 1 94.19 134 ASN B O 1
ATOM 3249 N N . GLY B 1 135 ? 17.438 11.711 5.516 1 97.25 135 GLY B N 1
ATOM 3250 C CA . GLY B 1 135 ? 16.594 11.945 4.359 1 97.25 135 GLY B CA 1
ATOM 3251 C C . GLY B 1 135 ? 16.516 13.406 3.961 1 97.25 135 GLY B C 1
ATOM 3252 O O . GLY B 1 135 ? 16.812 14.289 4.766 1 97.25 135 GLY B O 1
ATOM 3253 N N . ILE B 1 136 ? 16.141 13.656 2.789 1 97.81 136 ILE B N 1
ATOM 3254 C CA . ILE B 1 136 ? 16.172 14.961 2.139 1 97.81 136 ILE B CA 1
ATOM 3255 C C . ILE B 1 136 ? 15.172 15.898 2.814 1 97.81 136 ILE B C 1
ATOM 3257 O O . ILE B 1 136 ? 15.43 17.094 2.955 1 97.81 136 ILE B O 1
ATOM 3261 N N . PHE B 1 137 ? 14.094 15.328 3.328 1 98.69 137 PHE B N 1
ATOM 3262 C CA . PHE B 1 137 ? 13.008 16.172 3.814 1 98.69 137 PHE B CA 1
ATOM 3263 C C . PHE B 1 137 ? 12.984 16.188 5.34 1 98.69 137 PHE B C 1
ATOM 3265 O O . PHE B 1 137 ? 11.922 16.344 5.945 1 98.69 137 PHE B O 1
ATOM 3272 N N . LYS B 1 138 ? 14.141 16.047 6.016 1 97.31 138 LYS B N 1
ATOM 3273 C CA . LYS B 1 138 ? 14.242 15.875 7.461 1 97.31 138 LYS B CA 1
ATOM 3274 C C . LYS B 1 138 ? 13.742 17.109 8.195 1 97.31 138 LYS B C 1
ATOM 3276 O O . LYS B 1 138 ? 13.453 17.062 9.391 1 97.31 138 LYS B O 1
ATOM 3281 N N . ALA B 1 139 ? 13.617 18.266 7.516 1 97.62 139 ALA B N 1
ATOM 3282 C CA . ALA B 1 139 ? 13.18 19.5 8.156 1 97.62 139 ALA B CA 1
ATOM 3283 C C . ALA B 1 139 ? 11.68 19.719 7.961 1 97.62 139 ALA B C 1
ATOM 3285 O O . ALA B 1 139 ? 11.117 20.688 8.477 1 97.62 139 ALA B O 1
ATOM 3286 N N . LYS B 1 140 ? 11.016 18.859 7.191 1 98.62 140 LYS B N 1
ATOM 3287 C CA . LYS B 1 140 ? 9.602 19.031 6.855 1 98.62 140 LYS B CA 1
ATOM 3288 C C . LYS B 1 140 ? 8.734 18.031 7.629 1 98.62 140 LYS B C 1
ATOM 3290 O O . LYS B 1 140 ? 9.156 16.906 7.902 1 98.62 140 LYS B O 1
ATOM 3295 N N . LYS B 1 141 ? 7.527 18.453 7.953 1 98.81 141 LYS B N 1
ATOM 3296 C CA . LYS B 1 141 ? 6.535 17.578 8.57 1 98.81 141 LYS B CA 1
ATOM 3297 C C . LYS B 1 141 ? 5.605 16.969 7.527 1 98.81 141 LYS B C 1
ATOM 3299 O O . LYS B 1 141 ? 5.363 17.578 6.48 1 98.81 141 LYS B O 1
ATOM 3304 N N . ALA B 1 142 ? 5.168 15.797 7.746 1 98.94 142 ALA B N 1
ATOM 3305 C CA . ALA B 1 142 ? 4.16 15.133 6.926 1 98.94 142 ALA B CA 1
ATOM 3306 C C . ALA B 1 142 ? 3.111 14.445 7.797 1 98.94 142 ALA B C 1
ATOM 3308 O O . ALA B 1 142 ? 3.434 13.914 8.867 1 98.94 142 ALA B O 1
ATOM 3309 N N . ILE B 1 143 ? 1.881 14.445 7.379 1 98.94 143 ILE B N 1
ATOM 3310 C CA . ILE B 1 143 ? 0.8 13.797 8.109 1 98.94 143 ILE B CA 1
ATOM 3311 C C . ILE B 1 143 ? -0.146 13.109 7.133 1 98.94 143 ILE B C 1
ATOM 3313 O O . ILE B 1 143 ? -0.471 13.656 6.082 1 98.94 143 ILE B O 1
ATOM 3317 N N . LEU B 1 144 ? -0.503 11.859 7.457 1 98.94 144 LEU B N 1
ATOM 3318 C CA . LEU B 1 144 ? -1.6 11.188 6.77 1 98.94 144 LEU B CA 1
ATOM 3319 C C . LEU B 1 144 ? -2.939 11.555 7.398 1 98.94 144 LEU B C 1
ATOM 3321 O O . LEU B 1 144 ? -3.121 11.422 8.609 1 98.94 144 LEU B O 1
ATOM 3325 N N . SER B 1 145 ? -3.826 12.078 6.656 1 98.94 145 SER B N 1
ATOM 3326 C CA . SER B 1 145 ? -5.215 12.352 7.016 1 98.94 145 SER B CA 1
ATOM 3327 C C . SER B 1 145 ? -6.176 11.555 6.145 1 98.94 145 SER B C 1
ATOM 3329 O O . SER B 1 145 ? -6.242 11.758 4.93 1 98.94 145 SER B O 1
ATOM 3331 N N . PHE B 1 146 ? -6.941 10.609 6.785 1 98.94 146 PHE B N 1
ATOM 3332 C CA . PHE B 1 146 ? -7.695 9.734 5.898 1 98.94 146 PHE B CA 1
ATOM 3333 C C . PHE B 1 146 ? -8.945 9.211 6.59 1 98.94 146 PHE B C 1
ATOM 3335 O O . PHE B 1 146 ? -9.07 9.297 7.816 1 98.94 146 PHE B O 1
ATOM 3342 N N . THR B 1 147 ? -9.891 8.742 5.785 1 98.88 147 THR B N 1
ATOM 3343 C CA . THR B 1 147 ? -11.125 8.148 6.277 1 98.88 147 THR B CA 1
ATOM 3344 C C . THR B 1 147 ? -11.094 6.629 6.133 1 98.88 147 THR B C 1
ATOM 3346 O O . THR B 1 147 ? -10.406 6.102 5.254 1 98.88 147 THR B O 1
ATOM 3349 N N . THR B 1 148 ? -11.734 5.969 7.027 1 98.25 148 THR B N 1
ATOM 3350 C CA . THR B 1 148 ? -11.969 4.535 6.902 1 98.25 148 THR B CA 1
ATOM 3351 C C . THR B 1 148 ? -13.461 4.246 6.75 1 98.25 148 THR B C 1
ATOM 3353 O O . THR B 1 148 ? -14.305 5.059 7.145 1 98.25 148 THR B O 1
ATOM 3356 N N . GLU B 1 149 ? -13.719 3.176 6.121 1 94.25 149 GLU B N 1
ATOM 3357 C CA . GLU B 1 149 ? -15.086 2.654 6.152 1 94.25 149 GLU B CA 1
ATOM 3358 C C . GLU B 1 149 ? -15.367 1.93 7.465 1 94.25 149 GLU B C 1
ATOM 3360 O O . GLU B 1 149 ? -16.453 2.076 8.039 1 94.25 149 GLU B O 1
ATOM 3365 N N . GLY B 1 150 ? -14.43 1.202 7.953 1 95.12 150 GLY B N 1
ATOM 3366 C CA . GLY B 1 150 ? -14.578 0.406 9.156 1 95.12 150 GLY B CA 1
ATOM 3367 C C . GLY B 1 150 ? -14.414 1.217 10.43 1 95.12 150 GLY B C 1
ATOM 3368 O O . GLY B 1 150 ? -13.82 2.299 10.414 1 95.12 150 GLY B O 1
ATOM 3369 N N . MET B 1 151 ? -14.898 0.676 11.531 1 97.31 151 MET B N 1
ATOM 3370 C CA . MET B 1 151 ? -14.773 1.263 12.859 1 97.31 151 MET B CA 1
ATOM 3371 C C . MET B 1 151 ? -13.359 1.088 13.398 1 97.31 151 MET B C 1
ATOM 3373 O O . MET B 1 151 ? -12.641 0.177 12.984 1 97.31 151 MET B O 1
ATOM 3377 N N . GLU B 1 152 ? -13.055 1.947 14.328 1 98.06 152 GLU B N 1
ATOM 3378 C CA . GLU B 1 152 ? -11.75 1.852 14.969 1 98.06 152 GLU B CA 1
ATOM 3379 C C . GLU B 1 152 ? -11.516 0.461 15.547 1 98.06 152 GLU B C 1
ATOM 3381 O O . GLU B 1 152 ? -10.43 -0.099 15.422 1 98.06 152 GLU B O 1
ATOM 3386 N N . SER B 1 153 ? -12.547 -0.131 16.141 1 98.19 153 SER B N 1
ATOM 3387 C CA . SER B 1 153 ? -12.445 -1.422 16.812 1 98.19 153 SER B CA 1
ATOM 3388 C C . SER B 1 153 ? -12.039 -2.521 15.836 1 98.19 153 SER B C 1
ATOM 3390 O O . SER B 1 153 ? -11.445 -3.525 16.234 1 98.19 153 SER B O 1
ATOM 3392 N N . MET B 1 154 ? -12.328 -2.328 14.57 1 97.81 154 MET B N 1
ATOM 3393 C CA . MET B 1 154 ? -12.008 -3.318 13.547 1 97.81 154 MET B CA 1
ATOM 3394 C C . MET B 1 154 ? -10.508 -3.326 13.258 1 97.81 154 MET B C 1
ATOM 3396 O O . MET B 1 154 ? -10 -4.262 12.641 1 97.81 154 MET B O 1
ATOM 3400 N N . TYR B 1 155 ? -9.82 -2.271 13.742 1 98.44 155 TYR B N 1
ATOM 3401 C CA . TYR B 1 155 ? -8.422 -2.084 13.367 1 98.44 155 TYR B CA 1
ATOM 3402 C C . TYR B 1 155 ? -7.516 -2.211 14.586 1 98.44 155 TYR B C 1
ATOM 3404 O O . TYR B 1 155 ? -6.395 -1.696 14.586 1 98.44 155 TYR B O 1
ATOM 3412 N N . LEU B 1 156 ? -7.961 -2.814 15.617 1 98.06 156 LEU B N 1
ATOM 3413 C CA . LEU B 1 156 ? -7.172 -3.154 16.797 1 98.06 156 LEU B CA 1
ATOM 3414 C C . LEU B 1 156 ? -6.492 -4.508 16.625 1 98.06 156 LEU B C 1
ATOM 3416 O O . LEU B 1 156 ? -6.824 -5.262 15.711 1 98.06 156 LEU B O 1
ATOM 3420 N N . PRO B 1 157 ? -5.496 -4.836 17.484 1 97.5 157 PRO B N 1
ATOM 3421 C CA . PRO B 1 157 ? -4.781 -6.109 17.344 1 97.5 157 PRO B CA 1
ATOM 3422 C C . PRO B 1 157 ? -5.711 -7.32 17.453 1 97.5 157 PRO B C 1
ATOM 3424 O O . PRO B 1 157 ? -5.336 -8.422 17.062 1 97.5 157 PRO B O 1
ATOM 3427 N N . ASP B 1 158 ? -6.887 -7.148 18.016 1 97.62 158 ASP B N 1
ATOM 3428 C CA . ASP B 1 158 ? -7.875 -8.219 18.109 1 97.62 158 ASP B CA 1
ATOM 3429 C C . ASP B 1 158 ? -9.094 -7.93 17.234 1 97.62 158 ASP B C 1
ATOM 3431 O O . ASP B 1 158 ? -10.148 -8.547 17.422 1 97.62 158 ASP B O 1
ATOM 3435 N N . GLY B 1 159 ? -9.008 -6.941 16.328 1 97.81 159 GLY B N 1
ATOM 3436 C CA . GLY B 1 159 ? -10.07 -6.617 15.375 1 97.81 159 GLY B CA 1
ATOM 3437 C C . GLY B 1 159 ? -9.922 -7.336 14.047 1 97.81 159 GLY B C 1
ATOM 3438 O O . GLY B 1 159 ? -8.812 -7.676 13.641 1 97.81 159 GLY B O 1
ATOM 3439 N N . ILE B 1 160 ? -10.953 -7.477 13.32 1 96.94 160 ILE B N 1
ATOM 3440 C CA . ILE B 1 160 ? -11.031 -8.336 12.148 1 96.94 160 ILE B CA 1
ATOM 3441 C C . ILE B 1 160 ? -10.086 -7.824 11.062 1 96.94 160 ILE B C 1
ATOM 3443 O O . ILE B 1 160 ? -9.547 -8.609 10.273 1 96.94 160 ILE B O 1
ATOM 3447 N N . ASN B 1 161 ? -9.852 -6.496 11.016 1 97.31 161 ASN B N 1
ATOM 3448 C CA . ASN B 1 161 ? -9.016 -5.918 9.977 1 97.31 161 ASN B CA 1
ATOM 3449 C C . ASN B 1 161 ? -7.559 -5.812 10.422 1 97.31 161 ASN B C 1
ATOM 3451 O O . ASN B 1 161 ? -6.695 -5.387 9.648 1 97.31 161 ASN B O 1
ATOM 3455 N N . GLY B 1 162 ? -7.301 -6.25 11.648 1 98 162 GLY B N 1
ATOM 3456 C CA . GLY B 1 162 ? -5.941 -6.258 12.164 1 98 162 GLY B CA 1
ATOM 3457 C C . GLY B 1 162 ? -5.465 -4.895 12.625 1 98 162 GLY B C 1
ATOM 3458 O O . GLY B 1 162 ? -6.086 -3.877 12.305 1 98 162 GLY B O 1
ATOM 3459 N N . ASP B 1 163 ? -4.379 -4.852 13.328 1 98.62 163 ASP B N 1
ATOM 3460 C CA . ASP B 1 163 ? -3.773 -3.674 13.938 1 98.62 163 ASP B CA 1
ATOM 3461 C C . ASP B 1 163 ? -3.434 -2.623 12.883 1 98.62 163 ASP B C 1
ATOM 3463 O O . ASP B 1 163 ? -2.611 -2.867 12 1 98.62 163 ASP B O 1
ATOM 3467 N N . ILE B 1 164 ? -3.973 -1.434 12.984 1 98.75 164 ILE B N 1
ATOM 3468 C CA . ILE B 1 164 ? -3.803 -0.348 12.023 1 98.75 164 ILE B CA 1
ATOM 3469 C C . ILE B 1 164 ? -2.326 0.035 11.938 1 98.75 164 ILE B C 1
ATOM 3471 O O . ILE B 1 164 ? -1.868 0.531 10.906 1 98.75 164 ILE B O 1
ATOM 3475 N N . ASN B 1 165 ? -1.535 -0.205 13.016 1 98.62 165 ASN B N 1
ATOM 3476 C CA . ASN B 1 165 ? -0.107 0.093 13.008 1 98.62 165 ASN B CA 1
ATOM 3477 C C . ASN B 1 165 ? 0.628 -0.708 11.938 1 98.62 165 ASN B C 1
ATOM 3479 O O . ASN B 1 165 ? 1.567 -0.208 11.32 1 98.62 165 ASN B O 1
ATOM 3483 N N . VAL B 1 166 ? 0.216 -1.928 11.711 1 98.69 166 VAL B N 1
ATOM 3484 C CA . VAL B 1 166 ? 0.811 -2.787 10.688 1 98.69 166 VAL B CA 1
ATOM 3485 C C . VAL B 1 166 ? 0.488 -2.24 9.297 1 98.69 166 VAL B C 1
ATOM 3487 O O . VAL B 1 166 ? 1.368 -2.156 8.438 1 98.69 166 VAL B O 1
ATOM 3490 N N . THR B 1 167 ? -0.711 -1.786 9.117 1 98.5 167 THR B N 1
ATOM 3491 C CA . THR B 1 167 ? -1.188 -1.269 7.84 1 98.5 167 THR B CA 1
ATOM 3492 C C . THR B 1 167 ? -0.477 0.035 7.484 1 98.5 167 THR B C 1
ATOM 3494 O O . THR B 1 167 ? -0.145 0.27 6.324 1 98.5 167 THR B O 1
ATOM 3497 N N . LEU B 1 168 ? -0.195 0.831 8.477 1 98.75 168 LEU B N 1
ATOM 3498 C CA . LEU B 1 168 ? 0.308 2.18 8.234 1 98.75 168 LEU B CA 1
ATOM 3499 C C . LEU B 1 168 ? 1.827 2.178 8.102 1 98.75 168 LEU B C 1
ATOM 3501 O O . LEU B 1 168 ? 2.404 3.104 7.531 1 98.75 168 LEU B O 1
ATOM 3505 N N . TRP B 1 169 ? 2.521 1.154 8.602 1 98.5 169 TRP B N 1
ATOM 3506 C CA . TRP B 1 169 ? 3.973 1.167 8.742 1 98.5 169 TRP B CA 1
ATOM 3507 C C . TRP B 1 169 ? 4.652 1.314 7.387 1 98.5 169 TRP B C 1
ATOM 3509 O O . TRP B 1 169 ? 5.559 2.137 7.223 1 98.5 169 TRP B O 1
ATOM 3519 N N . PRO B 1 170 ? 4.176 0.605 6.289 1 97.75 170 PRO B N 1
ATOM 3520 C CA . PRO B 1 170 ? 4.855 0.768 5.004 1 97.75 170 PRO B CA 1
ATOM 3521 C C . PRO B 1 170 ? 4.707 2.176 4.434 1 97.75 170 PRO B C 1
ATOM 3523 O O . PRO B 1 170 ? 5.598 2.656 3.727 1 97.75 170 PRO B O 1
ATOM 3526 N N . LEU B 1 171 ? 3.637 2.852 4.738 1 98.5 171 LEU B N 1
ATOM 3527 C CA . LEU B 1 171 ? 3.449 4.219 4.266 1 98.5 171 LEU B CA 1
ATOM 3528 C C . LEU B 1 171 ? 4.266 5.199 5.102 1 98.5 171 LEU B C 1
ATOM 3530 O O . LEU B 1 171 ? 5.027 6 4.559 1 98.5 171 LEU B O 1
ATOM 3534 N N . GLN B 1 172 ? 4.117 5.074 6.422 1 98.81 172 GLN B N 1
ATOM 3535 C CA . GLN B 1 172 ? 4.719 6.07 7.301 1 98.81 172 GLN B CA 1
ATOM 3536 C C . GLN B 1 172 ? 6.223 5.855 7.434 1 98.81 172 GLN B C 1
ATOM 3538 O O . GLN B 1 172 ? 6.996 6.816 7.406 1 98.81 172 GLN B O 1
ATOM 3543 N N . ASN B 1 173 ? 6.688 4.613 7.535 1 98.38 173 ASN B N 1
ATOM 3544 C CA . ASN B 1 173 ? 8.125 4.355 7.547 1 98.38 173 ASN B CA 1
ATOM 3545 C C . ASN B 1 173 ? 8.688 4.23 6.137 1 98.38 173 ASN B C 1
ATOM 3547 O O . ASN B 1 173 ? 9.656 4.906 5.789 1 98.38 173 ASN B O 1
ATOM 3551 N N . GLY B 1 174 ? 7.988 3.426 5.285 1 97.31 174 GLY B N 1
ATOM 3552 C CA . GLY B 1 174 ? 8.523 3.031 3.992 1 97.31 174 GLY B CA 1
ATOM 3553 C C . GLY B 1 174 ? 8.547 4.168 2.986 1 97.31 174 GLY B C 1
ATOM 3554 O O . GLY B 1 174 ? 9.344 4.148 2.043 1 97.31 174 GLY B O 1
ATOM 3555 N N . VAL B 1 175 ? 7.668 5.152 3.172 1 98.69 175 VAL B N 1
ATOM 3556 C CA . VAL B 1 175 ? 7.625 6.277 2.244 1 98.69 175 VAL B CA 1
ATOM 3557 C C . VAL B 1 175 ? 8.078 7.551 2.955 1 98.69 175 VAL B C 1
ATOM 3559 O O . VAL B 1 175 ? 9.141 8.094 2.654 1 98.69 175 VAL B O 1
ATOM 3562 N N . LEU B 1 176 ? 7.375 7.969 4.016 1 98.88 176 LEU B N 1
ATOM 3563 C CA . LEU B 1 176 ? 7.562 9.289 4.602 1 98.88 176 LEU B CA 1
ATOM 3564 C C . LEU B 1 176 ? 8.875 9.359 5.383 1 98.88 176 LEU B C 1
ATOM 3566 O O . LEU B 1 176 ? 9.711 10.227 5.125 1 98.88 176 LEU B O 1
ATOM 3570 N N . ASN B 1 177 ? 9.047 8.414 6.32 1 98.62 177 ASN B N 1
ATOM 3571 C CA . ASN B 1 177 ? 10.297 8.406 7.078 1 98.62 177 ASN B CA 1
ATOM 3572 C C . ASN B 1 177 ? 11.492 8.109 6.176 1 98.62 177 ASN B C 1
ATOM 3574 O O . ASN B 1 177 ? 12.586 8.641 6.395 1 98.62 177 ASN B O 1
ATOM 3578 N N . PHE B 1 178 ? 11.305 7.254 5.188 1 98.44 178 PHE B N 1
ATOM 3579 C CA . PHE B 1 178 ? 12.359 6.926 4.234 1 98.44 178 PHE B CA 1
ATOM 3580 C C . PHE B 1 178 ? 12.898 8.188 3.572 1 98.44 178 PHE B C 1
ATOM 3582 O O . PHE B 1 178 ? 14.117 8.344 3.432 1 98.44 178 PHE B O 1
ATOM 3589 N N . CYS B 1 179 ? 12.016 9.086 3.238 1 98.75 179 CYS B N 1
ATOM 3590 C CA . CYS B 1 179 ? 12.398 10.32 2.57 1 98.75 179 CYS B CA 1
ATOM 3591 C C . CYS B 1 179 ? 12.93 11.344 3.57 1 98.75 179 CYS B C 1
ATOM 3593 O O . CYS B 1 179 ? 13.422 12.406 3.182 1 98.75 179 CYS B O 1
ATOM 3595 N N . GLY B 1 180 ? 12.727 11.102 4.926 1 98.56 180 GLY B N 1
ATOM 3596 C CA . GLY B 1 180 ? 13.336 11.922 5.961 1 98.56 180 GLY B CA 1
ATOM 3597 C C . GLY B 1 180 ? 12.328 12.789 6.699 1 98.56 180 GLY B C 1
ATOM 3598 O O . GLY B 1 180 ? 12.688 13.5 7.641 1 98.56 180 GLY B O 1
ATOM 3599 N N . PHE B 1 181 ? 11.023 12.711 6.391 1 98.88 181 PHE B N 1
ATOM 3600 C CA . PHE B 1 181 ? 10.016 13.586 6.98 1 98.88 181 PHE B CA 1
ATOM 3601 C C . PHE B 1 181 ? 9.922 13.359 8.484 1 98.88 181 PHE B C 1
ATOM 3603 O O . PHE B 1 181 ? 10.133 12.25 8.969 1 98.88 181 PHE B O 1
ATOM 3610 N N . GLN B 1 182 ? 9.641 14.43 9.156 1 98.62 182 GLN B N 1
ATOM 3611 C CA . GLN B 1 182 ? 9.07 14.305 10.492 1 98.62 182 GLN B CA 1
ATOM 3612 C C . GLN B 1 182 ? 7.613 13.867 10.438 1 98.62 182 GLN B C 1
ATOM 3614 O O . GLN B 1 182 ? 6.715 14.695 10.25 1 98.62 182 GLN B O 1
ATOM 3619 N N . VAL B 1 183 ? 7.387 12.609 10.617 1 98.88 183 VAL B N 1
ATOM 3620 C CA . VAL B 1 183 ? 6.07 12.031 10.406 1 98.88 183 VAL B CA 1
ATOM 3621 C C . VAL B 1 183 ? 5.207 12.227 11.648 1 98.88 183 VAL B C 1
ATOM 3623 O O . VAL B 1 183 ? 5.555 11.75 12.734 1 98.88 183 VAL B O 1
ATOM 3626 N N . LEU B 1 184 ? 4.121 12.922 11.508 1 98.81 184 LEU B N 1
ATOM 3627 C CA . LEU B 1 184 ? 3.188 13.102 12.609 1 98.81 184 LEU B CA 1
ATOM 3628 C C . LEU B 1 184 ? 2.211 11.938 12.695 1 98.81 184 LEU B C 1
ATOM 3630 O O . LEU B 1 184 ? 2.033 11.195 11.727 1 98.81 184 LEU B O 1
ATOM 3634 N N . ALA B 1 185 ? 1.632 11.742 13.945 1 98.62 185 ALA B N 1
ATOM 3635 C CA . ALA B 1 185 ? 0.553 10.766 14.062 1 98.62 185 ALA B CA 1
ATOM 3636 C C . ALA B 1 185 ? -0.552 11.039 13.047 1 98.62 185 ALA B C 1
ATOM 3638 O O . ALA B 1 185 ? -0.904 12.195 12.805 1 98.62 185 ALA B O 1
ATOM 3639 N N . PRO B 1 186 ? -1.101 10.031 12.453 1 98.88 186 PRO B N 1
ATOM 3640 C CA . PRO B 1 186 ? -2.133 10.266 11.445 1 98.88 186 PRO B CA 1
ATOM 3641 C C . PRO B 1 186 ? -3.426 10.82 12.031 1 98.88 186 PRO B C 1
ATOM 3643 O O . PRO B 1 186 ? -3.648 10.727 13.242 1 98.88 186 PRO B O 1
ATOM 3646 N N . GLN B 1 187 ? -4.102 11.555 11.195 1 98.88 187 GLN B N 1
ATOM 3647 C CA . GLN B 1 187 ? -5.492 11.906 11.477 1 98.88 187 GLN B CA 1
ATOM 3648 C C . GLN B 1 187 ? -6.449 10.914 10.828 1 98.88 187 GLN B C 1
ATOM 3650 O O . GLN B 1 187 ? -6.578 10.875 9.602 1 98.88 187 GLN B O 1
ATOM 3655 N N . ILE B 1 188 ? -7.086 10.094 11.703 1 98.88 188 ILE B N 1
ATOM 3656 C CA . ILE B 1 188 ? -7.953 9.055 11.164 1 98.88 188 ILE B CA 1
ATOM 3657 C C . ILE B 1 188 ? -9.414 9.398 11.461 1 98.88 188 ILE B C 1
ATOM 3659 O O . ILE B 1 188 ? -9.773 9.656 12.617 1 98.88 188 ILE B O 1
ATOM 3663 N N . PHE B 1 189 ? -10.203 9.5 10.414 1 98.94 189 PHE B N 1
ATOM 3664 C CA . PHE B 1 189 ? -11.648 9.617 10.547 1 98.94 189 PHE B CA 1
ATOM 3665 C C . PHE B 1 189 ? -12.312 8.25 10.391 1 98.94 189 PHE B C 1
ATOM 3667 O O . PHE B 1 189 ? -12.477 7.766 9.266 1 98.94 189 PHE B O 1
ATOM 3674 N N . TRP B 1 190 ? -12.719 7.676 11.531 1 98.31 190 TRP B N 1
ATOM 3675 C CA . TRP B 1 190 ? -13.203 6.301 11.547 1 98.31 190 TRP B CA 1
ATOM 3676 C C . TRP B 1 190 ? -14.672 6.234 11.148 1 98.31 190 TRP B C 1
ATOM 3678 O O . TRP B 1 190 ? -15.492 7.008 11.648 1 98.31 190 TRP B O 1
ATOM 3688 N N . ALA B 1 191 ? -15.008 5.328 10.266 1 97.25 191 ALA B N 1
ATOM 3689 C CA . ALA B 1 191 ? -16.359 4.906 9.945 1 97.25 191 ALA B CA 1
ATOM 3690 C C . ALA B 1 191 ? -17.25 6.105 9.633 1 97.25 191 ALA B C 1
ATOM 3692 O O . ALA B 1 191 ? -18.344 6.238 10.18 1 97.25 191 ALA B O 1
ATOM 3693 N N . VAL B 1 192 ? -16.766 6.898 8.727 1 97.25 192 VAL B N 1
ATOM 3694 C CA . VAL B 1 192 ? -17.422 8.164 8.43 1 97.25 192 VAL B CA 1
ATOM 3695 C C . VAL B 1 192 ? -18.828 7.898 7.887 1 97.25 192 VAL B C 1
ATOM 3697 O O . VAL B 1 192 ? -19.797 8.531 8.312 1 97.25 192 VAL B O 1
ATOM 3700 N N . ALA B 1 193 ? -18.969 6.895 6.996 1 92.06 193 ALA B N 1
ATOM 3701 C CA . ALA B 1 193 ? -20.234 6.605 6.332 1 92.06 193 ALA B CA 1
ATOM 3702 C C . ALA B 1 193 ? -21.281 6.109 7.332 1 92.06 193 ALA B C 1
ATOM 3704 O O . ALA B 1 193 ? -22.484 6.176 7.07 1 92.06 193 ALA B O 1
ATOM 3705 N N . HIS B 1 194 ? -20.844 5.656 8.469 1 92.44 194 HIS B N 1
ATOM 3706 C CA . HIS B 1 194 ? -21.75 5.098 9.469 1 92.44 194 HIS B CA 1
ATOM 3707 C C . HIS B 1 194 ? -21.891 6.031 10.664 1 92.44 194 HIS B C 1
ATOM 3709 O O . HIS B 1 194 ? -22.422 5.633 11.711 1 92.44 194 HIS B O 1
ATOM 3715 N N . SER B 1 195 ? -21.406 7.238 10.539 1 96.12 195 SER B N 1
ATOM 3716 C CA . SER B 1 195 ? -21.484 8.234 11.609 1 96.12 195 SER B CA 1
ATOM 3717 C C . SER B 1 195 ? -22.578 9.258 11.336 1 96.12 195 SER B C 1
ATOM 3719 O O . SER B 1 195 ? -22.734 9.711 10.203 1 96.12 195 SER B O 1
ATOM 3721 N N . PRO B 1 196 ? -23.359 9.602 12.359 1 96.62 196 PRO B N 1
ATOM 3722 C CA . PRO B 1 196 ? -24.375 10.633 12.172 1 96.62 196 PRO B CA 1
ATOM 3723 C C . PRO B 1 196 ? -23.766 12.016 11.906 1 96.62 196 PRO B C 1
ATOM 3725 O O . PRO B 1 196 ? -22.594 12.234 12.18 1 96.62 196 PRO B O 1
ATOM 3728 N N . PRO B 1 197 ? -24.578 12.914 11.406 1 97 197 PRO B N 1
ATOM 3729 C CA . PRO B 1 197 ? -24.094 14.234 11.008 1 97 197 PRO B CA 1
ATOM 3730 C C . PRO B 1 197 ? -23.391 14.969 12.148 1 97 197 PRO B C 1
ATOM 3732 O O . PRO B 1 197 ? -22.359 15.609 11.93 1 97 197 PRO B O 1
ATOM 3735 N N . GLU B 1 198 ? -23.906 14.828 13.328 1 97.94 198 GLU B N 1
ATOM 3736 C CA . GLU B 1 198 ? -23.312 15.547 14.453 1 97.94 198 GLU B CA 1
ATOM 3737 C C . GLU B 1 198 ? -21.922 15.008 14.773 1 97.94 198 GLU B C 1
ATOM 3739 O O . GLU B 1 198 ? -21.031 15.766 15.172 1 97.94 198 GLU B O 1
ATOM 3744 N N . VAL B 1 199 ? -21.766 13.734 14.609 1 98.12 199 VAL B N 1
ATOM 3745 C CA . VAL B 1 199 ? -20.469 13.109 14.859 1 98.12 199 VAL B CA 1
ATOM 3746 C C . VAL B 1 199 ? -19.484 13.531 13.773 1 98.12 199 VAL B C 1
ATOM 3748 O O . VAL B 1 199 ? -18.312 13.828 14.062 1 98.12 199 VAL B O 1
ATOM 3751 N N . ARG B 1 200 ? -19.891 13.609 12.523 1 98.44 200 ARG B N 1
ATOM 3752 C CA . ARG B 1 200 ? -19.047 14.039 11.422 1 98.44 200 ARG B CA 1
ATOM 3753 C C . ARG B 1 200 ? -18.594 15.484 11.609 1 98.44 200 ARG B C 1
ATOM 3755 O O . ARG B 1 200 ? -17.422 15.812 11.359 1 98.44 200 ARG B O 1
ATOM 3762 N N . THR B 1 201 ? -19.531 16.328 12.086 1 98.44 201 THR B N 1
ATOM 3763 C CA . THR B 1 201 ? -19.172 17.703 12.383 1 98.44 201 THR B CA 1
ATOM 3764 C C . THR B 1 201 ? -18.125 17.781 13.484 1 98.44 201 THR B C 1
ATOM 3766 O O . THR B 1 201 ? -17.156 18.547 13.383 1 98.44 201 THR B O 1
ATOM 3769 N N . ALA B 1 202 ? -18.281 16.953 14.477 1 98.69 202 ALA B N 1
ATOM 3770 C CA . ALA B 1 202 ? -17.328 16.922 15.586 1 98.69 202 ALA B CA 1
ATOM 3771 C C . ALA B 1 202 ? -15.953 16.453 15.117 1 98.69 202 ALA B C 1
ATOM 3773 O O . ALA B 1 202 ? -14.93 16.922 15.617 1 98.69 202 ALA B O 1
ATOM 3774 N N . MET B 1 203 ? -15.922 15.516 14.18 1 98.75 203 MET B N 1
ATOM 3775 C CA . MET B 1 203 ? -14.664 15.07 13.594 1 98.75 203 MET B CA 1
ATOM 3776 C C . MET B 1 203 ? -13.914 16.234 12.945 1 98.75 203 MET B C 1
ATOM 3778 O O . MET B 1 203 ? -12.719 16.406 13.156 1 98.75 203 M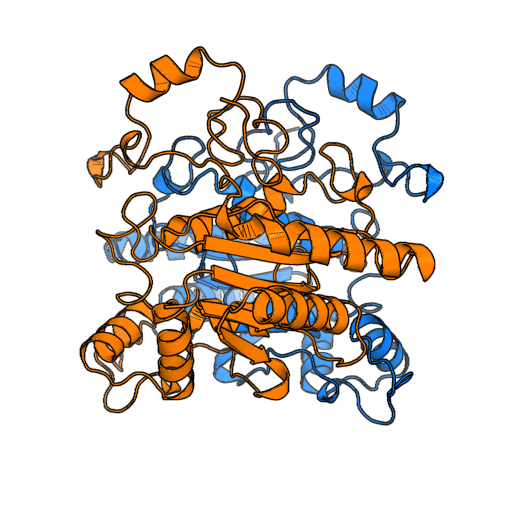ET B O 1
ATOM 3782 N N . LEU B 1 204 ? -14.625 17.031 12.203 1 98.81 204 LEU B N 1
ATOM 3783 C CA . LEU B 1 204 ? -14.023 18.156 11.492 1 98.81 204 LEU B CA 1
ATOM 3784 C C . LEU B 1 204 ? -13.57 19.234 12.477 1 98.81 204 LEU B C 1
ATOM 3786 O O . LEU B 1 204 ? -12.516 19.844 12.297 1 98.81 204 LEU B O 1
ATOM 3790 N N . ASP B 1 205 ? -14.367 19.438 13.539 1 98.69 205 ASP B N 1
ATOM 3791 C CA . ASP B 1 205 ? -13.992 20.406 14.562 1 98.69 205 ASP B CA 1
ATOM 3792 C C . ASP B 1 205 ? -12.703 19.984 15.273 1 98.69 205 ASP B C 1
ATOM 3794 O O . ASP B 1 205 ? -11.828 20.812 15.516 1 98.69 205 ASP B O 1
ATOM 3798 N N . SER B 1 206 ? -12.617 18.734 15.57 1 98.62 206 SER B N 1
ATOM 3799 C CA . SER B 1 206 ? -11.414 18.219 16.203 1 98.62 206 SER B CA 1
ATOM 3800 C C . SER B 1 206 ? -10.203 18.359 15.297 1 98.62 206 SER B C 1
ATOM 3802 O O . SER B 1 206 ? -9.102 18.672 15.758 1 98.62 206 SER B O 1
ATOM 3804 N N . TRP B 1 207 ? -10.375 18.125 14.039 1 98.81 207 TRP B N 1
ATOM 3805 C CA . TRP B 1 207 ? -9.32 18.281 13.047 1 98.81 207 TRP B CA 1
ATOM 3806 C C . TRP B 1 207 ? -8.852 19.734 12.977 1 98.81 207 TRP B C 1
ATOM 3808 O O . TRP B 1 207 ? -7.652 20.016 13 1 98.81 207 TRP B O 1
ATOM 3818 N N . ARG B 1 208 ? -9.773 20.641 13 1 98.62 208 ARG B N 1
ATOM 3819 C CA . ARG B 1 208 ? -9.461 22.062 13.008 1 98.62 208 ARG B CA 1
ATOM 3820 C C . ARG B 1 208 ? -8.625 22.438 14.227 1 98.62 208 ARG B C 1
ATOM 3822 O O . ARG B 1 208 ? -7.625 23.156 14.102 1 98.62 208 ARG B O 1
ATOM 3829 N N . GLU B 1 209 ? -9.047 21.953 15.336 1 98.12 209 GLU B N 1
ATOM 3830 C CA . GLU B 1 209 ? -8.344 22.25 16.578 1 98.12 209 GLU B CA 1
ATOM 3831 C C . GLU B 1 209 ? -6.918 21.703 16.547 1 98.12 209 GLU B C 1
ATOM 3833 O O . GLU B 1 209 ? -5.98 22.391 16.953 1 98.12 209 GLU B O 1
ATOM 3838 N N . ARG B 1 210 ? -6.742 20.516 16.062 1 98.38 210 ARG B N 1
ATOM 3839 C CA . ARG B 1 210 ? -5.41 19.922 15.977 1 98.38 210 ARG B CA 1
ATOM 3840 C C . ARG B 1 210 ? -4.496 20.75 15.086 1 98.38 210 ARG B C 1
ATOM 3842 O O . ARG B 1 210 ? -3.322 20.953 15.406 1 98.38 210 ARG B O 1
ATOM 3849 N N . LEU B 1 211 ? -5.02 21.234 13.984 1 98.38 211 LEU B N 1
ATOM 3850 C CA . LEU B 1 211 ? -4.242 21.969 12.992 1 98.38 211 LEU B CA 1
ATOM 3851 C C . LEU B 1 211 ? -3.719 23.281 13.562 1 98.38 211 LEU B C 1
ATOM 3853 O O . LEU B 1 211 ? -2.721 23.812 13.086 1 98.38 211 LEU B O 1
ATOM 3857 N N . MET B 1 212 ? -4.336 23.797 14.625 1 95.12 212 MET B N 1
ATOM 3858 C CA . MET B 1 212 ? -3.898 25.047 15.258 1 95.12 212 MET B CA 1
ATOM 3859 C C . MET B 1 212 ? -2.557 24.859 15.961 1 95.12 212 MET B C 1
ATOM 3861 O O . MET B 1 212 ? -1.776 25.797 16.078 1 95.12 212 MET B O 1
ATOM 3865 N N . ASP B 1 213 ? -2.299 23.609 16.344 1 94.62 213 ASP B N 1
ATOM 3866 C CA . ASP B 1 213 ? -1.076 23.328 17.094 1 94.62 213 ASP B CA 1
ATOM 3867 C C . ASP B 1 213 ? -0.174 22.359 16.328 1 94.62 213 ASP B C 1
ATOM 3869 O O . ASP B 1 213 ? 0.692 21.719 16.922 1 94.62 213 ASP B O 1
ATOM 3873 N N . ILE B 1 214 ? -0.361 22.281 15.055 1 97.44 214 ILE B N 1
ATOM 3874 C CA . ILE B 1 214 ? 0.252 21.219 14.281 1 97.44 214 ILE B CA 1
ATOM 3875 C C . ILE B 1 214 ? 1.764 21.422 14.219 1 97.44 214 ILE B C 1
ATOM 3877 O O . ILE B 1 214 ? 2.525 20.453 14.164 1 97.44 214 ILE B O 1
ATOM 3881 N N . TRP B 1 215 ? 2.268 22.641 14.32 1 96.56 215 TRP B N 1
ATOM 3882 C CA . TRP B 1 215 ? 3.682 22.969 14.156 1 96.56 215 TRP B CA 1
ATOM 3883 C C . TRP B 1 215 ? 4.484 22.531 15.383 1 96.56 215 TRP B C 1
ATOM 3885 O O . TRP B 1 215 ? 5.688 22.281 15.281 1 96.56 215 TRP B O 1
ATOM 3895 N N . THR B 1 216 ? 3.818 22.375 16.516 1 96.31 216 THR B N 1
ATOM 3896 C CA . THR B 1 216 ? 4.523 22.031 17.75 1 96.31 216 THR B CA 1
ATOM 3897 C C . THR B 1 216 ? 4.34 20.547 18.078 1 96.31 216 THR B C 1
ATOM 3899 O O . THR B 1 216 ? 4.93 20.047 19.031 1 96.31 216 THR B O 1
ATOM 3902 N N . GLU B 1 217 ? 3.553 19.875 17.266 1 96.88 217 GLU B N 1
ATOM 3903 C CA . GLU B 1 217 ? 3.336 18.453 17.5 1 96.88 217 GLU B CA 1
ATOM 3904 C C . GLU B 1 217 ? 4.621 17.656 17.312 1 96.88 217 GLU B C 1
ATOM 3906 O O . GLU B 1 217 ? 5.363 17.891 16.359 1 96.88 217 GLU B O 1
ATOM 3911 N N . LYS B 1 218 ? 4.852 16.734 18.266 1 97.38 218 LYS B N 1
ATOM 3912 C CA . LYS B 1 218 ? 6.008 15.844 18.156 1 97.38 218 LYS B CA 1
ATOM 3913 C C . LYS B 1 218 ? 5.766 14.742 17.125 1 97.38 218 LYS B C 1
ATOM 3915 O O . LYS B 1 218 ? 4.668 14.195 17.047 1 97.38 218 LYS B O 1
ATOM 3920 N N . PRO B 1 219 ? 6.773 14.453 16.328 1 98 219 PRO B N 1
ATOM 3921 C CA . PRO B 1 219 ? 6.621 13.375 15.359 1 98 219 PRO B CA 1
ATOM 3922 C C . PRO B 1 219 ? 6.66 11.992 16 1 98 219 PRO B C 1
ATOM 3924 O O . PRO B 1 219 ? 7.09 11.852 17.141 1 98 219 PRO B O 1
ATOM 3927 N N . LEU B 1 220 ? 6.164 11.031 15.297 1 98.25 220 LEU B N 1
ATOM 3928 C CA . LEU B 1 220 ? 6.301 9.625 15.656 1 98.25 220 LEU B CA 1
ATOM 3929 C C . LEU B 1 220 ? 7.773 9.227 15.742 1 98.25 220 LEU B C 1
ATOM 3931 O O . LEU B 1 220 ? 8.641 9.93 15.211 1 98.25 220 LEU B O 1
ATOM 3935 N N . THR B 1 221 ? 8.031 8.156 16.438 1 95.75 221 THR B N 1
ATOM 3936 C CA . THR B 1 221 ? 9.391 7.652 16.578 1 95.75 221 THR B CA 1
ATOM 3937 C C . THR B 1 221 ? 9.625 6.457 15.664 1 95.75 221 THR B C 1
ATOM 3939 O O . THR B 1 221 ? 8.781 5.562 15.578 1 95.75 221 THR B O 1
ATOM 3942 N N . PHE B 1 222 ? 10.734 6.422 14.977 1 97 2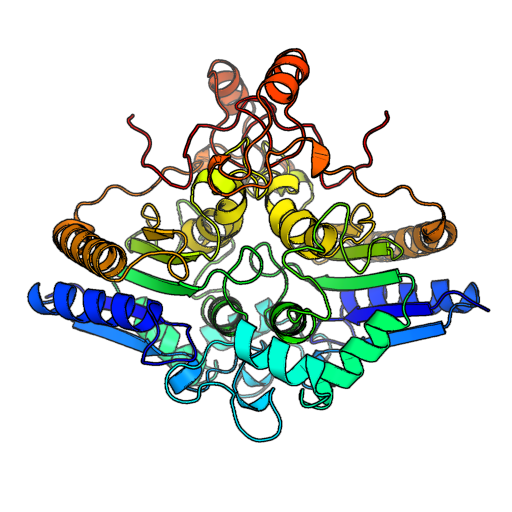22 PHE B N 1
ATOM 3943 C CA . PHE B 1 222 ? 11.172 5.332 14.117 1 97 222 PHE B CA 1
ATOM 3944 C C . PHE B 1 222 ? 12.562 4.855 14.508 1 97 222 PHE B C 1
ATOM 3946 O O . PHE B 1 222 ? 13.188 5.422 15.406 1 97 222 PHE B O 1
ATOM 3953 N N . ALA B 1 223 ? 12.984 3.775 13.93 1 96.81 223 ALA B N 1
ATOM 3954 C CA . ALA B 1 223 ? 14.32 3.264 14.219 1 96.81 223 ALA B CA 1
ATOM 3955 C C . ALA B 1 223 ? 15.398 4.164 13.617 1 96.81 223 ALA B C 1
ATOM 3957 O O . ALA B 1 223 ? 15.344 4.488 12.43 1 96.81 223 ALA B O 1
ATOM 3958 N N . SER B 1 224 ? 16.359 4.52 14.445 1 96.5 224 SER B N 1
ATOM 3959 C CA . SER B 1 224 ? 17.469 5.324 13.938 1 96.5 224 SER B CA 1
ATOM 3960 C C . SER B 1 224 ? 18.359 4.512 13 1 96.5 224 SER B C 1
ATOM 3962 O O . SER B 1 224 ? 18.672 3.355 13.289 1 96.5 224 SER B O 1
ATOM 3964 N N . THR B 1 225 ? 18.781 5.129 11.898 1 95.5 225 THR B N 1
ATOM 3965 C CA . THR B 1 225 ? 19.672 4.469 10.938 1 95.5 225 THR B CA 1
ATOM 3966 C C . THR B 1 225 ? 21 4.105 11.594 1 95.5 225 THR B C 1
ATOM 3968 O O . THR B 1 225 ? 21.656 3.145 11.18 1 95.5 225 THR B O 1
ATOM 3971 N N . ASN B 1 226 ? 21.375 4.805 12.672 1 94.81 226 ASN B N 1
ATOM 3972 C CA . ASN B 1 226 ? 22.641 4.59 13.344 1 94.81 226 ASN B CA 1
ATOM 3973 C C . ASN B 1 226 ? 22.703 3.221 14.016 1 94.81 226 ASN B C 1
ATOM 3975 O O . ASN B 1 226 ? 23.781 2.734 14.367 1 94.81 226 ASN B O 1
ATOM 3979 N N . LEU B 1 227 ? 21.562 2.648 14.188 1 97 227 LEU B N 1
ATOM 3980 C CA . LEU B 1 227 ? 21.5 1.348 14.844 1 97 227 LEU B CA 1
ATOM 3981 C C . LEU B 1 227 ? 21.906 0.233 13.891 1 97 227 LEU B C 1
ATOM 3983 O O . LEU B 1 227 ? 22.172 -0.893 14.32 1 97 227 LEU B O 1
ATOM 3987 N N . PHE B 1 228 ? 21.984 0.504 12.609 1 96.94 228 PHE B N 1
ATOM 3988 C CA . PHE B 1 228 ? 22.141 -0.529 11.594 1 96.94 228 PHE B CA 1
ATOM 3989 C C . PHE B 1 228 ? 23.516 -0.466 10.961 1 96.94 228 PHE B C 1
ATOM 3991 O O . PHE B 1 228 ? 24.109 0.61 10.859 1 96.94 228 PHE B O 1
ATOM 3998 N N . ASN B 1 229 ? 24.047 -1.675 10.617 1 96.69 229 ASN B N 1
ATOM 3999 C CA . ASN B 1 229 ? 25.234 -1.758 9.758 1 96.69 229 ASN B CA 1
ATOM 4000 C C . ASN B 1 229 ? 24.875 -1.491 8.297 1 96.69 229 ASN B C 1
ATOM 4002 O O . ASN B 1 229 ? 24.344 -2.369 7.609 1 96.69 229 ASN B O 1
ATOM 4006 N N . LEU B 1 230 ? 25.219 -0.292 7.785 1 93.81 230 LEU B N 1
ATOM 4007 C CA . LEU B 1 230 ? 24.75 0.17 6.484 1 93.81 230 LEU B CA 1
ATOM 4008 C C . LEU B 1 230 ? 25.734 -0.224 5.383 1 93.81 230 LEU B C 1
ATOM 4010 O O . LEU B 1 230 ? 26.016 0.573 4.484 1 93.81 230 LEU B O 1
ATOM 4014 N N . THR B 1 231 ? 26.312 -1.435 5.512 1 93.12 231 THR B N 1
ATOM 4015 C CA . THR B 1 231 ? 27.203 -1.972 4.492 1 93.12 231 THR B CA 1
ATOM 4016 C C . THR B 1 231 ? 26.641 -3.26 3.898 1 93.12 231 THR B C 1
ATOM 4018 O O . THR B 1 231 ? 25.844 -3.949 4.543 1 93.12 231 THR B O 1
ATOM 4021 N N . PHE B 1 232 ? 27.047 -3.588 2.682 1 91.19 232 PHE B N 1
ATOM 4022 C CA . PHE B 1 232 ? 26.578 -4.801 2.016 1 91.19 232 PHE B CA 1
ATOM 4023 C C . PHE B 1 232 ? 26.969 -6.035 2.822 1 91.19 232 PHE B C 1
ATOM 4025 O O . PHE B 1 232 ? 26.109 -6.891 3.096 1 91.19 232 PHE B O 1
ATOM 4032 N N . PRO B 1 233 ? 28.203 -6.109 3.312 1 93.69 233 PRO B N 1
ATOM 4033 C CA . PRO B 1 233 ? 28.547 -7.281 4.125 1 93.69 233 PRO B CA 1
ATOM 4034 C C . PRO B 1 233 ? 27.766 -7.344 5.434 1 93.69 233 PRO B C 1
ATOM 4036 O O . PRO B 1 233 ? 27.469 -8.438 5.93 1 93.69 233 PRO B O 1
ATOM 4039 N N . GLY B 1 234 ? 27.422 -6.203 5.938 1 95.12 234 GLY B N 1
ATOM 4040 C CA . GLY B 1 234 ? 26.672 -6.148 7.184 1 95.12 234 GLY B CA 1
ATOM 4041 C C . GLY B 1 234 ? 25.188 -6.441 7 1 95.12 234 GLY B C 1
ATOM 4042 O O . GLY B 1 234 ? 24.453 -6.59 7.977 1 95.12 234 GLY B O 1
ATOM 4043 N N . GLY B 1 235 ? 24.766 -6.43 5.742 1 95.88 235 GLY B N 1
ATOM 4044 C CA . GLY B 1 235 ? 23.406 -6.805 5.398 1 95.88 235 GLY B CA 1
ATOM 4045 C C . GLY B 1 235 ? 22.391 -5.738 5.762 1 95.88 235 GLY B C 1
ATOM 4046 O O . GLY B 1 235 ? 21.188 -6.008 5.781 1 95.88 235 GLY B O 1
ATOM 4047 N N . PHE B 1 236 ? 22.891 -4.523 6.188 1 96.5 236 PHE B N 1
ATOM 4048 C CA . PHE B 1 236 ? 22 -3.445 6.613 1 96.5 236 PHE B CA 1
ATOM 4049 C C . PHE B 1 236 ? 21.141 -3.887 7.793 1 96.5 236 PHE B C 1
ATOM 4051 O O . PHE B 1 236 ? 19.953 -3.559 7.859 1 96.5 236 PHE B O 1
ATOM 4058 N N . ARG B 1 237 ? 21.703 -4.703 8.664 1 98.19 237 ARG B N 1
ATOM 4059 C CA . ARG B 1 237 ? 21.031 -5.223 9.852 1 98.19 237 ARG B CA 1
ATOM 4060 C C . ARG B 1 237 ? 21.547 -4.531 11.117 1 98.19 237 ARG B C 1
ATOM 4062 O O . ARG B 1 237 ? 22.562 -3.848 11.086 1 98.19 237 ARG B O 1
ATOM 4069 N N . LEU B 1 238 ? 20.844 -4.68 12.148 1 98.06 238 LEU B N 1
ATOM 4070 C CA . LEU B 1 238 ? 21.234 -4.078 13.422 1 98.06 238 LEU B CA 1
ATOM 4071 C C . LEU B 1 238 ? 22.641 -4.516 13.812 1 98.06 238 LEU B C 1
ATOM 4073 O O . LEU B 1 238 ? 23 -5.68 13.633 1 98.06 238 LEU B O 1
ATOM 4077 N N . HIS B 1 239 ? 23.375 -3.588 14.414 1 97.56 239 HIS B N 1
ATOM 4078 C CA . HIS B 1 239 ? 24.656 -3.951 15.031 1 97.56 239 HIS B CA 1
ATOM 4079 C C . HIS B 1 239 ? 24.453 -4.918 16.188 1 97.56 239 HIS B C 1
ATOM 4081 O O . HIS B 1 239 ? 23.469 -4.809 16.922 1 97.56 239 HIS B O 1
ATOM 4087 N N . PRO B 1 240 ? 25.391 -5.785 16.391 1 94.81 240 PRO B N 1
ATOM 4088 C CA . PRO B 1 240 ? 25.281 -6.727 17.5 1 94.81 240 PRO B CA 1
ATOM 4089 C C . PRO B 1 240 ? 25.125 -6.031 18.844 1 94.81 240 PRO B C 1
ATOM 4091 O O . PRO B 1 240 ? 24.328 -6.477 19.688 1 94.81 240 PRO B O 1
ATOM 4094 N N . GLU B 1 241 ? 25.828 -4.965 19.047 1 94.75 241 GLU B N 1
ATOM 4095 C CA . GLU B 1 241 ? 25.734 -4.227 20.312 1 94.75 241 GLU B CA 1
ATOM 4096 C C . GLU B 1 241 ? 24.344 -3.637 20.516 1 94.75 241 GLU B C 1
ATOM 4098 O O . GLU B 1 241 ? 23.828 -3.631 21.625 1 94.75 241 GLU B O 1
ATOM 4103 N N . ALA B 1 242 ? 23.781 -3.119 19.422 1 94.75 242 ALA B N 1
ATOM 4104 C CA . ALA B 1 242 ? 22.422 -2.586 19.484 1 94.75 242 ALA B CA 1
ATOM 4105 C C . ALA B 1 242 ? 21.406 -3.682 19.828 1 94.75 242 ALA B C 1
ATOM 4107 O O . ALA B 1 242 ? 20.516 -3.479 20.656 1 94.75 242 ALA B O 1
ATOM 4108 N N . LYS B 1 243 ? 21.562 -4.816 19.188 1 93.62 243 LYS B N 1
ATOM 4109 C CA . LYS B 1 243 ? 20.672 -5.945 19.453 1 93.62 243 LYS B CA 1
ATOM 4110 C C . LYS B 1 243 ? 20.703 -6.348 20.922 1 93.62 243 LYS B C 1
ATOM 4112 O O . LYS B 1 243 ? 19.656 -6.621 21.516 1 93.62 243 LYS B O 1
ATOM 4117 N N . GLU B 1 244 ? 21.844 -6.375 21.469 1 93.44 244 GLU B N 1
ATOM 4118 C CA . GLU B 1 244 ? 22.016 -6.75 22.875 1 93.44 244 GLU B CA 1
ATOM 4119 C C . GLU B 1 244 ? 21.281 -5.777 23.797 1 93.44 244 GLU B C 1
ATOM 4121 O O . GLU B 1 244 ? 20.594 -6.199 24.719 1 93.44 244 GLU B O 1
ATOM 4126 N N . LYS B 1 245 ? 21.422 -4.492 23.516 1 93.38 245 LYS B N 1
ATOM 4127 C CA . LYS B 1 245 ? 20.766 -3.469 24.328 1 93.38 245 LYS B CA 1
ATOM 4128 C C . LYS B 1 245 ? 19.25 -3.545 24.188 1 93.38 245 LYS B C 1
ATOM 4130 O O . LYS B 1 245 ? 18.516 -3.395 25.172 1 93.38 245 LYS B O 1
ATOM 4135 N N . LEU B 1 246 ? 18.797 -3.83 22.984 1 92.44 246 LEU B N 1
ATOM 4136 C CA . LEU B 1 246 ? 17.375 -3.846 22.688 1 92.44 246 LEU B CA 1
ATOM 4137 C C . LEU B 1 246 ? 16.719 -5.105 23.234 1 92.44 246 LEU B C 1
ATOM 4139 O O . LEU B 1 246 ? 15.508 -5.113 23.516 1 92.44 246 LEU B O 1
ATOM 4143 N N . ASN B 1 247 ? 17.516 -6.148 23.359 1 89.12 247 ASN B N 1
ATOM 4144 C CA . ASN B 1 247 ? 17.016 -7.406 23.891 1 89.12 247 ASN B CA 1
ATOM 4145 C C . ASN B 1 247 ? 16.484 -7.242 25.328 1 89.12 247 ASN B C 1
ATOM 4147 O O . ASN B 1 247 ? 15.602 -7.98 25.75 1 89.12 247 ASN B O 1
ATOM 4151 N N . ALA B 1 248 ? 16.953 -6.246 26.016 1 91.56 248 ALA B N 1
ATOM 4152 C CA . ALA B 1 248 ? 16.562 -6.023 27.406 1 91.56 248 ALA B CA 1
ATOM 4153 C C . ALA B 1 248 ? 15.219 -5.316 27.484 1 91.56 248 ALA B C 1
ATOM 4155 O O . ALA B 1 248 ? 14.602 -5.27 28.562 1 91.56 248 ALA B O 1
ATOM 4156 N N . LEU B 1 249 ? 14.742 -4.809 26.391 1 93.31 249 LEU B N 1
ATOM 4157 C CA . LEU B 1 249 ? 13.484 -4.062 26.375 1 93.31 249 LEU B CA 1
ATOM 4158 C C . LEU B 1 249 ? 12.305 -4.984 26.094 1 93.31 249 LEU B C 1
ATOM 4160 O O . LEU B 1 249 ? 12.453 -5.996 25.406 1 93.31 249 LEU B O 1
ATOM 4164 N N . PRO B 1 250 ? 11.18 -4.664 26.625 1 95 250 PRO B N 1
ATOM 4165 C CA . PRO B 1 250 ? 10.023 -5.551 26.484 1 95 250 PRO B CA 1
ATOM 4166 C C . PRO B 1 250 ? 9.445 -5.562 25.078 1 95 250 PRO B C 1
ATOM 4168 O O . PRO B 1 250 ? 8.82 -6.547 24.672 1 95 250 PRO B O 1
ATOM 4171 N N . TYR B 1 251 ? 9.625 -4.473 24.359 1 96.31 251 TYR B N 1
ATOM 4172 C CA . TYR B 1 251 ? 9.078 -4.324 23.016 1 96.31 251 TYR B CA 1
ATOM 4173 C C . TYR B 1 251 ? 10.195 -4.18 21.984 1 96.31 251 TYR B C 1
ATOM 4175 O O . TYR B 1 251 ? 11.328 -3.842 22.344 1 96.31 251 TYR B O 1
ATOM 4183 N N . GLY B 1 252 ? 9.93 -4.547 20.703 1 95.94 252 GLY B N 1
ATOM 4184 C CA . GLY B 1 252 ? 10.812 -4.156 19.625 1 95.94 252 GLY B CA 1
ATOM 4185 C C . GLY B 1 252 ? 10.93 -2.654 19.453 1 95.94 252 GLY B C 1
ATOM 4186 O O . GLY B 1 252 ? 10.367 -1.892 20.234 1 95.94 252 GLY B O 1
ATOM 4187 N N . ILE B 1 253 ? 11.711 -2.229 18.469 1 96.38 253 ILE B N 1
ATOM 4188 C CA . ILE B 1 253 ? 11.938 -0.809 18.219 1 96.38 253 ILE B CA 1
ATOM 4189 C C . ILE B 1 253 ? 10.688 -0.178 17.625 1 96.38 253 ILE B C 1
ATOM 4191 O O . ILE B 1 253 ? 10.234 0.878 18.078 1 96.38 253 ILE B O 1
ATOM 4195 N N . THR B 1 254 ? 10.18 -0.74 16.562 1 97.25 254 THR B N 1
ATOM 4196 C CA . THR B 1 254 ? 8.977 -0.288 15.867 1 97.25 254 THR B CA 1
ATOM 4197 C C . THR B 1 254 ? 8.094 -1.473 15.5 1 97.25 254 THR B C 1
ATOM 4199 O O . THR B 1 254 ? 8.422 -2.621 15.805 1 97.25 254 THR B O 1
ATOM 4202 N N . THR B 1 255 ? 6.996 -1.205 14.797 1 98.19 255 THR B N 1
ATOM 4203 C CA . THR B 1 255 ? 6.031 -2.205 14.352 1 98.19 255 THR B CA 1
ATOM 4204 C C . THR B 1 255 ? 6.723 -3.291 13.531 1 98.19 255 THR B C 1
ATOM 4206 O O . THR B 1 255 ? 6.43 -4.477 13.688 1 98.19 255 THR B O 1
ATOM 4209 N N . ALA B 1 256 ? 7.715 -2.924 12.68 1 98.44 256 ALA B N 1
ATOM 4210 C CA . ALA B 1 256 ? 8.312 -3.926 11.805 1 98.44 256 ALA B CA 1
ATOM 4211 C C . ALA B 1 256 ? 9.703 -4.316 12.289 1 98.44 256 ALA B C 1
ATOM 4213 O O . ALA B 1 256 ? 10.258 -5.328 11.852 1 98.44 256 ALA B O 1
ATOM 4214 N N . HIS B 1 257 ? 10.336 -3.49 13.117 1 98.12 257 HIS B N 1
ATOM 4215 C CA . HIS B 1 257 ? 11.594 -3.852 13.758 1 98.12 257 HIS B CA 1
ATOM 4216 C C . HIS B 1 257 ? 11.352 -4.461 15.133 1 98.12 257 HIS B C 1
ATOM 4218 O O . HIS B 1 257 ? 11.867 -3.969 16.141 1 98.12 257 HIS B O 1
ATOM 4224 N N . HIS B 1 258 ? 10.633 -5.523 15.195 1 97.19 258 HIS B N 1
ATOM 4225 C CA . HIS B 1 258 ? 10.125 -6.066 16.453 1 97.19 258 HIS B CA 1
ATOM 4226 C C . HIS B 1 258 ? 11.109 -7.066 17.047 1 97.19 258 HIS B C 1
ATOM 4228 O O . HIS B 1 258 ? 11 -7.422 18.234 1 97.19 258 HIS B O 1
ATOM 4234 N N . LEU B 1 259 ? 12.102 -7.637 16.297 1 96.25 259 LEU B N 1
ATOM 4235 C CA . LEU B 1 259 ? 13.195 -8.469 16.797 1 96.25 259 LEU B CA 1
ATOM 4236 C C . LEU B 1 259 ? 12.656 -9.727 17.469 1 96.25 259 LEU B C 1
ATOM 4238 O O . LEU B 1 259 ? 13.234 -10.195 18.453 1 96.25 259 LEU B O 1
ATOM 4242 N N . GLY B 1 260 ? 11.461 -10.172 17.016 1 95.62 260 GLY B N 1
ATOM 4243 C CA . GLY B 1 260 ? 10.867 -11.367 17.594 1 95.62 260 GLY B CA 1
ATOM 4244 C C . GLY B 1 260 ? 10.125 -11.094 18.891 1 95.62 260 GLY B C 1
ATOM 4245 O O . GLY B 1 260 ? 9.625 -12.023 19.531 1 95.62 260 GLY B O 1
ATOM 4246 N N . LYS B 1 261 ? 10 -9.812 19.281 1 96.69 261 LYS B N 1
ATOM 4247 C CA . LYS B 1 261 ? 9.289 -9.375 20.469 1 96.69 261 LYS B CA 1
ATOM 4248 C C . LYS B 1 261 ? 7.922 -8.797 20.125 1 96.69 261 LYS B C 1
ATOM 4250 O O . LYS B 1 261 ? 7.609 -8.602 18.938 1 96.69 261 LYS B O 1
ATOM 4255 N N . PRO B 1 262 ? 7.102 -8.547 21.188 1 97.12 262 PRO B N 1
ATOM 4256 C CA . PRO B 1 262 ? 5.867 -7.809 20.906 1 97.12 262 PRO B CA 1
ATOM 4257 C C . PRO B 1 262 ? 6.129 -6.445 20.266 1 97.12 262 PRO B C 1
ATOM 4259 O O . PRO B 1 262 ? 7.113 -5.781 20.609 1 97.12 262 PRO B O 1
ATOM 4262 N N . VAL B 1 263 ? 5.246 -6.074 19.344 1 96.56 263 VAL B N 1
ATOM 4263 C CA . VAL B 1 263 ? 5.352 -4.754 18.734 1 96.56 263 VAL B CA 1
ATOM 4264 C C . VAL B 1 263 ? 4.969 -3.678 19.75 1 96.56 263 VAL B C 1
ATOM 4266 O O . VAL B 1 263 ? 4.074 -3.883 20.562 1 96.56 263 VAL B O 1
ATOM 4269 N N . PRO B 1 264 ? 5.684 -2.52 19.75 1 96.12 264 PRO B N 1
ATOM 4270 C CA . PRO B 1 264 ? 5.266 -1.442 20.656 1 96.12 264 PRO B CA 1
ATOM 4271 C C . PRO B 1 264 ? 3.838 -0.971 20.391 1 96.12 264 PRO B C 1
ATOM 4273 O O . PRO B 1 264 ? 3.457 -0.769 19.234 1 96.12 264 PRO B O 1
ATOM 4276 N N . PRO B 1 265 ? 3.053 -0.803 21.438 1 94.94 265 PRO B N 1
ATOM 4277 C CA . PRO B 1 265 ? 1.66 -0.389 21.25 1 94.94 265 PRO B CA 1
ATOM 4278 C C . PRO B 1 265 ? 1.537 0.984 20.594 1 94.94 265 PRO B C 1
ATOM 4280 O O . PRO B 1 265 ? 2.271 1.91 20.953 1 94.94 265 PRO B O 1
ATOM 4283 N N . ASN B 1 266 ? 0.683 1.115 19.594 1 96.44 266 ASN B N 1
ATOM 4284 C CA . ASN B 1 266 ? 0.275 2.361 18.953 1 96.44 266 ASN B CA 1
ATOM 4285 C C . ASN B 1 266 ? 1.459 3.074 18.312 1 96.44 266 ASN B C 1
ATOM 4287 O O . ASN B 1 266 ? 1.497 4.305 18.266 1 96.44 266 ASN B O 1
ATOM 4291 N N . ASN B 1 267 ? 2.477 2.338 17.844 1 96.19 267 ASN B N 1
ATOM 4292 C CA . ASN B 1 267 ? 3.732 2.873 17.328 1 96.19 267 ASN B CA 1
ATOM 4293 C C . ASN B 1 267 ? 3.502 3.783 16.125 1 96.19 267 ASN B C 1
ATOM 4295 O O . ASN B 1 267 ? 4.25 4.742 15.914 1 96.19 267 ASN B O 1
ATOM 4299 N N . GLN B 1 268 ? 2.463 3.545 15.344 1 97.75 268 GLN B N 1
ATOM 4300 C CA . GLN B 1 268 ? 2.213 4.336 14.141 1 97.75 268 GLN B CA 1
ATOM 4301 C C . GLN B 1 268 ? 1.089 5.344 14.367 1 97.75 268 GLN B C 1
ATOM 4303 O O . GLN B 1 268 ? 0.742 6.109 13.461 1 97.75 268 GLN B O 1
ATOM 4308 N N . THR B 1 269 ? 0.501 5.379 15.617 1 98.19 269 THR B N 1
ATOM 4309 C CA . THR B 1 269 ? -0.674 6.227 15.781 1 98.19 269 THR B CA 1
ATOM 4310 C C . THR B 1 269 ? -0.482 7.191 16.953 1 98.19 269 THR B C 1
ATOM 4312 O O . THR B 1 269 ? -1.237 8.156 17.094 1 98.19 269 THR B O 1
ATOM 4315 N N . LYS B 1 270 ? 0.467 6.91 17.781 1 96.31 270 LYS B N 1
ATOM 4316 C CA . LYS B 1 270 ? 0.711 7.773 18.938 1 96.31 270 LYS B CA 1
ATOM 4317 C C . LYS B 1 270 ? 2.205 8.008 19.141 1 96.31 270 LYS B C 1
ATOM 4319 O O . LYS B 1 270 ? 3.014 7.102 18.938 1 96.31 270 LYS B O 1
ATOM 4324 N N . VAL B 1 271 ? 2.494 9.188 19.547 1 94.19 271 VAL B N 1
ATOM 4325 C CA . VAL B 1 271 ? 3.873 9.516 19.891 1 94.19 271 VAL B CA 1
ATOM 4326 C C . VAL B 1 271 ? 4.266 8.797 21.188 1 94.19 271 VAL B C 1
ATOM 4328 O O . VAL B 1 271 ? 3.482 8.75 22.141 1 94.19 271 VAL B O 1
ATOM 4331 N N . SER B 1 272 ? 5.441 8.141 21.062 1 83.12 272 SER B N 1
ATOM 4332 C CA . SER B 1 272 ? 5.918 7.422 22.234 1 83.12 272 SER B CA 1
ATOM 4333 C C . SER B 1 272 ? 6.363 8.391 23.328 1 83.12 272 SER B C 1
ATOM 4335 O O . SER B 1 272 ? 6.934 9.445 23.031 1 83.12 272 SER B O 1
ATOM 4337 N N . GLU B 1 273 ? 5.781 8.273 24.484 1 68.06 273 GLU B N 1
ATOM 4338 C CA . GLU B 1 273 ? 6.254 9.047 25.625 1 68.06 273 GLU B CA 1
ATOM 4339 C C . GLU B 1 273 ? 7.633 8.578 26.078 1 68.06 273 GLU B C 1
ATOM 4341 O O . GLU B 1 273 ? 7.879 7.375 26.203 1 68.06 273 GLU B O 1
ATOM 4346 N N . LYS B 1 274 ? 8.695 9.273 25.703 1 50.97 274 LYS B N 1
ATOM 4347 C CA . LYS B 1 274 ? 10.008 8.898 26.234 1 50.97 274 LYS B CA 1
ATOM 4348 C C . LYS B 1 274 ? 9.953 8.656 27.734 1 50.97 274 LYS B C 1
ATOM 4350 O O . LYS B 1 274 ? 9.164 9.297 28.438 1 50.97 274 LYS B O 1
#

InterPro domains:
  IPR003680 Flavodoxin-like fold [PF02525] (3-211)
  IPR029039 Flavoprotein-like superfamily [G3DSA:3.40.50.360] (2-273)
  IPR029039 Flavoprotein-like superfamily [SSF52218] (3-270)
  IPR051545 NAD(P)H dehydrogenase (quinone) [PTHR10204] (3-228)

Sequence (548 aa):
MGKTVLIVYAHQCPRSFNAAACSTAVQALKDRGCKVYISDLYAMNFKPTATAEDIKGDLKNPEHFDYGDETMAAWKEGRLSEDITAEQQKVKEADLIIFQFPLYWFNVPAILKGWIDRVFAQGFAFSLQNMYDNGIFKAKKAILSFTTEGMESMYLPDGINGDINVTLWPLQNGVLNFCGFQVLAPQIFWAVAHSPPEVRTAMLDSWRERLMDIWTEKPLTFASTNLFNLTFPGGFRLHPEAKEKLNALPYGITTAHHLGKPVPPNNQTKVSEKMGKTVLIVYAHQCPRSFNAAACSTAVQALKDRGCKVYISDLYAMNFKPTATAEDIKGDLKNPEHFDYGDETMAAWKEGRLSEDITAEQQKVKEADLIIFQFPLYWFNVPAILKGWIDRVFAQGFAFSLQNMYDNGIFKAKKAILSFTTEGMESMYLPDGINGDINVTLWPLQNGVLNFCGFQVLAPQIFWAVAHSPPEVRTAMLDSWRERLMDIWTEKPLTFASTNLFNLTFPGGFRLHPEAKEKLNALPYGITTAHHLGKPVPPNNQTKVSEK

Radius of gyration: 22.52 Å; Cα contacts (8 Å, |Δi|>4): 1136; chains: 2; bounding box: 56×63×52 Å

Organism: NCBI:txid299321

pLDDT: mean 96.84, std 4.64, range [50.97, 99.0]